Protein AF-A0A0S7EWR7-F1 (afdb_monomer)

Nearest PDB structures (foldseek):
  7kg4-assembly2_B  TM=7.783E-01  e=6.787E-10  Homo sapiens
  6v08-assembly1_A  TM=5.501E-01  e=9.630E-10  Homo sapiens
  6v06-assembly1_A  TM=5.377E-01  e=1.628E-09  Homo sapiens
  1c1z-assembly1_A  TM=5.403E-01  e=2.026E-09  Homo sapiens
  6v09-assembly1_A  TM=5.260E-01  e=1.491E-09  Homo sapiens

pLDDT: mean 85.03, std 13.63, range [25.83, 98.44]

Organism: NCBI:txid188132

Mean predicted aligned error: 16.91 Å

Foldseek 3Di:
DQWDWDDWDPDDAFIKIAIDGDQQWDFDWWDRIWTQHPVRDTDGPVIDTDIHGQFLDDDDQAVQKDWDWDGRTAQTKIAIDGHPQWDKDKDRMWGQHSVSHIDIGRIYTHGQFADDDDDAPQWDKDFDGRTAQGKIAIGGHPQWDKDDDRIWGQHSVNYTPDDDIYTDGDDDDDPDAPDVGDDPDDDPDDLDLVLADLCLVLDPPRPDPDDLPFDFQADDSVLLVVVSVVCVVDPVNDDDDDPSNNVLVVVVVCLVVPLLVLLVVLVVLVVLLVVLVVVLVVLVVCCVVPCPPPCNVVSVVVNVVSVVVSVVSVVVNVVSCVPNVPLVVLLVVLLSLLSLLQSLVCQQPVPPPPDDPPTDPDRRSSNRGHGLVSLVSSLSSLVSCLVRPLVSCVDPSLLSVLSSLLNCLLHVNSGPQLVSNLSSLVSLLSLDCVNRVSNVVSNVSNLPPPSNLAGVVLSLLQSLLVLVVNDDPVSVLVSLVSLLSSLSSVVVSVVDPSNVVVVVVCLVDNPSVVSSVVSLLVLLVVLVVLLVVLVVLLVVLVVCVVPVVNLVVDDPVVNVVSVVSNVVSVVSSVSSVSSSVSSVVVVVVCCVPRVVVCPDPVNCVVCVVVVVVPVVVVD

Solvent-accessible surface area (backbone atoms only — not comparable to full-atom values): 34733 Å² total; per-residue (Å²): 127,61,56,48,80,77,54,56,71,87,88,48,77,69,32,50,36,37,58,42,44,39,94,31,32,42,79,69,46,55,62,53,60,33,34,33,36,92,88,77,46,47,52,58,66,92,41,68,66,40,55,38,71,34,54,36,55,86,78,82,64,36,66,66,34,47,65,45,66,89,63,36,37,46,78,27,54,38,38,53,47,45,39,96,72,31,46,76,44,60,36,54,59,32,37,21,38,74,85,39,42,60,46,71,52,77,54,41,37,44,70,29,54,28,70,85,77,85,87,49,69,65,39,51,78,49,68,90,59,42,40,56,69,26,54,40,35,56,42,47,40,93,69,32,42,73,47,73,60,49,65,33,36,24,33,88,86,34,40,63,49,80,69,88,46,45,46,42,74,65,79,80,71,85,88,64,67,58,89,98,52,80,70,89,77,74,72,94,65,75,80,53,71,93,64,42,60,89,60,44,89,75,38,93,83,41,91,66,88,77,58,77,84,57,62,33,28,47,40,52,66,64,58,41,53,54,50,50,52,63,51,69,76,40,68,85,81,58,74,84,88,45,70,58,26,55,51,52,56,52,51,52,50,46,38,63,73,42,53,50,52,49,51,54,51,50,55,54,47,54,51,52,47,53,52,47,49,50,54,48,50,53,54,57,75,45,35,88,78,37,64,86,41,97,58,24,67,60,53,54,50,50,48,51,50,47,54,51,53,43,54,52,50,52,52,55,46,55,62,44,46,67,60,71,64,29,63,67,58,49,41,52,50,50,51,48,46,28,55,51,47,51,53,54,46,40,56,73,37,75,58,52,92,69,69,67,83,81,67,68,90,75,73,45,66,74,52,22,56,32,54,38,60,70,60,47,51,52,41,55,49,48,49,50,33,57,74,77,45,38,76,56,62,73,46,82,56,47,57,52,51,41,52,49,51,47,51,50,57,50,41,48,87,64,40,65,55,65,66,60,51,48,46,50,47,44,45,56,29,58,32,29,44,95,73,27,63,82,28,37,73,52,37,52,53,41,60,68,30,76,67,30,37,71,37,40,65,66,28,52,46,46,48,61,54,57,50,78,72,73,81,55,83,80,49,62,63,51,43,54,52,48,42,38,34,52,46,58,46,49,53,55,47,67,73,36,72,76,29,48,61,47,51,51,52,37,59,76,69,32,73,58,43,56,51,34,50,54,50,51,53,52,48,42,51,51,29,50,54,52,25,52,53,29,49,49,55,39,50,53,54,51,55,47,61,67,41,52,76,66,43,73,70,48,56,69,68,56,52,52,50,52,53,52,48,41,57,48,34,55,53,50,28,54,54,32,46,55,38,33,51,51,49,51,52,49,48,53,55,44,57,75,76,50,52,71,63,58,70,36,69,77,43,34,56,62,41,54,74,50,38,74,74,44,62,77,73,79,106

InterPro domains:
  IPR000436 Sushi/SCR/CCP domain [PF00084] (13-46)
  IPR000436 Sushi/SCR/CCP domain [PF00084] (56-109)
  IPR000436 Sushi/SCR/CCP domain [PF00084] (114-167)
  IPR000436 Sushi/SCR/CCP domain [PS50923] (1-53)
  IPR000436 Sushi/SCR/CCP domain [PS50923] (54-111)
  IPR000436 Sushi/SCR/CCP domain [PS50923] (112-169)
  IPR000436 Sushi/SCR/CCP domain [SM00032] (56-109)
  IPR000436 Sushi/SCR/CCP domain [SM00032] (114-167)
  IPR000436 Sushi/SCR/CCP domain [cd00033] (12-52)
  IPR000436 Sushi/SCR/CCP domain [cd00033] (56-109)
  IPR000436 Sushi/SCR/CCP domain [cd00033] (114-168)
  IPR019474 Ubiquitin conjugation factor E4, core [PF10408] (190-604)
  IPR035976 Sushi/SCR/CCP superfamily [SSF57535] (11-61)
  IPR035976 Sushi/SCR/CCP superfamily [SSF57535] (53-117)
  IPR035976 Sushi/SCR/CCP superfamily [SSF57535] (113-181)
  IPR045132 Ubiquitin conjugation factor E4 [PTHR13931] (186-604)

Secondary structure (DSSP, 8-state):
--EEEEE--TT-TT-EEEEEEPTTEEEEES-SEEEE-TTSSEETTTS--EEEEPB--PPPPPTTEEEE----BTT-EEEEEEPTTEEEES-SEEEB-TTS-B-SPPPEEEE-BPPPPPP-TTEEEE----BTT-EEEEEEPTTEEEES-SEEEB-TTSSBSSPPPEEEEPPPPP--PPTT----PPPSSPPPGGGS-TTGGGSTT-S----TTS-BSS--HHHHHHHHHHHHT-GGG-----HHHHHHHHHHHHIIIIIHHHHHHHHHHHHHHHHHHHHHHHHHHTHHHHTTSTTHHHHHHHHHHHHHHHHHHHHHHHHHHHHHT-HHHHHHHHHHHHHHHHHHHHHH-TTTTS--SSPPSS--HHHHTSBTHHHHHHHHHHHHHHHH-GGGGGSTTHHHHHHHHHHHHHTGGG-S-HHHHHHHHHHHHHHSTTT-GGGHHHHHHHHTSHHHHHHHHHHHHHHHHHGGGS--STHHHHHHHHHHHHHHHHHHHHHSGGGHHHHHHHHHH-HHHHHHHHHHHHHHHHHHHHHHHHHHHHHHHHHHHH-HHHHHHS-HHHHHHHHHHHHHHHHHHHHHHHHHHHHHHHHHHHHHH--GGGGSHHHHHHHHHHHHHHTTT--

Sequence (619 aa):
MTYRLLIGRLGEFGSTVMLECSTGFYLGVGHRTLRCLANGTWEGSDDPALCKIISCGELPTPPFGTKLGTLTTFGATAIFMCNHGYTLVGSHVRECGADGLWSGAETKCLAGHCDSPDPIVNGHISGDGSSYRDTVVYQCMLGYRLIGTSVRICQQDHRWSGTTPVCVPITCGHPGNPANGRTNGQLSMKIKLDTVDPYYIFHPRCRLGVSLEETRLKATMEELKSWMAELHEDPSKFSEPKFPTECFFLTLHTHHLSILPCCRRYIRRLRAIRELNRTVEELKNSESQWKDSPLASRHREMLKRCKTQLKKLVRAKACADVGLLDENLLRRSLQFYSTVIQLILRMVDPAYPNITLPLNPEIPKSFAALPEFYVEDVAEFLLFVVQYSPQVLYEPCVQDVVTFLVVFICSQHYIRNPYLIAKLVEVLFVTNPAVQPRTQRFSEMMENHPLSIKHLVPALMKFYTDVEHTGATSEFYDKFTIRYHISTIFKSLWQNIAHHGTFMEEFNSGKQFVRYINMLINDTTFLLDESLESLKRIHEVQEEMKNKEQWDQLPREQQQSRQSQLTQDERVSRSYLALATETVEMFHILTKQVQKPFLRPVSVAASSARSTRFIPCIK

Structure (mmCIF, N/CA/C/O backbone):
data_AF-A0A0S7EWR7-F1
#
_entry.id   AF-A0A0S7EWR7-F1
#
loop_
_atom_site.group_PDB
_atom_site.id
_atom_site.type_symbol
_atom_site.label_atom_id
_atom_site.label_alt_id
_atom_site.label_comp_id
_atom_site.label_asym_id
_atom_site.label_entity_id
_atom_site.label_seq_id
_atom_site.pdbx_PDB_ins_code
_atom_site.Cartn_x
_atom_site.Cartn_y
_atom_site.Cartn_z
_atom_site.occupancy
_atom_site.B_iso_or_equiv
_atom_site.auth_seq_id
_atom_site.auth_comp_id
_atom_site.auth_asym_id
_atom_site.auth_atom_id
_atom_site.pdbx_PDB_model_num
ATOM 1 N N . MET A 1 1 ? 24.035 3.038 -107.156 1.00 47.34 1 MET A N 1
ATOM 2 C CA . MET A 1 1 ? 25.397 2.698 -107.624 1.00 47.34 1 MET A CA 1
ATOM 3 C C . MET A 1 1 ? 26.123 2.053 -106.454 1.00 47.34 1 MET A C 1
ATOM 5 O O . MET A 1 1 ? 26.195 2.684 -105.411 1.00 47.34 1 MET A O 1
ATOM 9 N N . THR A 1 2 ? 26.531 0.789 -106.571 1.00 58.25 2 THR A N 1
ATOM 10 C CA . THR A 1 2 ? 27.070 -0.037 -105.466 1.00 58.25 2 THR A CA 1
ATOM 11 C C . THR A 1 2 ? 28.580 0.113 -105.251 1.00 58.25 2 THR A C 1
ATOM 13 O O . THR A 1 2 ? 29.102 -0.364 -104.246 1.00 58.25 2 THR A O 1
ATOM 16 N N . TYR A 1 3 ? 29.267 0.842 -106.130 1.00 59.97 3 TYR A N 1
ATOM 17 C CA . TYR A 1 3 ? 30.670 1.234 -106.002 1.00 59.97 3 TYR A CA 1
ATOM 18 C C . TYR A 1 3 ? 30.850 2.721 -106.332 1.00 59.97 3 TYR A C 1
ATOM 20 O O . TYR A 1 3 ? 30.001 3.331 -106.992 1.00 59.97 3 TYR A O 1
ATOM 28 N N . ARG A 1 4 ? 31.955 3.306 -105.866 1.00 65.00 4 ARG A N 1
ATOM 29 C CA . ARG A 1 4 ? 32.416 4.653 -106.217 1.00 65.00 4 ARG A CA 1
ATOM 30 C C . ARG A 1 4 ? 33.882 4.601 -106.649 1.00 65.00 4 ARG A C 1
ATOM 32 O O . ARG A 1 4 ? 34.649 3.749 -106.206 1.00 65.00 4 ARG A O 1
ATOM 39 N N . LEU A 1 5 ? 34.243 5.507 -107.551 1.00 62.62 5 LEU A N 1
ATOM 40 C CA . LEU A 1 5 ? 35.592 5.661 -108.090 1.00 62.62 5 LEU A CA 1
ATOM 41 C C . LEU A 1 5 ? 36.340 6.646 -107.191 1.00 62.62 5 LEU A C 1
ATOM 43 O O . LEU A 1 5 ? 35.875 7.773 -107.028 1.00 62.62 5 LEU A O 1
ATOM 47 N N . LEU A 1 6 ? 37.442 6.226 -106.570 1.00 60.72 6 LEU A N 1
ATOM 48 C CA . LEU A 1 6 ? 38.107 7.067 -105.568 1.00 60.72 6 LEU A CA 1
ATOM 49 C C . LEU A 1 6 ? 39.296 7.841 -106.117 1.00 60.72 6 LEU A C 1
ATOM 51 O O . LEU A 1 6 ? 39.449 9.007 -105.768 1.00 60.72 6 LEU A O 1
ATOM 55 N N . ILE A 1 7 ? 40.144 7.233 -106.954 1.00 59.88 7 ILE A N 1
ATOM 56 C CA . ILE A 1 7 ? 41.396 7.863 -107.405 1.00 59.88 7 ILE A CA 1
ATOM 57 C C . ILE A 1 7 ? 41.798 7.321 -108.787 1.00 59.88 7 ILE A C 1
ATOM 59 O O . ILE A 1 7 ? 41.897 6.107 -108.957 1.00 59.88 7 ILE A O 1
ATOM 63 N N . GLY A 1 8 ? 42.045 8.228 -109.744 1.00 56.69 8 GLY A N 1
ATOM 64 C CA . GLY A 1 8 ? 42.691 7.969 -111.041 1.00 56.69 8 GLY A CA 1
ATOM 65 C C . GLY A 1 8 ? 42.373 9.046 -112.095 1.00 56.69 8 GLY A C 1
ATOM 66 O O . GLY A 1 8 ? 41.234 9.505 -112.182 1.00 56.69 8 GLY A O 1
ATOM 67 N N . ARG A 1 9 ? 43.368 9.482 -112.888 1.00 57.34 9 ARG A N 1
ATOM 68 C CA . ARG A 1 9 ? 43.140 10.372 -114.047 1.00 57.34 9 ARG A CA 1
ATOM 69 C C . ARG A 1 9 ? 42.369 9.591 -115.113 1.00 57.34 9 ARG A C 1
ATOM 71 O O . ARG A 1 9 ? 42.818 8.539 -115.560 1.00 57.34 9 ARG A O 1
ATOM 78 N N . LEU A 1 10 ? 41.191 10.080 -115.489 1.00 60.91 10 LEU A N 1
ATOM 79 C CA . LEU A 1 10 ? 40.352 9.428 -116.491 1.00 60.91 10 LEU A CA 1
ATOM 80 C C . LEU A 1 10 ? 40.985 9.581 -117.880 1.00 60.91 10 LEU A C 1
ATOM 82 O O . LEU A 1 10 ? 41.144 10.697 -118.363 1.00 60.91 10 LEU A O 1
ATOM 86 N N . GLY A 1 11 ? 41.290 8.455 -118.528 1.00 62.50 11 GLY A N 1
ATOM 87 C CA . GLY A 1 11 ? 41.445 8.394 -119.986 1.00 62.50 11 GLY A CA 1
ATOM 88 C C . GLY A 1 11 ? 42.866 8.409 -120.557 1.00 62.50 11 GLY A C 1
ATOM 89 O O . GLY A 1 11 ? 42.992 8.384 -121.776 1.00 62.50 11 GLY A O 1
ATOM 90 N N . GLU A 1 12 ? 43.928 8.399 -119.742 1.00 68.56 12 GLU A N 1
ATOM 91 C CA . GLU A 1 12 ? 45.313 8.303 -120.246 1.00 68.56 12 GLU A CA 1
ATOM 92 C C . GLU A 1 12 ? 45.852 6.863 -120.173 1.00 68.56 12 GLU A C 1
ATOM 94 O O . GLU A 1 12 ? 45.653 6.162 -119.173 1.00 68.56 12 GLU A O 1
ATOM 99 N N . PHE A 1 13 ? 46.555 6.427 -121.225 1.00 71.88 13 PHE A N 1
ATOM 100 C CA . PHE A 1 13 ? 47.203 5.113 -121.300 1.00 71.88 13 PHE A CA 1
ATOM 101 C C . PHE A 1 13 ? 48.108 4.875 -120.081 1.00 71.88 13 PHE A C 1
ATOM 103 O O . PHE A 1 13 ? 48.961 5.696 -119.753 1.00 71.88 13 PHE A O 1
ATOM 110 N N . GLY A 1 14 ? 47.912 3.742 -119.400 1.00 73.00 14 GLY A N 1
ATOM 111 C CA . GLY A 1 14 ? 48.659 3.362 -118.201 1.00 73.00 14 GLY A CA 1
ATOM 112 C C . GLY A 1 14 ? 48.056 3.821 -116.869 1.00 73.00 14 GLY A C 1
ATOM 113 O O . GLY A 1 14 ? 48.532 3.350 -115.834 1.00 73.00 14 GLY A O 1
ATOM 114 N N . SER A 1 15 ? 47.013 4.660 -116.875 1.00 77.25 15 SER A N 1
ATOM 115 C CA . SER A 1 15 ? 46.323 5.111 -115.657 1.00 77.25 15 SER A CA 1
ATOM 116 C C . SER A 1 15 ? 45.676 3.949 -114.909 1.00 77.25 15 SER A C 1
ATOM 118 O O . SER A 1 15 ? 45.126 3.042 -115.533 1.00 77.25 15 SER A O 1
ATOM 120 N N . THR A 1 16 ? 45.696 3.999 -113.577 1.00 75.44 16 THR A N 1
ATOM 121 C CA . THR A 1 16 ? 45.001 3.046 -112.707 1.00 75.44 16 THR A CA 1
ATOM 122 C C . THR A 1 16 ? 43.847 3.720 -111.976 1.00 75.44 16 THR A C 1
ATOM 124 O O . THR A 1 16 ? 43.981 4.839 -111.479 1.00 75.44 16 THR A O 1
ATOM 127 N N . VAL A 1 17 ? 42.706 3.036 -111.914 1.00 75.88 17 VAL A N 1
ATOM 128 C CA . VAL A 1 17 ? 41.539 3.453 -111.131 1.00 75.88 17 VAL A CA 1
ATOM 129 C C . VAL A 1 17 ? 41.208 2.389 -110.103 1.00 75.88 17 VAL A C 1
ATOM 131 O O . VAL A 1 17 ? 41.192 1.200 -110.420 1.00 75.88 17 VAL A O 1
ATOM 134 N N . MET A 1 18 ? 40.947 2.813 -108.867 1.00 76.25 18 MET A N 1
ATOM 135 C CA . MET A 1 18 ? 40.521 1.912 -107.799 1.00 76.25 18 MET A CA 1
ATOM 136 C C . MET A 1 18 ? 39.016 2.029 -107.559 1.00 76.25 18 MET A C 1
ATOM 138 O O . MET A 1 18 ? 38.487 3.125 -107.348 1.00 76.25 18 MET A O 1
ATOM 142 N N . LEU A 1 19 ? 38.346 0.880 -107.582 1.00 75.44 19 LEU A N 1
ATOM 143 C CA . LEU A 1 19 ? 36.939 0.725 -107.252 1.00 75.44 19 LEU A CA 1
ATOM 144 C C . LEU A 1 19 ? 36.806 0.395 -105.763 1.00 75.44 19 LEU A C 1
ATOM 146 O O . LEU A 1 19 ? 37.451 -0.529 -105.260 1.00 75.44 19 LEU A O 1
ATOM 150 N N . GLU A 1 20 ? 35.949 1.129 -105.057 1.00 78.69 20 GLU A N 1
ATOM 151 C CA . GLU A 1 20 ? 35.544 0.791 -103.691 1.00 78.69 20 GLU A CA 1
ATOM 152 C C . GLU A 1 20 ? 34.030 0.635 -103.616 1.00 78.69 20 GLU A C 1
ATOM 154 O O . GLU A 1 20 ? 33.266 1.431 -104.172 1.00 78.69 20 GLU A O 1
ATOM 159 N N . CYS A 1 21 ? 33.595 -0.422 -102.939 1.00 82.56 21 CYS A N 1
ATOM 160 C CA . CYS A 1 21 ? 32.187 -0.677 -102.699 1.00 82.56 21 CYS A CA 1
ATOM 161 C C . CYS A 1 21 ? 31.626 0.317 -101.672 1.00 82.56 21 CYS A C 1
ATOM 163 O O . CYS A 1 21 ? 32.329 0.777 -100.777 1.00 82.56 21 CYS A O 1
ATOM 165 N N . SER A 1 22 ? 30.345 0.663 -101.805 1.00 82.81 22 SER A N 1
ATOM 166 C CA . SER A 1 22 ? 29.672 1.540 -100.834 1.00 82.81 22 SER A CA 1
ATOM 167 C C . SER A 1 22 ? 29.632 0.897 -99.441 1.00 82.81 22 SER A C 1
ATOM 169 O O . SER A 1 22 ? 29.642 -0.329 -99.334 1.00 82.81 22 SER A O 1
ATOM 171 N N . THR A 1 23 ? 29.548 1.706 -98.378 1.00 80.44 23 THR A N 1
ATOM 172 C CA . THR A 1 23 ? 29.431 1.223 -96.990 1.00 80.44 23 THR A CA 1
ATOM 173 C C . THR A 1 23 ? 28.370 0.127 -96.879 1.00 80.44 23 THR A C 1
ATOM 175 O O . THR A 1 23 ? 27.244 0.310 -97.344 1.00 80.44 23 THR A O 1
ATOM 178 N N . GLY A 1 24 ? 28.742 -1.016 -96.295 1.00 80.44 24 GLY A N 1
ATOM 179 C CA . GLY A 1 24 ? 27.873 -2.192 -96.211 1.00 80.44 24 GLY A CA 1
ATOM 180 C C . GLY A 1 24 ? 28.003 -3.194 -97.358 1.00 80.44 24 GLY A C 1
ATOM 181 O O . GLY A 1 24 ? 27.283 -4.188 -97.365 1.00 80.44 24 GLY A O 1
ATOM 182 N N . PHE A 1 25 ? 28.908 -2.971 -98.314 1.00 85.31 25 PHE A N 1
ATOM 183 C CA . PHE A 1 25 ? 29.189 -3.881 -99.426 1.00 85.31 25 PHE A CA 1
ATOM 184 C C . PHE A 1 25 ? 30.696 -4.168 -99.530 1.00 85.31 25 PHE A C 1
ATOM 186 O O . PHE A 1 25 ? 31.518 -3.295 -99.265 1.00 85.31 25 PHE A O 1
ATOM 193 N N . TYR A 1 26 ? 31.066 -5.376 -99.959 1.00 83.75 26 TYR A N 1
ATOM 194 C CA . TYR A 1 26 ? 32.447 -5.796 -100.216 1.00 83.75 26 TYR A CA 1
ATOM 195 C C . TYR A 1 26 ? 32.615 -6.286 -101.661 1.00 83.75 26 TYR A C 1
ATOM 197 O O . TYR A 1 26 ? 31.651 -6.710 -102.303 1.00 83.75 26 TYR A O 1
ATOM 205 N N . LEU A 1 27 ? 33.838 -6.223 -102.194 1.00 81.38 27 LEU A N 1
ATOM 206 C CA . LEU A 1 27 ? 34.128 -6.673 -103.557 1.00 81.38 27 LEU A CA 1
ATOM 207 C C . LEU A 1 27 ? 34.082 -8.205 -103.610 1.00 81.38 27 LEU A C 1
ATOM 209 O O . LEU A 1 27 ? 34.923 -8.867 -103.007 1.00 81.38 27 LEU A O 1
ATOM 213 N N . GLY A 1 28 ? 33.082 -8.764 -104.293 1.00 76.06 28 GLY A N 1
ATOM 214 C CA . GLY A 1 28 ? 32.883 -10.210 -104.360 1.00 76.06 28 GLY A CA 1
ATOM 215 C C . GLY A 1 28 ? 33.658 -10.884 -105.493 1.00 76.06 28 GLY A C 1
ATOM 216 O O . GLY A 1 28 ? 34.252 -11.934 -105.273 1.00 76.06 28 GLY A O 1
ATOM 217 N N . VAL A 1 29 ? 33.604 -10.311 -106.698 1.00 74.38 29 VAL A N 1
ATOM 218 C CA . VAL A 1 29 ? 34.255 -10.803 -107.931 1.00 74.38 29 VAL A CA 1
ATOM 219 C C . VAL A 1 29 ? 34.712 -9.590 -108.751 1.00 74.38 29 VAL A C 1
ATOM 221 O O . VAL A 1 29 ? 34.133 -8.509 -108.597 1.00 74.38 29 VAL A O 1
ATOM 224 N N . GLY A 1 30 ? 35.733 -9.760 -109.591 1.00 73.56 30 GLY A N 1
ATOM 225 C CA . GLY A 1 30 ? 36.323 -8.712 -110.422 1.00 73.56 30 GLY A CA 1
ATOM 226 C C . GLY A 1 30 ? 37.505 -7.992 -109.768 1.00 73.56 30 GLY A C 1
ATOM 227 O O . GLY A 1 30 ? 37.840 -8.187 -108.596 1.00 73.56 30 GLY A O 1
ATOM 228 N N . HIS A 1 31 ? 38.171 -7.145 -110.550 1.00 71.62 31 HIS A N 1
ATOM 229 C CA . HIS A 1 31 ? 39.400 -6.474 -110.133 1.00 71.62 31 HIS A CA 1
ATOM 230 C C . HIS A 1 31 ? 39.118 -5.172 -109.368 1.00 71.62 31 HIS A C 1
ATOM 232 O O . HIS A 1 31 ? 38.381 -4.301 -109.828 1.00 71.62 31 HIS A O 1
ATOM 238 N N . ARG A 1 32 ? 39.759 -5.009 -108.198 1.00 73.44 32 ARG A N 1
ATOM 239 C CA . ARG A 1 32 ? 39.676 -3.777 -107.385 1.00 73.44 32 ARG A CA 1
ATOM 240 C C . ARG A 1 32 ? 40.354 -2.585 -108.062 1.00 73.44 32 ARG A C 1
ATOM 242 O O . ARG A 1 32 ? 39.939 -1.447 -107.865 1.00 73.44 32 ARG A O 1
ATOM 249 N N . THR A 1 33 ? 41.398 -2.854 -108.837 1.00 78.19 33 THR A N 1
ATOM 250 C CA . THR A 1 33 ? 42.180 -1.846 -109.548 1.00 78.19 33 THR A CA 1
ATOM 251 C C . THR A 1 33 ? 42.148 -2.181 -111.027 1.00 78.19 33 THR A C 1
ATOM 253 O O . THR A 1 33 ? 42.569 -3.270 -111.407 1.00 78.19 33 THR A O 1
ATOM 256 N N . LEU A 1 34 ? 41.665 -1.254 -111.846 1.00 78.12 34 LEU A N 1
ATOM 257 C CA . LEU A 1 34 ? 41.649 -1.389 -113.300 1.00 78.12 34 LEU A CA 1
ATOM 258 C C . LEU A 1 34 ? 42.747 -0.513 -113.895 1.00 78.12 34 LEU A C 1
ATOM 260 O O . LEU A 1 34 ? 42.977 0.597 -113.406 1.00 78.12 34 LEU A O 1
ATOM 264 N N . ARG A 1 35 ? 43.409 -0.986 -114.956 1.00 79.94 35 ARG A N 1
ATOM 265 C CA . ARG A 1 35 ? 44.461 -0.238 -115.661 1.00 79.94 35 ARG A CA 1
ATOM 266 C C . ARG A 1 35 ? 44.085 0.023 -117.116 1.00 79.94 35 ARG A C 1
ATOM 268 O O . ARG A 1 35 ? 43.615 -0.875 -117.795 1.00 79.94 35 ARG A O 1
ATOM 275 N N . CYS A 1 36 ? 44.296 1.237 -117.614 1.00 79.81 36 CYS A N 1
ATOM 276 C CA . CYS A 1 36 ? 43.992 1.584 -119.003 1.00 79.81 36 CYS A CA 1
ATOM 277 C C . CYS A 1 36 ? 45.049 0.995 -119.960 1.00 79.81 36 CYS A C 1
ATOM 279 O O . CYS A 1 36 ? 46.234 1.335 -119.854 1.00 79.81 36 CYS A O 1
ATOM 281 N N . LEU A 1 37 ? 44.632 0.118 -120.881 1.00 78.88 37 LEU A N 1
ATOM 282 C CA . LEU A 1 37 ? 45.484 -0.547 -121.875 1.00 78.88 37 LEU A CA 1
ATOM 283 C C . LEU A 1 37 ? 45.631 0.291 -123.159 1.00 78.88 37 LEU A C 1
ATOM 285 O O . LEU A 1 37 ? 44.816 1.160 -123.459 1.00 78.88 37 LEU A O 1
ATOM 289 N N . ALA A 1 38 ? 46.666 0.006 -123.960 1.00 77.69 38 ALA A N 1
ATOM 290 C CA . ALA A 1 38 ? 46.970 0.752 -125.194 1.00 77.69 38 ALA A CA 1
ATOM 291 C C . ALA A 1 38 ? 45.871 0.624 -126.263 1.00 77.69 38 ALA A C 1
ATOM 293 O O . ALA A 1 38 ? 45.756 1.474 -127.140 1.00 77.69 38 ALA A O 1
ATOM 294 N N . ASN A 1 39 ? 45.056 -0.430 -126.178 1.00 78.88 39 ASN A N 1
ATOM 295 C CA . ASN A 1 39 ? 43.908 -0.667 -127.052 1.00 78.88 39 ASN A CA 1
ATOM 296 C C . ASN A 1 39 ? 42.660 0.154 -126.654 1.00 78.88 39 ASN A C 1
ATOM 298 O O . ASN A 1 39 ? 41.610 -0.019 -127.266 1.00 78.88 39 ASN A O 1
ATOM 302 N N . GLY A 1 40 ? 42.751 1.007 -125.626 1.00 73.06 40 GLY A N 1
ATOM 303 C CA . GLY A 1 40 ? 41.643 1.832 -125.138 1.00 73.06 40 GLY A CA 1
ATOM 304 C C . GLY A 1 40 ? 40.640 1.104 -124.234 1.00 73.06 40 GLY A C 1
ATOM 305 O O . GLY A 1 40 ? 39.630 1.698 -123.865 1.00 73.06 40 GLY A O 1
ATOM 306 N N . THR A 1 41 ? 40.898 -0.153 -123.858 1.00 79.12 41 THR A N 1
ATOM 307 C CA . THR A 1 41 ? 40.075 -0.913 -122.896 1.00 79.12 41 THR A CA 1
ATOM 308 C C . THR A 1 41 ? 40.709 -0.915 -121.504 1.00 79.12 41 THR A C 1
ATOM 310 O O . THR A 1 41 ? 41.915 -0.710 -121.353 1.00 79.12 41 THR A O 1
ATOM 313 N N . TRP A 1 42 ? 39.902 -1.124 -120.464 1.00 78.44 42 TRP A N 1
ATOM 314 C CA . TRP A 1 42 ? 40.419 -1.313 -119.110 1.00 78.44 42 TRP A CA 1
ATOM 315 C C . TRP A 1 42 ? 40.803 -2.779 -118.913 1.00 78.44 42 TRP A C 1
ATOM 317 O O . TRP A 1 42 ? 40.007 -3.672 -119.179 1.00 78.44 42 TRP A O 1
ATOM 327 N N . GLU A 1 43 ? 42.016 -3.030 -118.434 1.00 76.31 43 GLU A N 1
ATOM 328 C CA . GLU A 1 43 ? 42.496 -4.355 -118.050 1.00 76.31 43 GLU A CA 1
ATOM 329 C C . GLU A 1 43 ? 41.548 -4.949 -117.000 1.00 76.31 43 GLU A C 1
ATOM 331 O O . GLU A 1 43 ? 41.375 -4.374 -115.923 1.00 76.31 43 GLU A O 1
ATOM 336 N N . GLY A 1 44 ? 40.897 -6.064 -117.346 1.00 69.00 44 GLY A N 1
ATOM 337 C CA . GLY A 1 44 ? 39.851 -6.688 -116.531 1.00 69.00 44 GLY A CA 1
ATOM 338 C C . GLY A 1 44 ? 38.420 -6.219 -116.827 1.00 69.00 44 GLY A C 1
ATOM 339 O O . GLY A 1 44 ? 37.520 -6.592 -116.083 1.00 69.00 44 GLY A O 1
ATOM 340 N N . SER A 1 45 ? 38.168 -5.444 -117.896 1.00 68.19 45 SER A N 1
ATOM 341 C CA . SER A 1 45 ? 36.807 -5.019 -118.288 1.00 68.19 45 SER A CA 1
ATOM 342 C C . SER A 1 45 ? 35.859 -6.174 -118.608 1.00 68.19 45 SER A C 1
ATOM 344 O O . SER A 1 45 ? 34.645 -5.996 -118.535 1.00 68.19 45 SER A O 1
ATOM 346 N N . ASP A 1 46 ? 36.413 -7.336 -118.951 1.00 68.94 46 ASP A N 1
ATOM 347 C CA . ASP A 1 46 ? 35.657 -8.553 -119.251 1.00 68.94 46 ASP A CA 1
ATOM 348 C C . ASP A 1 46 ? 35.080 -9.219 -117.983 1.00 68.94 46 ASP A C 1
ATOM 350 O O . ASP A 1 46 ? 34.170 -10.038 -118.097 1.00 68.94 46 ASP A O 1
ATOM 354 N N . ASP A 1 47 ? 35.551 -8.845 -116.780 1.00 72.94 47 ASP A N 1
ATOM 355 C CA . ASP A 1 47 ? 35.027 -9.322 -115.490 1.00 72.94 47 ASP A CA 1
ATOM 356 C C . ASP A 1 47 ? 34.551 -8.139 -114.614 1.00 72.94 47 ASP A C 1
ATOM 358 O O . ASP A 1 47 ? 35.336 -7.542 -113.862 1.00 72.94 47 ASP A O 1
ATOM 362 N N . PRO A 1 48 ? 33.271 -7.727 -114.726 1.00 70.62 48 PRO A N 1
ATOM 363 C CA . PRO A 1 48 ? 32.766 -6.544 -114.042 1.00 70.62 48 PRO A CA 1
ATOM 364 C C . PRO A 1 48 ? 32.787 -6.713 -112.517 1.00 70.62 48 PRO A C 1
ATOM 366 O O . PRO A 1 48 ? 32.207 -7.647 -111.962 1.00 70.62 48 PRO A O 1
ATOM 369 N N . ALA A 1 49 ? 33.396 -5.743 -111.828 1.00 72.94 49 ALA A N 1
ATOM 370 C CA . ALA A 1 49 ? 33.464 -5.702 -110.370 1.00 72.94 49 ALA A CA 1
ATOM 371 C C . ALA A 1 49 ? 32.061 -5.711 -109.736 1.00 72.94 49 ALA A C 1
ATOM 373 O O . ALA A 1 49 ? 31.299 -4.747 -109.855 1.00 72.94 49 ALA A O 1
ATOM 374 N N . LEU A 1 50 ? 31.730 -6.793 -109.024 1.00 79.50 50 LEU A N 1
ATOM 375 C CA . LEU A 1 50 ? 30.422 -6.979 -108.399 1.00 79.50 50 LEU A CA 1
ATOM 376 C C . LEU A 1 50 ? 30.528 -6.869 -106.875 1.00 79.50 50 LEU A C 1
ATOM 378 O O . LEU A 1 50 ? 31.047 -7.756 -106.190 1.00 79.50 50 LEU A O 1
ATOM 382 N N . CYS A 1 51 ? 30.010 -5.764 -106.340 1.00 83.19 51 CYS A N 1
ATOM 383 C CA . CYS A 1 51 ? 29.921 -5.529 -104.903 1.00 83.19 51 CYS A CA 1
ATOM 384 C C . CYS A 1 51 ? 28.764 -6.333 -104.297 1.00 83.19 51 CYS A C 1
ATOM 386 O O . CYS A 1 51 ? 27.602 -6.131 -104.657 1.00 83.19 51 CYS A O 1
ATOM 388 N N . LYS A 1 52 ? 29.080 -7.227 -103.358 1.00 83.62 52 LYS A N 1
ATOM 389 C CA . LYS A 1 52 ? 28.109 -8.023 -102.599 1.00 83.62 52 LYS A CA 1
ATOM 390 C C . LYS A 1 52 ? 27.846 -7.363 -101.252 1.00 83.62 52 LYS A C 1
ATOM 392 O O . LYS A 1 52 ? 28.754 -6.804 -100.647 1.00 83.62 52 LYS A O 1
ATOM 397 N N . ILE A 1 53 ? 26.602 -7.409 -100.788 1.00 87.12 53 ILE A N 1
ATOM 398 C CA . ILE A 1 53 ? 26.228 -6.858 -99.481 1.00 87.12 53 ILE A CA 1
ATOM 399 C C . ILE A 1 53 ? 26.879 -7.671 -98.351 1.00 87.12 53 ILE A C 1
ATOM 401 O O . ILE A 1 53 ? 26.979 -8.897 -98.439 1.00 87.12 53 ILE A O 1
ATOM 405 N N . ILE A 1 54 ? 27.338 -6.991 -97.302 1.00 87.62 54 ILE A N 1
ATOM 406 C CA . ILE A 1 54 ? 27.874 -7.616 -96.089 1.00 87.62 54 ILE A CA 1
ATOM 407 C C . ILE A 1 54 ? 26.726 -8.317 -95.360 1.00 87.62 54 ILE A C 1
ATOM 409 O O . ILE A 1 54 ? 25.637 -7.759 -95.221 1.00 87.62 54 ILE A O 1
ATOM 413 N N . SER A 1 55 ? 26.973 -9.546 -94.908 1.00 88.56 55 SER A N 1
ATOM 414 C CA . SER A 1 55 ? 26.037 -10.336 -94.109 1.00 88.56 55 SER A CA 1
ATOM 415 C C . SER A 1 55 ? 26.667 -10.633 -92.753 1.00 88.56 55 SER A C 1
ATOM 417 O O . SER A 1 55 ? 27.769 -11.173 -92.707 1.00 88.56 55 SER A O 1
ATOM 419 N N . CYS A 1 56 ? 25.965 -10.306 -91.667 1.00 89.25 56 CYS A N 1
ATOM 420 C CA . CYS A 1 56 ? 26.405 -10.544 -90.289 1.00 89.25 56 CYS A CA 1
ATOM 421 C C . CYS A 1 56 ? 26.091 -11.965 -89.783 1.00 89.25 56 CYS A C 1
ATOM 423 O O . CYS A 1 56 ? 26.312 -12.278 -88.614 1.00 89.25 56 CYS A O 1
ATOM 425 N N . GLY A 1 57 ? 25.548 -12.828 -90.650 1.00 86.94 57 GLY A N 1
ATOM 426 C CA . GLY A 1 57 ? 25.115 -14.180 -90.298 1.00 86.94 57 GLY A CA 1
ATOM 427 C C . GLY A 1 57 ? 23.796 -14.221 -89.517 1.00 86.94 57 GLY A C 1
ATOM 428 O O . GLY A 1 57 ? 23.267 -13.199 -89.079 1.00 86.94 57 GLY A O 1
ATOM 429 N N . GLU A 1 58 ? 23.238 -15.420 -89.366 1.00 87.56 58 GLU A N 1
ATOM 430 C CA . GLU A 1 58 ? 21.995 -15.643 -88.620 1.00 87.56 58 GLU A CA 1
ATOM 431 C C . GLU A 1 58 ? 22.230 -15.577 -87.106 1.00 87.56 58 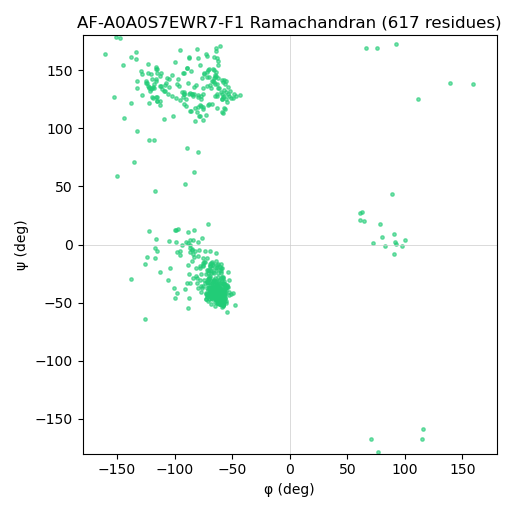GLU A C 1
ATOM 433 O O . GLU A 1 58 ? 23.093 -16.271 -86.569 1.00 87.56 58 GLU A O 1
ATOM 438 N N . LEU A 1 59 ? 21.419 -14.784 -86.398 1.00 88.88 59 LEU A N 1
ATOM 439 C CA . LEU A 1 59 ? 21.364 -14.824 -84.934 1.00 88.88 59 LEU A CA 1
ATOM 440 C C . LEU A 1 59 ? 20.478 -15.985 -84.455 1.00 88.88 59 LEU A C 1
ATOM 442 O O . LEU A 1 59 ? 19.377 -16.161 -84.995 1.00 88.88 59 LEU A O 1
ATOM 446 N N . PRO A 1 60 ? 20.891 -16.739 -83.419 1.00 87.44 60 PRO A N 1
ATOM 447 C CA . PRO A 1 60 ? 20.057 -17.779 -82.833 1.00 87.44 60 PRO A CA 1
ATOM 448 C C . PRO A 1 60 ? 18.817 -17.176 -82.162 1.00 87.44 60 PRO A C 1
ATOM 450 O O . PRO A 1 60 ? 18.835 -16.050 -81.662 1.00 87.44 60 PRO A O 1
ATOM 453 N N . THR A 1 61 ? 17.727 -17.944 -82.135 1.00 86.88 61 THR A N 1
ATOM 454 C CA . THR A 1 61 ? 16.548 -17.585 -81.336 1.00 86.88 61 THR A CA 1
ATOM 455 C C . THR A 1 61 ? 16.819 -17.967 -79.878 1.00 86.88 61 THR A C 1
ATOM 457 O O . THR A 1 61 ? 17.198 -19.117 -79.639 1.00 86.88 61 THR A O 1
ATOM 460 N N . PRO A 1 62 ? 16.661 -17.051 -78.903 1.00 86.50 62 PRO A N 1
ATOM 461 C CA . PRO A 1 62 ? 16.904 -17.375 -77.504 1.00 86.50 62 PRO A CA 1
ATOM 462 C C . PRO A 1 62 ? 15.917 -18.453 -77.025 1.00 86.50 62 PRO A C 1
ATOM 464 O O . PRO A 1 62 ? 14.726 -18.370 -77.339 1.00 86.50 62 PRO A O 1
ATOM 467 N N . PRO A 1 63 ? 16.369 -19.449 -76.240 1.00 82.12 63 PRO A N 1
ATOM 468 C CA . PRO A 1 63 ? 15.466 -20.374 -75.565 1.00 82.12 63 PRO A CA 1
ATOM 469 C C . PRO A 1 63 ? 14.439 -19.589 -74.747 1.00 82.12 63 PRO A C 1
ATOM 471 O O . PRO A 1 63 ? 14.805 -18.642 -74.056 1.00 82.12 63 PRO A O 1
ATOM 474 N N . PHE A 1 64 ? 13.165 -19.973 -74.824 1.00 83.12 64 PHE A N 1
ATOM 475 C CA . PHE A 1 64 ? 12.065 -19.282 -74.136 1.00 83.12 64 PHE A CA 1
ATOM 476 C C . PHE A 1 64 ? 11.865 -17.811 -74.553 1.00 83.12 64 PHE A C 1
ATOM 478 O O . PHE A 1 64 ? 11.327 -17.010 -73.787 1.00 83.12 64 PHE A O 1
ATOM 485 N N . GLY A 1 65 ? 12.249 -17.458 -75.783 1.00 85.94 65 GLY A N 1
ATOM 486 C CA . GLY A 1 65 ? 11.933 -16.180 -76.414 1.00 85.94 65 GLY A CA 1
ATOM 487 C C . GLY A 1 65 ? 11.754 -16.297 -77.928 1.00 85.94 65 GLY A C 1
ATOM 488 O O . GLY A 1 65 ? 11.910 -17.363 -78.520 1.00 85.94 65 GLY A O 1
ATOM 489 N N . THR A 1 66 ? 11.410 -15.183 -78.562 1.00 87.88 66 THR A N 1
ATOM 490 C CA . THR A 1 66 ? 11.161 -15.059 -80.000 1.00 87.88 66 THR A CA 1
ATOM 491 C C . THR A 1 66 ? 12.072 -13.998 -80.611 1.00 87.88 66 THR A C 1
ATOM 493 O O . THR A 1 66 ? 12.216 -12.907 -80.054 1.00 87.88 66 THR A O 1
ATOM 496 N N . LYS A 1 67 ? 12.654 -14.306 -81.777 1.00 90.50 67 LYS A N 1
ATOM 497 C CA . LYS A 1 67 ? 13.395 -13.367 -82.631 1.00 90.50 67 LYS A CA 1
ATOM 498 C C . LYS A 1 67 ? 12.477 -12.883 -83.757 1.00 90.50 67 LYS A C 1
ATOM 500 O O . LYS A 1 67 ? 11.934 -13.700 -84.496 1.00 90.50 67 LYS A O 1
ATOM 505 N N . LEU A 1 68 ? 12.335 -11.571 -83.906 1.00 86.19 68 LEU A N 1
ATOM 506 C CA . LEU A 1 68 ? 11.648 -10.908 -85.014 1.00 86.19 68 LEU A CA 1
ATOM 507 C C . LEU A 1 68 ? 12.691 -10.276 -85.944 1.00 86.19 68 LEU A C 1
ATOM 509 O O . LEU A 1 68 ? 13.565 -9.548 -85.480 1.00 86.19 68 LEU A O 1
ATOM 513 N N . GLY A 1 69 ? 12.588 -10.553 -87.246 1.00 79.31 69 GLY A N 1
ATOM 514 C CA . GLY A 1 69 ? 13.559 -10.141 -88.267 1.00 79.31 69 GLY A CA 1
ATOM 515 C C . GLY A 1 69 ? 14.328 -11.336 -88.846 1.00 79.31 69 GLY A C 1
ATOM 516 O O . GLY A 1 69 ? 14.915 -12.128 -88.109 1.00 79.31 69 GLY A O 1
ATOM 517 N N . THR A 1 70 ? 14.290 -11.482 -90.173 1.00 79.44 70 THR A N 1
ATOM 518 C CA . THR A 1 70 ? 14.881 -12.613 -90.923 1.00 79.44 70 THR A CA 1
ATOM 519 C C . THR A 1 70 ? 16.000 -12.191 -91.873 1.00 79.44 70 THR A C 1
ATOM 521 O O . THR A 1 70 ? 16.572 -13.026 -92.562 1.00 79.44 70 THR A O 1
ATOM 524 N N . LEU A 1 71 ? 16.284 -10.892 -91.972 1.00 85.88 71 LEU A N 1
ATOM 525 C CA . LEU A 1 71 ? 17.360 -10.377 -92.813 1.00 85.88 71 LEU A CA 1
ATOM 526 C C . LEU A 1 71 ? 18.663 -10.358 -92.012 1.00 85.88 71 LEU A C 1
ATOM 528 O O . LEU A 1 71 ? 18.670 -9.972 -90.845 1.00 85.88 71 LEU A O 1
ATOM 532 N N . THR A 1 72 ? 19.768 -10.737 -92.652 1.00 89.06 72 THR A N 1
ATOM 533 C CA . THR A 1 72 ? 21.104 -10.775 -92.030 1.00 89.06 72 THR A CA 1
ATOM 534 C C . THR A 1 72 ? 22.092 -9.808 -92.672 1.00 89.06 72 THR A C 1
ATOM 536 O O . THR A 1 72 ? 23.275 -9.829 -92.345 1.00 89.06 72 THR A O 1
ATOM 539 N N . THR A 1 73 ? 21.639 -8.999 -93.626 1.00 90.06 73 THR A N 1
ATOM 540 C CA . THR A 1 73 ? 22.487 -8.089 -94.398 1.00 90.06 73 THR A CA 1
ATOM 541 C C . THR A 1 73 ? 22.647 -6.736 -93.715 1.00 90.06 73 THR A C 1
ATOM 543 O O . THR A 1 73 ? 21.827 -6.368 -92.879 1.00 90.06 73 THR A O 1
ATOM 546 N N . PHE A 1 74 ? 23.676 -5.979 -94.097 1.00 89.56 74 PHE A N 1
ATOM 547 C CA . PHE A 1 74 ? 23.947 -4.634 -93.583 1.00 89.56 74 PHE A CA 1
ATOM 548 C C . PHE A 1 74 ? 22.679 -3.763 -93.473 1.00 89.56 74 PHE A C 1
ATOM 550 O O . PHE A 1 74 ? 21.917 -3.650 -94.436 1.00 89.56 74 PHE A O 1
ATOM 557 N N . GLY A 1 75 ? 22.460 -3.172 -92.293 1.00 85.38 75 GLY A N 1
ATOM 558 C CA . GLY A 1 75 ? 21.275 -2.368 -91.960 1.00 85.38 75 GLY A CA 1
ATOM 559 C C . GLY A 1 75 ? 20.036 -3.164 -91.519 1.00 85.38 75 GLY A C 1
ATOM 560 O O . GLY A 1 75 ? 19.009 -2.569 -91.200 1.00 85.38 75 GLY A O 1
ATOM 561 N N . ALA A 1 76 ? 20.093 -4.501 -91.489 1.00 90.69 76 ALA A N 1
ATOM 562 C CA . ALA A 1 76 ? 19.020 -5.320 -90.929 1.00 90.69 76 ALA A CA 1
ATOM 563 C C . ALA A 1 76 ? 18.965 -5.210 -89.398 1.00 90.69 76 ALA A C 1
ATOM 565 O O . ALA A 1 76 ? 20.003 -5.162 -88.736 1.00 90.69 76 ALA A O 1
ATOM 566 N N . THR A 1 77 ? 17.752 -5.241 -88.836 1.00 90.00 77 THR A N 1
ATOM 567 C CA . THR A 1 77 ? 17.503 -5.229 -87.389 1.00 90.00 77 THR A CA 1
ATOM 568 C C . THR A 1 77 ? 16.798 -6.505 -86.935 1.00 90.00 77 THR A C 1
ATOM 570 O O . THR A 1 77 ? 15.873 -6.998 -87.584 1.00 90.00 77 THR A O 1
ATOM 573 N N . ALA A 1 78 ? 17.243 -7.042 -85.801 1.00 90.31 78 ALA A N 1
ATOM 574 C CA . ALA A 1 78 ? 16.631 -8.169 -85.113 1.00 90.31 78 ALA A CA 1
ATOM 575 C C . ALA A 1 78 ? 16.120 -7.711 -83.742 1.00 90.31 78 ALA A C 1
ATOM 577 O O . ALA A 1 78 ? 16.877 -7.137 -82.956 1.00 90.31 78 ALA A O 1
ATOM 578 N N . ILE A 1 79 ? 14.842 -7.965 -83.459 1.00 90.25 79 ILE A N 1
ATOM 579 C CA . ILE A 1 79 ? 14.180 -7.621 -82.195 1.00 90.25 79 ILE A CA 1
ATOM 580 C C . ILE A 1 79 ? 13.921 -8.905 -81.415 1.00 90.25 79 ILE A C 1
ATOM 582 O O . ILE A 1 79 ? 13.394 -9.875 -81.958 1.00 90.25 79 ILE A O 1
ATOM 586 N N . PHE A 1 80 ? 14.267 -8.905 -80.135 1.00 91.62 80 PHE A N 1
ATOM 587 C CA . PHE A 1 80 ? 14.109 -10.061 -79.264 1.00 91.62 80 PHE A CA 1
ATOM 588 C C . PHE A 1 80 ? 13.054 -9.795 -78.198 1.00 91.62 80 PHE A C 1
ATOM 590 O O . PHE A 1 80 ? 13.038 -8.736 -77.579 1.00 91.62 80 PHE A O 1
ATOM 597 N N . MET A 1 81 ? 12.193 -10.783 -77.963 1.00 86.06 81 MET A N 1
ATOM 598 C CA . MET A 1 81 ? 11.176 -10.753 -76.911 1.00 86.06 81 MET A CA 1
ATOM 599 C C . MET A 1 81 ? 11.206 -12.070 -76.140 1.00 86.06 81 MET A C 1
ATOM 601 O O . MET A 1 81 ? 11.372 -13.124 -76.744 1.00 86.06 81 MET A O 1
ATOM 605 N N . CYS A 1 82 ? 11.040 -12.033 -74.820 1.00 86.44 82 CYS A N 1
ATOM 606 C CA . CYS A 1 82 ? 10.955 -13.250 -74.013 1.00 86.44 82 CYS A CA 1
ATOM 607 C C . CYS A 1 82 ? 9.501 -13.697 -73.833 1.00 86.44 82 CYS A C 1
ATOM 609 O O . CYS A 1 82 ? 8.587 -12.872 -73.773 1.00 86.44 82 CYS A O 1
ATOM 611 N N . ASN A 1 83 ? 9.292 -15.012 -73.744 1.00 83.25 83 ASN A N 1
ATOM 612 C CA . ASN A 1 83 ? 7.992 -15.595 -73.436 1.00 83.25 83 ASN A CA 1
ATOM 613 C C . ASN A 1 83 ? 7.540 -15.177 -72.028 1.00 83.25 83 ASN A C 1
ATOM 615 O O . ASN A 1 83 ? 8.343 -14.790 -71.176 1.00 83.25 83 ASN A O 1
ATOM 619 N N . HIS A 1 84 ? 6.240 -15.293 -71.759 1.00 72.88 84 HIS A N 1
ATOM 620 C CA . HIS A 1 84 ? 5.675 -14.958 -70.453 1.00 72.88 84 HIS A CA 1
ATOM 621 C C . HIS A 1 84 ? 6.371 -15.745 -69.321 1.00 72.88 84 HIS A C 1
ATOM 623 O O . HIS A 1 84 ? 6.426 -16.972 -69.371 1.00 72.88 84 HIS A O 1
ATOM 629 N N . GLY A 1 85 ? 6.897 -15.041 -68.310 1.00 64.06 85 GLY A N 1
ATOM 630 C CA . GLY A 1 85 ? 7.644 -15.629 -67.184 1.00 64.06 85 GLY A CA 1
ATOM 631 C C . GLY A 1 85 ? 9.175 -15.587 -67.302 1.00 64.06 85 GLY A C 1
ATOM 632 O O . GLY A 1 85 ? 9.857 -16.007 -66.368 1.00 64.06 85 GLY A O 1
ATOM 633 N N . TYR A 1 86 ? 9.718 -15.054 -68.402 1.00 75.62 86 TYR A N 1
ATOM 634 C CA . TYR A 1 86 ? 11.159 -14.889 -68.616 1.00 75.62 86 TYR A CA 1
ATOM 635 C C . TYR A 1 86 ? 11.524 -13.413 -68.807 1.00 75.62 86 TYR A C 1
ATOM 637 O O . TYR A 1 86 ? 10.801 -12.660 -69.461 1.00 75.62 86 TYR A O 1
ATOM 645 N N . THR A 1 87 ? 12.672 -13.009 -68.270 1.00 76.94 87 THR A N 1
ATOM 646 C CA . THR A 1 87 ? 13.196 -11.641 -68.359 1.00 76.94 87 THR A CA 1
ATOM 647 C C . THR A 1 87 ? 14.337 -11.582 -69.373 1.00 76.94 87 THR A C 1
ATOM 649 O O . THR A 1 87 ? 15.205 -12.458 -69.396 1.00 76.94 87 THR A O 1
ATOM 652 N N . LEU A 1 88 ? 14.331 -10.549 -70.221 1.00 84.75 88 LEU A N 1
ATOM 653 C CA . LEU A 1 88 ? 15.349 -10.331 -71.248 1.00 84.75 88 LEU A CA 1
ATOM 654 C C . LEU A 1 88 ? 16.617 -9.741 -70.626 1.00 84.75 88 LEU A C 1
ATOM 656 O O . LEU A 1 88 ? 16.590 -8.645 -70.070 1.00 84.75 88 LEU A O 1
ATOM 660 N N . VAL A 1 89 ? 17.733 -10.451 -70.767 1.00 83.81 89 VAL A N 1
ATOM 661 C CA . VAL A 1 89 ? 19.076 -9.998 -70.391 1.00 83.81 89 VAL A CA 1
ATOM 662 C C . VAL A 1 89 ? 19.920 -9.895 -71.658 1.00 83.81 89 VAL A C 1
ATOM 664 O O . VAL A 1 89 ? 20.046 -10.868 -72.395 1.00 83.81 89 VAL A O 1
ATOM 667 N N . GLY A 1 90 ? 20.485 -8.718 -71.930 1.00 86.19 90 GLY A N 1
ATOM 668 C CA . GLY A 1 90 ? 21.209 -8.416 -73.171 1.00 86.19 90 GLY A CA 1
ATOM 669 C C . GLY A 1 90 ? 20.511 -7.331 -73.991 1.00 86.19 90 GLY A C 1
ATOM 670 O O . GLY A 1 90 ? 19.731 -6.543 -73.458 1.00 86.19 90 GLY A O 1
ATOM 671 N N . SER A 1 91 ? 20.796 -7.259 -75.290 1.00 88.75 91 SER A N 1
ATOM 672 C CA . SER A 1 91 ? 20.224 -6.220 -76.151 1.00 88.75 91 SER A CA 1
ATOM 673 C C . SER A 1 91 ? 18.836 -6.610 -76.669 1.00 88.75 91 SER A C 1
ATOM 675 O O . SER A 1 91 ? 18.646 -7.690 -77.223 1.00 88.75 91 SER A O 1
ATOM 677 N N . HIS A 1 92 ? 17.858 -5.714 -76.519 1.00 88.44 92 HIS A N 1
ATOM 678 C CA . HIS A 1 92 ? 16.497 -5.912 -77.039 1.00 88.44 92 HIS A CA 1
ATOM 679 C C . HIS A 1 92 ? 16.438 -5.816 -78.574 1.00 88.44 92 HIS A C 1
ATOM 681 O O . HIS A 1 92 ? 15.605 -6.453 -79.217 1.00 88.44 92 HIS A O 1
ATOM 687 N N . VAL A 1 93 ? 17.332 -5.019 -79.166 1.00 90.75 93 VAL A N 1
ATOM 688 C CA . VAL A 1 93 ? 17.465 -4.829 -80.613 1.00 90.75 93 VAL A CA 1
ATOM 689 C C . VAL A 1 93 ? 18.938 -4.956 -80.983 1.00 90.75 93 VAL A C 1
ATOM 691 O O . VAL A 1 93 ? 19.791 -4.388 -80.299 1.00 90.75 93 VAL A O 1
ATOM 694 N N . ARG A 1 94 ? 19.235 -5.703 -82.048 1.00 92.50 94 ARG A N 1
ATOM 695 C CA . ARG A 1 94 ? 20.578 -5.835 -82.629 1.00 92.50 94 ARG A CA 1
ATOM 696 C C . ARG A 1 94 ? 20.527 -5.460 -84.104 1.00 92.50 94 ARG A C 1
ATOM 698 O O . ARG A 1 94 ? 19.563 -5.799 -84.783 1.00 92.50 94 ARG A O 1
ATOM 705 N N . GLU A 1 95 ? 21.548 -4.769 -84.591 1.00 92.50 95 GLU A N 1
ATOM 706 C CA . GLU A 1 95 ? 21.637 -4.257 -85.964 1.00 92.50 95 GLU A CA 1
ATOM 707 C C . GLU A 1 95 ? 22.915 -4.757 -86.647 1.00 92.50 95 GLU A C 1
ATOM 709 O O . GLU A 1 95 ? 23.968 -4.817 -86.010 1.00 92.50 95 GLU A O 1
ATOM 714 N N . CYS A 1 96 ? 22.826 -5.139 -87.922 1.00 92.00 96 CYS A N 1
ATOM 715 C CA . CYS A 1 96 ? 23.973 -5.615 -88.695 1.00 92.00 96 CYS A CA 1
ATOM 716 C C . CYS A 1 96 ? 24.843 -4.443 -89.180 1.00 92.00 96 CYS A C 1
ATOM 718 O O . CYS A 1 96 ? 24.429 -3.667 -90.049 1.00 92.00 96 CYS A O 1
ATOM 720 N N . GLY A 1 97 ? 26.049 -4.334 -88.614 1.00 89.19 97 GLY A N 1
ATOM 721 C CA . GLY A 1 97 ? 27.019 -3.275 -88.881 1.00 89.19 97 GLY A CA 1
ATOM 722 C C . GLY A 1 97 ? 27.844 -3.472 -90.158 1.00 89.19 97 GLY A C 1
ATOM 723 O O . GLY A 1 97 ? 27.851 -4.532 -90.786 1.00 89.19 97 GLY A O 1
ATOM 724 N N . ALA A 1 98 ? 28.559 -2.415 -90.564 1.00 84.75 98 ALA A N 1
ATOM 725 C CA . ALA A 1 98 ? 29.426 -2.422 -91.752 1.00 84.75 98 ALA A CA 1
ATOM 726 C C . ALA A 1 98 ? 30.715 -3.245 -91.559 1.00 84.75 98 ALA A C 1
ATOM 728 O O . ALA A 1 98 ? 31.428 -3.504 -92.523 1.00 84.75 98 ALA A O 1
ATOM 729 N N . ASP A 1 99 ? 31.010 -3.642 -90.324 1.00 86.75 99 ASP A N 1
ATOM 730 C CA . ASP A 1 99 ? 32.088 -4.548 -89.922 1.00 86.75 99 ASP A CA 1
ATOM 731 C C . ASP A 1 99 ? 31.716 -6.032 -90.090 1.00 86.75 99 ASP A C 1
ATOM 733 O O . ASP A 1 99 ? 32.563 -6.906 -89.910 1.00 86.75 99 ASP A O 1
ATOM 737 N N . GLY A 1 100 ? 30.462 -6.327 -90.452 1.00 84.69 100 GLY A N 1
ATOM 738 C CA . GLY A 1 100 ? 29.956 -7.692 -90.564 1.00 84.69 100 GLY A CA 1
ATOM 739 C C . GLY A 1 100 ? 29.604 -8.329 -89.222 1.00 84.69 100 GLY A C 1
ATOM 740 O O . GLY A 1 100 ? 29.460 -9.549 -89.161 1.00 84.69 100 GLY A O 1
ATOM 741 N N . LEU A 1 101 ? 29.442 -7.535 -88.156 1.00 90.25 101 LEU A N 1
ATOM 742 C CA . LEU A 1 101 ? 29.022 -8.007 -86.838 1.00 90.25 101 LEU A CA 1
ATOM 743 C C . LEU A 1 101 ? 27.671 -7.407 -86.430 1.00 90.25 101 LEU A C 1
ATOM 745 O O . LEU A 1 101 ? 27.291 -6.301 -86.811 1.00 90.25 101 LEU A O 1
ATOM 749 N N . TRP A 1 102 ? 26.927 -8.159 -85.620 1.00 91.88 102 TRP A N 1
ATOM 750 C CA . TRP A 1 102 ? 25.698 -7.673 -84.997 1.00 91.88 102 TRP A CA 1
ATOM 751 C C . TRP A 1 102 ? 26.011 -6.817 -83.773 1.00 91.88 102 TRP A C 1
ATOM 753 O O . TRP A 1 102 ? 26.687 -7.280 -82.850 1.00 91.88 102 TRP A O 1
ATOM 763 N N . SER A 1 103 ? 25.433 -5.619 -83.713 1.00 91.44 103 SER A N 1
ATOM 764 C CA . SER A 1 103 ? 25.578 -4.702 -82.584 1.00 91.44 103 SER A CA 1
ATOM 765 C C . SER A 1 103 ? 25.013 -5.276 -81.276 1.00 91.44 103 SER A C 1
ATOM 767 O O . SER A 1 103 ? 24.169 -6.177 -81.274 1.00 91.44 103 SER A O 1
ATOM 769 N N . GLY A 1 104 ? 25.482 -4.748 -80.143 1.00 89.31 104 GLY A N 1
ATOM 770 C CA . GLY A 1 104 ? 24.961 -5.084 -78.816 1.00 89.31 104 GLY A CA 1
ATOM 771 C C . GLY A 1 104 ? 25.404 -6.440 -78.250 1.00 89.31 104 GLY A C 1
ATOM 772 O O . GLY A 1 104 ? 26.190 -7.175 -78.848 1.00 89.31 104 GLY A O 1
ATOM 773 N N . ALA A 1 105 ? 24.896 -6.753 -77.057 1.00 87.12 105 ALA A N 1
ATOM 774 C CA . ALA A 1 105 ? 25.192 -7.981 -76.322 1.00 87.12 105 ALA A CA 1
ATOM 775 C C . ALA A 1 105 ? 24.219 -9.113 -76.692 1.00 87.12 105 ALA A C 1
ATOM 777 O O . ALA A 1 105 ? 23.066 -8.866 -77.049 1.00 87.12 105 ALA A O 1
ATOM 778 N N . GLU A 1 106 ? 24.679 -10.362 -76.572 1.00 86.06 106 GLU A N 1
ATOM 779 C CA . GLU A 1 106 ? 23.854 -11.559 -76.773 1.00 86.06 106 GLU A CA 1
ATOM 780 C C . GLU A 1 106 ? 22.606 -11.540 -75.873 1.00 86.06 106 GLU A C 1
ATOM 782 O O . GLU A 1 106 ? 22.704 -11.304 -74.668 1.00 86.06 106 GLU A O 1
ATOM 787 N N . THR A 1 107 ? 21.437 -11.805 -76.462 1.00 86.75 107 THR A N 1
ATOM 788 C CA . THR A 1 107 ? 20.149 -11.784 -75.764 1.00 86.75 107 THR A CA 1
ATOM 789 C C . THR A 1 107 ? 19.814 -13.152 -75.178 1.00 86.75 107 THR A C 1
ATOM 791 O O . THR A 1 107 ? 19.751 -14.143 -75.902 1.00 86.75 107 THR A O 1
ATOM 794 N N . LYS A 1 108 ? 19.548 -13.206 -73.870 1.00 84.25 108 LYS A N 1
ATOM 795 C CA . LYS A 1 108 ? 19.146 -14.411 -73.132 1.00 84.25 108 LYS A CA 1
ATOM 796 C C . LYS A 1 108 ? 17.837 -14.156 -72.394 1.00 84.25 108 LYS A C 1
ATOM 798 O O . LYS A 1 108 ? 17.657 -13.096 -71.802 1.00 84.25 108 LYS A O 1
ATOM 803 N N . CYS A 1 109 ? 16.942 -15.138 -72.410 1.00 84.56 109 CYS A N 1
ATOM 804 C CA . CYS A 1 109 ? 15.708 -15.116 -71.631 1.00 84.56 109 CYS A CA 1
ATOM 805 C C . CYS A 1 109 ? 15.898 -15.990 -70.392 1.00 84.56 109 CYS A C 1
ATOM 807 O O . CYS A 1 109 ? 16.025 -17.208 -70.505 1.00 84.56 109 CYS A O 1
ATOM 809 N N . LEU A 1 110 ? 15.964 -15.367 -69.214 1.00 74.94 110 LEU A N 1
ATOM 810 C CA . LEU A 1 110 ? 16.192 -16.063 -67.946 1.00 74.94 110 LEU A CA 1
ATOM 811 C C . LEU A 1 110 ? 14.905 -16.096 -67.121 1.00 74.94 110 LEU A C 1
ATOM 813 O O . LEU A 1 110 ? 14.171 -15.110 -67.072 1.00 74.94 110 LEU A O 1
ATOM 817 N N . ALA A 1 111 ? 14.629 -17.235 -66.487 1.00 65.56 111 ALA A N 1
ATOM 818 C CA . ALA A 1 111 ? 13.504 -17.361 -65.568 1.00 65.56 111 ALA A CA 1
ATOM 819 C C . ALA A 1 111 ? 13.755 -16.505 -64.318 1.00 65.56 111 ALA A C 1
ATOM 821 O O . ALA A 1 111 ? 14.879 -16.444 -63.815 1.00 65.56 111 ALA A O 1
ATOM 822 N N . GLY A 1 112 ? 12.707 -15.854 -63.811 1.00 63.22 112 GLY A N 1
ATOM 823 C CA . GLY A 1 112 ? 12.791 -15.138 -62.543 1.00 63.22 112 GLY A CA 1
ATOM 824 C C . GLY A 1 112 ? 13.076 -16.102 -61.392 1.00 63.22 112 GLY A C 1
ATOM 825 O O . GLY A 1 112 ? 12.393 -17.116 -61.264 1.00 63.22 112 GLY A O 1
ATOM 826 N N . HIS A 1 113 ? 14.085 -15.796 -60.579 1.00 69.56 113 HIS A N 1
ATOM 827 C CA . HIS A 1 113 ? 14.352 -16.476 -59.313 1.00 69.56 113 HIS A CA 1
ATOM 828 C C . HIS A 1 113 ? 14.063 -15.507 -58.164 1.00 69.56 113 HIS A C 1
ATOM 830 O O . HIS A 1 113 ? 14.475 -14.348 -58.251 1.00 69.56 113 HIS A O 1
ATOM 836 N N . CYS A 1 114 ? 13.343 -15.955 -57.138 1.00 78.25 114 CYS A N 1
ATOM 837 C CA . CYS A 1 114 ? 13.165 -15.220 -55.889 1.00 78.25 114 CYS A CA 1
ATOM 838 C C . CYS A 1 114 ? 14.276 -15.584 -54.900 1.00 78.25 114 CYS A C 1
ATOM 840 O O . CYS A 1 114 ? 14.786 -16.706 -54.914 1.00 78.25 114 CYS A O 1
ATOM 842 N N . ASP A 1 115 ? 14.614 -14.652 -54.011 1.00 77.31 115 ASP A N 1
ATOM 843 C CA . ASP A 1 115 ? 15.506 -14.933 -52.883 1.00 77.31 115 ASP A CA 1
ATOM 844 C C . ASP A 1 115 ? 14.885 -15.957 -51.918 1.00 77.31 115 ASP A C 1
ATOM 846 O O . ASP A 1 115 ? 13.697 -16.281 -51.996 1.00 77.31 115 ASP A O 1
ATOM 850 N N . SER A 1 116 ? 15.675 -16.474 -50.975 1.00 81.06 116 SER A N 1
ATOM 851 C CA . SER A 1 116 ? 15.152 -17.390 -49.953 1.00 81.06 116 SER A CA 1
ATOM 852 C C . SER A 1 116 ? 14.007 -16.735 -49.157 1.00 81.06 116 SER A C 1
ATOM 854 O O . SER A 1 116 ? 14.143 -15.583 -48.743 1.00 81.06 116 SER A O 1
ATOM 856 N N . PRO A 1 117 ? 12.875 -17.432 -48.940 1.00 83.25 117 PRO A N 1
ATOM 857 C CA . PRO A 1 117 ? 11.734 -16.875 -48.219 1.00 83.25 117 PRO A CA 1
ATOM 858 C C . PRO A 1 117 ? 12.083 -16.561 -46.758 1.00 83.25 117 PRO A C 1
ATOM 860 O O . PRO A 1 117 ? 12.831 -17.298 -46.113 1.00 83.25 117 PRO A O 1
ATOM 863 N N . ASP A 1 118 ? 11.499 -15.486 -46.219 1.00 86.94 118 ASP A N 1
ATOM 864 C CA . ASP A 1 118 ? 11.775 -15.033 -44.851 1.00 86.94 118 ASP A CA 1
ATOM 865 C C . ASP A 1 118 ? 11.430 -16.119 -43.816 1.00 86.94 118 ASP A C 1
ATOM 867 O O . ASP A 1 118 ? 10.311 -16.650 -43.855 1.00 86.94 118 ASP A O 1
ATOM 871 N N . PRO A 1 119 ? 12.327 -16.431 -42.862 1.00 85.25 119 PRO A N 1
ATOM 872 C CA . PRO A 1 119 ? 12.044 -17.386 -41.799 1.00 85.25 119 PRO A CA 1
ATOM 873 C C . PRO A 1 119 ? 11.023 -16.827 -40.799 1.00 85.25 119 PRO A C 1
ATOM 875 O O . PRO A 1 119 ? 10.964 -15.625 -40.542 1.00 85.25 119 PRO A O 1
ATOM 878 N N . ILE A 1 120 ? 10.246 -17.720 -40.178 1.00 86.44 120 ILE A N 1
ATOM 879 C CA . ILE A 1 120 ? 9.279 -17.369 -39.129 1.00 86.44 120 ILE A CA 1
ATOM 880 C C . ILE A 1 120 ? 9.649 -18.016 -37.797 1.00 86.44 120 ILE A C 1
ATOM 882 O O . ILE A 1 120 ? 10.071 -19.169 -37.733 1.00 86.44 120 ILE A O 1
ATOM 886 N N . VAL A 1 121 ? 9.459 -17.274 -36.707 1.00 87.31 121 VAL A N 1
ATOM 887 C CA . VAL A 1 121 ? 9.663 -17.794 -35.351 1.00 87.31 121 VAL A CA 1
ATOM 888 C C . VAL A 1 121 ? 8.534 -18.770 -35.019 1.00 87.31 121 VAL A C 1
ATOM 890 O O . VAL A 1 121 ? 7.366 -18.491 -35.281 1.00 87.31 121 VAL A O 1
ATOM 893 N N . ASN A 1 122 ? 8.871 -19.905 -34.408 1.00 89.62 122 ASN A N 1
ATOM 894 C CA . ASN A 1 122 ? 7.919 -20.956 -34.038 1.00 89.62 122 ASN A CA 1
ATOM 895 C C . ASN A 1 122 ? 7.189 -21.628 -35.217 1.00 89.62 122 ASN A C 1
ATOM 897 O O . ASN A 1 122 ? 6.080 -22.142 -35.058 1.00 89.62 122 ASN A O 1
ATOM 901 N N . GLY A 1 123 ? 7.822 -21.664 -36.389 1.00 88.75 123 GLY A N 1
ATOM 902 C CA . GLY A 1 123 ? 7.335 -22.375 -37.566 1.00 88.75 123 GLY A CA 1
ATOM 903 C C . GLY A 1 123 ? 8.473 -22.849 -38.463 1.00 88.75 123 GLY A C 1
ATOM 904 O O . GLY A 1 123 ? 9.645 -22.626 -38.172 1.00 88.75 123 GLY A O 1
ATOM 905 N N . HIS A 1 124 ? 8.116 -23.526 -39.545 1.00 90.81 124 HIS A N 1
ATOM 906 C CA . HIS A 1 124 ? 9.029 -23.991 -40.579 1.00 90.81 124 HIS A CA 1
ATOM 907 C C . HIS A 1 124 ? 8.419 -23.757 -41.965 1.00 90.81 124 HIS A C 1
ATOM 909 O O . HIS A 1 124 ? 7.209 -23.549 -42.101 1.00 90.81 124 HIS A O 1
ATOM 915 N N . ILE A 1 125 ? 9.275 -23.765 -42.984 1.00 90.69 125 ILE A N 1
ATOM 916 C CA . ILE A 1 125 ? 8.902 -23.566 -44.385 1.00 90.69 125 ILE A CA 1
ATOM 917 C C . ILE A 1 125 ? 9.054 -24.907 -45.102 1.00 90.69 125 ILE A C 1
ATOM 919 O O . ILE A 1 125 ? 10.071 -25.578 -44.948 1.00 90.69 125 ILE A O 1
ATOM 923 N N . SER A 1 126 ? 8.036 -25.297 -45.863 1.00 86.50 126 SER A N 1
ATOM 924 C CA . SER A 1 126 ? 8.030 -26.481 -46.722 1.00 86.50 126 SER A CA 1
ATOM 925 C C . SER A 1 126 ? 7.987 -26.050 -48.192 1.00 86.50 126 SER A C 1
ATOM 927 O O . SER A 1 126 ? 7.070 -25.329 -48.586 1.00 86.50 126 SER A O 1
ATOM 929 N N . GLY A 1 127 ? 8.967 -26.488 -48.986 1.00 78.69 127 GLY A N 1
ATOM 930 C CA . GLY A 1 127 ? 9.122 -26.175 -50.416 1.00 78.69 127 GLY A CA 1
ATOM 931 C C . GLY A 1 127 ? 10.586 -25.902 -50.779 1.00 78.69 127 GLY A C 1
ATOM 932 O O . GLY A 1 127 ? 11.297 -25.273 -50.000 1.00 78.69 127 GLY A O 1
ATOM 933 N N . ASP A 1 128 ? 11.039 -26.401 -51.928 1.00 67.44 128 ASP A N 1
ATOM 934 C CA . ASP A 1 128 ? 12.438 -26.386 -52.392 1.00 67.44 128 ASP A CA 1
ATOM 935 C C . ASP A 1 128 ? 12.670 -25.547 -53.666 1.00 67.44 128 ASP A C 1
ATOM 937 O O . ASP A 1 128 ? 13.815 -25.349 -54.072 1.00 67.44 128 ASP A O 1
ATOM 941 N N . GLY A 1 129 ? 11.603 -25.022 -54.274 1.00 72.81 129 GLY A N 1
ATOM 942 C CA . GLY A 1 129 ? 11.660 -24.210 -55.490 1.00 72.81 129 GLY A CA 1
ATOM 943 C C . GLY A 1 129 ? 11.667 -22.698 -55.234 1.00 72.81 129 GLY A C 1
ATOM 944 O O . GLY A 1 129 ? 10.891 -22.184 -54.427 1.00 72.81 129 GLY A O 1
ATOM 945 N N . SER A 1 130 ? 12.522 -21.974 -55.955 1.00 75.12 130 SER A N 1
ATOM 946 C CA . SER A 1 130 ? 12.644 -20.503 -55.953 1.00 75.12 130 SER A CA 1
ATOM 947 C C . SER A 1 130 ? 12.441 -19.879 -57.342 1.00 75.12 130 SER A C 1
ATOM 949 O O . SER A 1 130 ? 12.715 -18.699 -57.546 1.00 75.12 130 SER A O 1
ATOM 951 N N . SER A 1 131 ? 11.950 -20.651 -58.309 1.00 78.50 131 SER A N 1
ATOM 952 C CA . SER A 1 131 ? 11.637 -20.205 -59.669 1.00 78.50 131 SER A CA 1
ATOM 953 C C . SER A 1 131 ? 10.290 -19.487 -59.737 1.00 78.50 131 SER A C 1
ATOM 955 O O . SER A 1 131 ? 9.424 -19.650 -58.881 1.00 78.50 131 SER A O 1
ATOM 957 N N . TYR A 1 132 ? 10.080 -18.698 -60.789 1.00 76.44 132 TYR A N 1
ATOM 958 C CA . TYR A 1 132 ? 8.800 -18.049 -61.070 1.00 76.44 132 TYR A CA 1
ATOM 959 C C . TYR A 1 132 ? 7.628 -19.047 -60.999 1.00 76.44 132 TYR A C 1
ATOM 961 O O . TYR A 1 132 ? 7.629 -20.060 -61.696 1.00 76.44 132 TYR A O 1
ATOM 969 N N . ARG A 1 133 ? 6.610 -18.713 -60.189 1.00 77.88 133 ARG A N 1
ATOM 970 C CA . ARG A 1 133 ? 5.451 -19.550 -59.806 1.00 77.88 133 ARG A CA 1
ATOM 971 C C . ARG A 1 133 ? 5.712 -20.714 -58.845 1.00 77.88 133 ARG A C 1
ATOM 973 O O . ARG A 1 133 ? 4.738 -21.376 -58.484 1.00 77.88 133 ARG A O 1
ATOM 980 N N . ASP A 1 134 ? 6.936 -20.921 -58.369 1.00 84.81 134 ASP A N 1
ATOM 981 C CA . ASP A 1 134 ? 7.169 -21.860 -57.271 1.00 84.81 134 ASP A CA 1
ATOM 982 C C . ASP A 1 134 ? 6.461 -21.379 -56.004 1.00 84.81 134 ASP A C 1
ATOM 984 O O . ASP A 1 134 ? 6.265 -20.175 -55.782 1.00 84.81 134 ASP A O 1
ATOM 988 N N . THR A 1 135 ? 6.037 -22.341 -55.186 1.00 87.38 135 THR A N 1
ATOM 989 C CA . THR A 1 135 ? 5.246 -22.091 -53.984 1.00 87.38 135 THR A CA 1
ATOM 990 C C . THR A 1 135 ? 5.928 -22.637 -52.748 1.00 87.38 135 THR A C 1
ATOM 992 O O . THR A 1 135 ? 6.326 -23.800 -52.726 1.00 87.38 135 THR A O 1
ATOM 995 N N . VAL A 1 136 ? 5.960 -21.832 -51.690 1.00 90.88 136 VAL A N 1
ATOM 996 C CA . VAL A 1 136 ? 6.426 -22.250 -50.364 1.00 90.88 136 VAL A CA 1
ATOM 997 C C . VAL A 1 136 ? 5.290 -22.171 -49.357 1.00 90.88 136 VAL A C 1
ATOM 999 O O . VAL A 1 136 ? 4.452 -21.264 -49.411 1.00 90.88 136 VAL A O 1
ATOM 1002 N N . VAL A 1 137 ? 5.257 -23.135 -48.438 1.00 92.12 137 VAL A N 1
ATOM 1003 C CA . VAL A 1 137 ? 4.207 -23.276 -47.429 1.00 92.12 137 VAL A CA 1
ATOM 1004 C C . VAL A 1 137 ? 4.786 -23.075 -46.036 1.00 92.12 137 VAL A C 1
ATOM 1006 O O . VAL A 1 137 ? 5.686 -23.794 -45.612 1.00 92.12 137 VAL A O 1
ATOM 1009 N N . TYR A 1 138 ? 4.229 -22.127 -45.297 1.00 92.06 138 TYR A N 1
ATOM 1010 C CA . TYR A 1 138 ? 4.550 -21.885 -43.899 1.00 92.06 138 TYR A CA 1
ATOM 1011 C C . TYR A 1 138 ? 3.685 -22.759 -42.992 1.00 92.06 138 TYR A C 1
ATOM 1013 O O . TYR A 1 138 ? 2.456 -22.765 -43.096 1.00 92.06 138 TYR A O 1
ATOM 1021 N N . GLN A 1 139 ? 4.326 -23.463 -42.061 1.00 92.38 139 GLN A N 1
ATOM 1022 C CA . GLN A 1 139 ? 3.663 -24.287 -41.057 1.00 92.38 139 GLN A CA 1
ATOM 1023 C C . GLN A 1 139 ? 4.169 -23.948 -39.658 1.00 92.38 139 GLN A C 1
ATOM 1025 O O . GLN A 1 139 ? 5.369 -23.953 -39.389 1.00 92.38 139 GLN A O 1
ATOM 1030 N N . CYS A 1 140 ? 3.246 -23.678 -38.738 1.00 92.19 140 CYS A N 1
ATOM 1031 C CA . CYS A 1 140 ? 3.598 -23.447 -37.343 1.00 92.19 140 CYS A CA 1
ATOM 1032 C C . CYS A 1 140 ? 3.957 -24.753 -36.631 1.00 92.19 140 CYS A C 1
ATOM 1034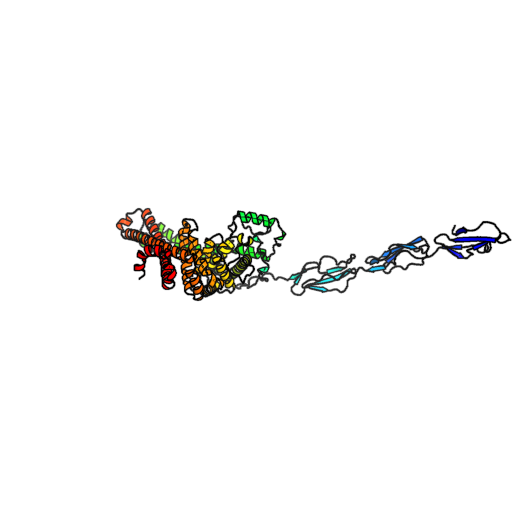 O O . CYS A 1 140 ? 3.394 -25.809 -36.918 1.00 92.19 140 CYS A O 1
ATOM 1036 N N . MET A 1 141 ? 4.882 -24.669 -35.676 1.00 89.75 141 MET A N 1
ATOM 1037 C CA . MET A 1 141 ? 5.174 -25.769 -34.761 1.00 89.75 141 MET A CA 1
ATOM 1038 C C . MET A 1 141 ? 3.970 -26.064 -33.854 1.00 89.75 141 MET A C 1
ATOM 1040 O O . MET A 1 141 ? 3.075 -25.232 -33.675 1.00 89.75 141 MET A O 1
ATOM 1044 N N . LEU A 1 142 ? 3.959 -27.257 -33.254 1.00 90.25 142 LEU A N 1
ATOM 1045 C CA . LEU A 1 142 ? 2.907 -27.685 -32.332 1.00 90.25 142 LEU A CA 1
ATOM 1046 C C . LEU A 1 142 ? 2.689 -26.638 -31.218 1.00 90.25 142 LEU A C 1
ATOM 1048 O O . LEU A 1 142 ? 3.644 -26.170 -30.602 1.00 90.25 142 LEU A O 1
ATOM 1052 N N . GLY A 1 143 ? 1.429 -26.278 -30.954 1.00 84.38 143 GLY A N 1
ATOM 1053 C CA . GLY A 1 143 ? 1.061 -25.274 -29.942 1.00 84.38 143 GLY A CA 1
ATOM 1054 C C . GLY A 1 143 ? 0.936 -23.836 -30.462 1.00 84.38 143 GLY A C 1
ATOM 1055 O O . GLY A 1 143 ? 0.586 -22.942 -29.692 1.00 84.38 143 GLY A O 1
ATOM 1056 N N . TYR A 1 144 ? 1.154 -23.607 -31.759 1.00 89.94 144 TYR A N 1
ATOM 1057 C CA . TYR A 1 144 ? 1.021 -22.302 -32.407 1.00 89.94 144 TYR A CA 1
ATOM 1058 C C . TYR A 1 144 ? 0.028 -22.368 -33.574 1.00 89.94 144 TYR A C 1
ATOM 1060 O O . TYR A 1 144 ? -0.094 -23.389 -34.247 1.00 89.94 144 TYR A O 1
ATOM 1068 N N . ARG A 1 145 ? -0.687 -21.267 -33.826 1.00 89.88 145 ARG A N 1
ATOM 1069 C CA . ARG A 1 145 ? -1.568 -21.091 -34.990 1.00 89.88 145 ARG A CA 1
ATOM 1070 C C . ARG A 1 145 ? -1.013 -20.020 -35.922 1.00 89.88 145 ARG A C 1
ATOM 1072 O O . ARG A 1 145 ? -0.456 -19.026 -35.458 1.00 89.88 145 ARG A O 1
ATOM 1079 N N . LEU A 1 146 ? -1.204 -20.212 -37.223 1.00 90.81 146 LEU A N 1
ATOM 1080 C CA . LEU A 1 146 ? -0.727 -19.298 -38.257 1.00 90.81 146 LEU A CA 1
ATOM 1081 C C . LEU A 1 146 ? -1.713 -18.138 -38.452 1.00 90.81 146 LEU A C 1
ATOM 1083 O O . LEU A 1 146 ? -2.910 -18.363 -38.618 1.00 90.81 146 LEU A O 1
ATOM 1087 N N . ILE A 1 147 ? -1.208 -16.905 -38.432 1.00 90.81 147 ILE A N 1
ATOM 1088 C CA . ILE A 1 147 ? -1.942 -15.680 -38.763 1.00 90.81 147 ILE A CA 1
ATOM 1089 C C . ILE A 1 147 ? -1.348 -15.105 -40.052 1.00 90.81 147 ILE A C 1
ATOM 1091 O O . ILE A 1 147 ? -0.160 -14.789 -40.099 1.00 90.81 147 ILE A O 1
ATOM 1095 N N . GLY A 1 148 ? -2.176 -14.972 -41.090 1.00 88.81 148 GLY A N 1
ATOM 1096 C CA . GLY A 1 148 ? -1.764 -14.569 -42.440 1.00 88.81 148 GLY A CA 1
ATOM 1097 C C . GLY A 1 148 ? -1.983 -15.682 -43.469 1.00 88.81 148 GLY A C 1
ATOM 1098 O O . GLY A 1 148 ? -2.670 -16.665 -43.193 1.00 88.81 148 GLY A O 1
ATOM 1099 N N . THR A 1 149 ? -1.417 -15.525 -44.666 1.00 89.62 149 THR A N 1
ATOM 1100 C CA . THR A 1 149 ? -1.490 -16.533 -45.736 1.00 89.62 149 THR A CA 1
ATOM 1101 C C . THR A 1 149 ? -0.410 -17.596 -45.552 1.00 89.62 149 THR A C 1
ATOM 1103 O O . THR A 1 149 ? 0.768 -17.270 -45.437 1.00 89.62 149 THR A O 1
ATOM 1106 N N . SER A 1 150 ? -0.793 -18.875 -45.548 1.00 89.06 150 SER A N 1
ATOM 1107 C CA . SER A 1 150 ? 0.150 -19.991 -45.377 1.00 89.06 150 SER A CA 1
ATOM 1108 C C . SER A 1 150 ? 0.989 -20.283 -46.621 1.00 89.06 150 SER A C 1
ATOM 1110 O O . SER A 1 150 ? 1.993 -20.973 -46.508 1.00 89.06 150 SER A O 1
ATOM 1112 N N . VAL A 1 151 ? 0.603 -19.773 -47.792 1.00 90.81 151 VAL A N 1
ATOM 1113 C CA . VAL A 1 151 ? 1.274 -20.034 -49.072 1.00 90.81 151 VAL A CA 1
ATOM 1114 C C . VAL A 1 151 ? 1.813 -18.727 -49.644 1.00 90.81 151 VAL A C 1
ATOM 1116 O O . VAL A 1 151 ? 1.092 -17.728 -49.676 1.00 90.81 151 VAL A O 1
ATOM 1119 N N . ARG A 1 152 ? 3.062 -18.741 -50.123 1.00 90.19 152 ARG A N 1
ATOM 1120 C CA . ARG A 1 152 ? 3.650 -17.658 -50.927 1.00 90.19 152 ARG A CA 1
ATOM 1121 C C . ARG A 1 152 ? 4.077 -18.193 -52.288 1.00 90.19 152 ARG A C 1
ATOM 1123 O O . ARG A 1 152 ? 4.493 -19.341 -52.392 1.00 90.19 152 ARG A O 1
ATOM 1130 N N . ILE A 1 153 ? 3.968 -17.347 -53.308 1.00 89.06 153 ILE A N 1
ATOM 1131 C CA . ILE A 1 153 ? 4.271 -17.655 -54.708 1.00 89.06 153 ILE A CA 1
ATOM 1132 C C . ILE A 1 153 ? 5.376 -16.708 -55.179 1.00 89.06 153 ILE A C 1
ATOM 1134 O O . ILE A 1 153 ? 5.278 -15.503 -54.931 1.00 89.06 153 ILE A O 1
ATOM 1138 N N . CYS A 1 154 ? 6.403 -17.222 -55.853 1.00 86.06 154 CYS A N 1
ATOM 1139 C CA . CYS A 1 154 ? 7.451 -16.383 -56.431 1.00 86.06 154 CYS A CA 1
ATOM 1140 C C . CYS A 1 154 ? 6.907 -15.574 -57.622 1.00 86.06 154 CYS A C 1
ATOM 1142 O O . CYS A 1 154 ? 6.390 -16.141 -58.595 1.00 86.06 154 CYS A O 1
ATOM 1144 N N . GLN A 1 155 ? 6.986 -14.244 -57.528 1.00 80.81 155 GLN A N 1
ATOM 1145 C CA . GLN A 1 155 ? 6.443 -13.301 -58.506 1.00 80.81 155 GLN A CA 1
ATOM 1146 C C . GLN A 1 155 ? 7.502 -12.846 -59.523 1.00 80.81 155 GLN A C 1
ATOM 1148 O O . GLN A 1 155 ? 8.697 -13.101 -59.394 1.00 80.81 155 GLN A O 1
ATOM 1153 N N . GLN A 1 156 ? 7.038 -12.194 -60.594 1.00 74.00 156 GLN A N 1
ATOM 1154 C CA . GLN A 1 156 ? 7.880 -11.766 -61.718 1.00 74.00 156 GLN A CA 1
ATOM 1155 C C . GLN A 1 156 ? 8.884 -10.662 -61.339 1.00 74.00 156 GLN A C 1
ATOM 1157 O O . GLN A 1 156 ? 9.887 -10.486 -62.021 1.00 74.00 156 GLN A O 1
ATOM 1162 N N . ASP A 1 157 ? 8.635 -9.935 -60.250 1.00 75.62 157 ASP A N 1
ATOM 1163 C CA . ASP A 1 157 ? 9.518 -8.909 -59.686 1.00 75.62 157 ASP A CA 1
ATOM 1164 C C . ASP A 1 157 ? 10.622 -9.489 -58.782 1.00 75.62 157 ASP A C 1
ATOM 1166 O O . ASP A 1 157 ? 11.281 -8.738 -58.064 1.00 75.62 157 ASP A O 1
ATOM 1170 N N . HIS A 1 158 ? 10.822 -10.813 -58.814 1.00 76.62 158 HIS A N 1
ATOM 1171 C CA . HIS A 1 158 ? 11.779 -11.544 -57.979 1.00 76.62 158 HIS A CA 1
ATOM 1172 C C . HIS A 1 158 ? 11.460 -11.503 -56.474 1.00 76.62 158 HIS A C 1
ATOM 1174 O O . HIS A 1 158 ? 12.334 -11.758 -55.646 1.00 76.62 158 HIS A O 1
ATOM 1180 N N . ARG A 1 159 ? 10.206 -11.210 -56.093 1.00 83.44 159 ARG A N 1
ATOM 1181 C CA . ARG A 1 159 ? 9.752 -11.209 -54.694 1.00 83.44 159 ARG A CA 1
ATOM 1182 C C . ARG A 1 159 ? 8.679 -12.261 -54.439 1.00 83.44 159 ARG A C 1
ATOM 1184 O O . ARG A 1 159 ? 7.905 -12.646 -55.312 1.00 83.44 159 ARG A O 1
ATOM 1191 N N . TRP A 1 160 ? 8.607 -12.724 -53.196 1.00 86.75 160 TRP A N 1
ATOM 1192 C CA . TRP A 1 160 ? 7.531 -13.601 -52.745 1.00 86.75 160 TRP A CA 1
ATOM 1193 C C . TRP A 1 160 ? 6.235 -12.816 -52.530 1.00 86.75 160 TRP A C 1
ATOM 1195 O O . TRP A 1 160 ? 6.225 -11.783 -51.858 1.00 86.75 160 TRP A O 1
ATOM 1205 N N . SER A 1 161 ? 5.116 -13.349 -53.019 1.00 88.19 161 SER A N 1
ATOM 1206 C CA . SER A 1 161 ? 3.797 -12.728 -52.877 1.00 88.19 161 SER A CA 1
ATOM 1207 C C . SER A 1 161 ? 3.408 -12.476 -51.412 1.00 88.19 161 SER A C 1
ATOM 1209 O O . SER A 1 161 ? 3.615 -13.346 -50.560 1.00 88.19 161 SER A O 1
ATOM 1211 N N . GLY A 1 162 ? 2.747 -11.349 -51.137 1.00 86.00 162 GLY A N 1
ATOM 1212 C CA . GLY A 1 162 ? 2.136 -11.052 -49.834 1.00 86.00 162 GLY A CA 1
ATOM 1213 C C . GLY A 1 162 ? 3.136 -10.773 -48.705 1.00 86.00 162 GLY A C 1
ATOM 1214 O O . GLY A 1 162 ? 4.322 -10.561 -48.943 1.00 86.00 162 GLY A O 1
ATOM 1215 N N . THR A 1 163 ? 2.641 -10.760 -47.465 1.00 86.31 163 THR A N 1
ATOM 1216 C CA . THR A 1 163 ? 3.442 -10.537 -46.248 1.00 86.31 163 THR A CA 1
ATOM 1217 C C . THR A 1 163 ? 3.725 -11.843 -45.517 1.00 86.31 163 THR A C 1
ATOM 1219 O O . THR A 1 163 ? 2.863 -12.721 -45.458 1.00 86.31 163 THR A O 1
ATOM 1222 N N . THR A 1 164 ? 4.899 -11.945 -44.900 1.00 86.44 164 THR A N 1
ATOM 1223 C CA . THR A 1 164 ? 5.316 -13.116 -44.118 1.00 86.44 164 THR A CA 1
ATOM 1224 C C . THR A 1 164 ? 4.339 -13.384 -42.958 1.00 86.44 164 THR A C 1
ATOM 1226 O O . THR A 1 164 ? 4.067 -12.466 -42.178 1.00 86.44 164 THR A O 1
ATOM 1229 N N . PRO A 1 165 ? 3.768 -14.602 -42.841 1.00 90.00 165 PRO A N 1
ATOM 1230 C CA . PRO A 1 165 ? 2.801 -14.929 -41.793 1.00 90.00 165 PRO A CA 1
ATOM 1231 C C . PRO A 1 165 ? 3.464 -15.048 -40.413 1.00 90.00 165 PRO A C 1
ATOM 1233 O O . PRO A 1 165 ? 4.672 -15.238 -40.300 1.00 90.00 165 PRO A O 1
ATOM 1236 N N . VAL A 1 166 ? 2.664 -14.981 -39.346 1.00 90.94 166 VAL A N 1
ATOM 1237 C CA . VAL A 1 166 ? 3.156 -15.055 -37.959 1.00 90.94 166 VAL A CA 1
ATOM 1238 C C . VAL A 1 166 ? 2.522 -16.229 -37.221 1.00 90.94 166 VAL A C 1
ATOM 1240 O O . VAL A 1 166 ? 1.302 -16.394 -37.223 1.00 90.94 166 VAL A O 1
ATOM 1243 N N . CYS A 1 167 ? 3.345 -17.026 -36.540 1.00 90.50 167 CYS A N 1
ATOM 1244 C CA . CYS A 1 167 ? 2.880 -18.070 -35.632 1.00 90.50 167 CYS A CA 1
ATOM 1245 C C . CYS A 1 167 ? 2.634 -17.493 -34.238 1.00 90.50 167 CYS A C 1
ATOM 1247 O O . CYS A 1 167 ? 3.566 -17.075 -33.552 1.00 90.50 167 CYS A O 1
ATOM 1249 N N . VAL A 1 168 ? 1.376 -17.497 -33.797 1.00 83.88 168 VAL A N 1
ATOM 1250 C CA . VAL A 1 168 ? 0.989 -17.039 -32.455 1.00 83.88 168 VAL A CA 1
ATOM 1251 C C . VAL A 1 168 ? 0.622 -18.232 -31.568 1.00 83.88 168 VAL A C 1
ATOM 1253 O O . VAL A 1 168 ? 0.020 -19.184 -32.072 1.00 83.88 168 VAL A O 1
ATOM 1256 N N . PRO A 1 169 ? 0.948 -18.216 -30.263 1.00 82.19 169 PRO A N 1
ATOM 1257 C CA . PRO A 1 169 ? 0.585 -19.304 -29.357 1.00 82.19 169 PRO A CA 1
ATOM 1258 C C . PRO A 1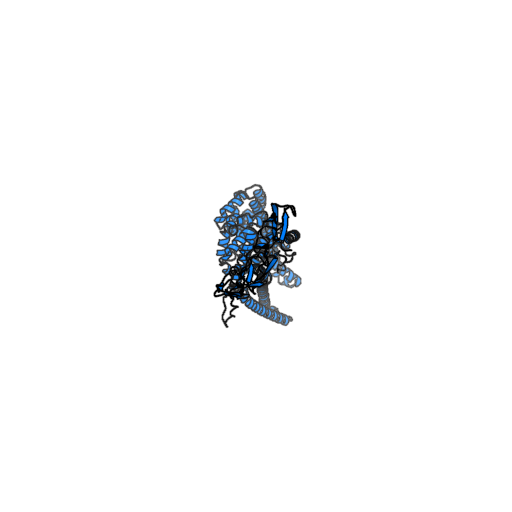 169 ? -0.927 -19.556 -29.350 1.00 82.19 169 PRO A C 1
ATOM 1260 O O . PRO A 1 169 ? -1.724 -18.613 -29.326 1.00 82.19 169 PRO A O 1
ATOM 1263 N N . ILE A 1 170 ? -1.334 -20.825 -29.344 1.00 82.69 170 ILE A N 1
ATOM 1264 C CA . ILE A 1 170 ? -2.738 -21.209 -29.168 1.00 82.69 170 ILE A CA 1
ATOM 1265 C C . ILE A 1 170 ? -3.096 -21.027 -27.693 1.00 82.69 170 ILE A C 1
ATOM 1267 O O . ILE A 1 170 ? -2.553 -21.701 -26.819 1.00 82.69 170 ILE A O 1
ATOM 1271 N N . THR A 1 171 ? -4.029 -20.124 -27.401 1.00 73.25 171 THR A N 1
ATOM 1272 C CA . THR A 1 171 ? -4.564 -19.936 -26.052 1.00 73.25 171 THR A CA 1
ATOM 1273 C C . THR A 1 171 ? -5.850 -20.736 -25.882 1.00 73.25 171 THR A C 1
ATOM 1275 O O . THR A 1 171 ? -6.811 -20.578 -26.634 1.00 73.25 171 THR A O 1
ATOM 1278 N N . CYS A 1 172 ? -5.885 -21.600 -24.868 1.00 60.78 172 CYS A N 1
ATOM 1279 C CA . CYS A 1 172 ? -7.137 -22.190 -24.408 1.00 60.78 172 CYS A CA 1
ATOM 1280 C C . CYS A 1 172 ? -7.874 -21.131 -23.575 1.00 60.78 172 CYS A C 1
ATOM 1282 O O . CYS A 1 172 ? -7.283 -20.540 -22.669 1.00 60.78 172 CYS A O 1
ATOM 1284 N N . GLY A 1 173 ? -9.142 -20.856 -23.891 1.00 56.78 173 GLY A N 1
ATOM 1285 C CA . GLY A 1 173 ? -9.994 -20.010 -23.049 1.00 56.78 173 GLY A CA 1
ATOM 1286 C C . GLY A 1 173 ? -10.169 -20.601 -21.644 1.00 56.78 173 GLY A C 1
ATOM 1287 O O . GLY A 1 173 ? -9.774 -21.738 -21.385 1.00 56.78 173 GLY A O 1
ATOM 1288 N N . HIS A 1 174 ? -10.772 -19.845 -20.719 1.00 54.84 174 HIS A N 1
ATOM 1289 C CA . HIS A 1 174 ? -11.043 -20.368 -19.377 1.00 54.84 174 HIS A CA 1
ATOM 1290 C C . HIS A 1 174 ? -11.928 -21.626 -19.489 1.00 54.84 174 HIS A C 1
ATOM 1292 O O . HIS A 1 174 ? -13.019 -21.527 -20.054 1.00 54.84 174 HIS A O 1
ATOM 1298 N N . PRO A 1 175 ? -11.531 -22.783 -18.926 1.00 57.94 175 PRO A N 1
ATOM 1299 C CA . PRO A 1 175 ? -12.244 -24.058 -19.093 1.00 57.94 175 PRO A CA 1
ATOM 1300 C C . PRO A 1 175 ? -13.603 -24.134 -18.359 1.00 57.94 175 PRO A C 1
ATOM 1302 O O . PRO A 1 175 ? -14.139 -25.216 -18.151 1.00 57.94 175 PRO A O 1
ATOM 1305 N N . GLY A 1 176 ? -14.174 -22.992 -17.956 1.00 57.69 176 GLY A N 1
ATOM 1306 C CA . GLY A 1 176 ? -15.293 -22.917 -17.014 1.00 57.69 176 GLY A CA 1
ATOM 1307 C C . GLY A 1 176 ? -14.927 -23.384 -15.599 1.00 57.69 176 GLY A C 1
ATOM 1308 O O . GLY A 1 176 ? -13.850 -23.927 -15.365 1.00 57.69 176 GLY A O 1
ATOM 1309 N N . ASN A 1 177 ? -15.818 -23.143 -14.637 1.00 56.12 177 ASN A N 1
ATOM 1310 C CA . ASN A 1 177 ? -15.727 -23.763 -13.315 1.00 56.12 177 ASN A CA 1
ATOM 1311 C C . ASN A 1 177 ? -16.579 -25.044 -13.321 1.00 56.12 177 ASN A C 1
ATOM 1313 O O . ASN A 1 177 ? -17.740 -24.970 -13.733 1.00 56.12 177 ASN A O 1
ATOM 1317 N N . PRO A 1 178 ? -16.069 -26.196 -12.854 1.00 61.47 178 PRO A N 1
ATOM 1318 C CA . PRO A 1 178 ? -16.908 -27.370 -12.638 1.00 61.47 178 PRO A CA 1
ATOM 1319 C C . PRO A 1 178 ? -17.907 -27.125 -11.495 1.00 61.47 178 PRO A C 1
ATOM 1321 O O . PRO A 1 178 ? -17.631 -26.369 -10.560 1.00 61.47 178 PRO A O 1
ATOM 1324 N N . ALA A 1 179 ? -19.067 -27.787 -11.543 1.00 52.62 179 ALA A N 1
ATOM 1325 C CA . ALA A 1 179 ? -20.035 -27.744 -10.448 1.00 52.62 179 ALA A CA 1
ATOM 1326 C C . ALA A 1 179 ? -19.380 -28.252 -9.148 1.00 52.62 179 ALA A C 1
ATOM 1328 O O . ALA A 1 179 ? -18.803 -29.337 -9.127 1.00 52.62 179 ALA A O 1
ATOM 1329 N N . ASN A 1 180 ? -19.462 -27.460 -8.074 1.00 67.50 180 ASN A N 1
ATOM 1330 C CA . ASN A 1 180 ? -18.827 -27.718 -6.773 1.00 67.50 180 ASN A CA 1
ATOM 1331 C C . ASN A 1 180 ? -17.282 -27.809 -6.784 1.00 67.50 180 ASN A C 1
ATOM 1333 O O . ASN A 1 180 ? -16.702 -28.359 -5.850 1.00 67.50 180 ASN A O 1
ATOM 1337 N N . GLY A 1 181 ? -16.599 -27.246 -7.790 1.00 54.34 181 GLY A N 1
ATOM 1338 C CA . GLY A 1 181 ? -15.133 -27.172 -7.831 1.00 54.34 181 GLY A CA 1
ATOM 1339 C C . GLY A 1 181 ? -14.600 -25.789 -8.222 1.00 54.34 181 GLY A C 1
ATOM 1340 O O . GLY A 1 181 ? -15.333 -24.933 -8.714 1.00 54.34 181 GLY A O 1
ATOM 1341 N N . ARG A 1 182 ? -13.299 -25.557 -7.999 1.00 55.03 182 ARG A N 1
ATOM 1342 C CA . ARG A 1 182 ? -12.588 -24.321 -8.376 1.00 55.03 182 ARG A CA 1
ATOM 1343 C C . ARG A 1 182 ? -11.459 -24.657 -9.342 1.00 55.03 182 ARG A C 1
ATOM 1345 O O . ARG A 1 182 ? -10.602 -25.476 -9.022 1.00 55.03 182 ARG A O 1
ATOM 1352 N N . THR A 1 183 ? -11.407 -23.991 -10.490 1.00 51.59 183 THR A N 1
ATOM 1353 C CA . THR A 1 183 ? -10.229 -24.035 -11.366 1.00 51.59 183 THR A CA 1
ATOM 1354 C C . THR A 1 183 ? -9.151 -23.095 -10.837 1.00 51.59 183 THR A C 1
ATOM 1356 O O . THR A 1 183 ? -9.346 -21.882 -10.763 1.00 51.59 183 THR A O 1
ATOM 1359 N N . ASN A 1 184 ? -7.992 -23.647 -10.476 1.00 50.50 184 ASN A N 1
ATOM 1360 C CA . ASN A 1 184 ? -6.793 -22.871 -10.164 1.00 50.50 184 ASN A CA 1
ATOM 1361 C C . ASN A 1 184 ? -5.995 -22.645 -11.458 1.00 50.50 184 ASN A C 1
ATOM 1363 O O . ASN A 1 184 ? -5.080 -23.395 -11.782 1.00 50.50 184 ASN A O 1
ATOM 1367 N N . GLY A 1 185 ? -6.383 -21.625 -12.224 1.00 48.12 185 GLY A N 1
ATOM 1368 C CA . GLY A 1 185 ? -5.623 -21.151 -13.381 1.00 48.12 185 GLY A CA 1
ATOM 1369 C C . GLY A 1 185 ? -4.658 -20.033 -12.986 1.00 48.12 185 GLY A C 1
ATOM 1370 O O . GLY A 1 185 ? -5.051 -19.071 -12.323 1.00 48.12 185 GLY A O 1
ATOM 1371 N N . GLN A 1 186 ? -3.397 -20.146 -13.396 1.00 49.59 186 GLN A N 1
ATOM 1372 C CA . GLN A 1 186 ? -2.414 -19.065 -13.348 1.00 49.59 186 GLN A CA 1
ATOM 1373 C C . GLN A 1 186 ? -2.477 -18.332 -14.698 1.00 49.59 186 GLN A C 1
ATOM 1375 O O . GLN A 1 186 ? -2.438 -18.988 -15.737 1.00 49.59 186 GLN A O 1
ATOM 1380 N N . LEU A 1 187 ? -2.606 -16.996 -14.705 1.00 43.84 187 LEU A N 1
ATOM 1381 C CA . LEU A 1 187 ? -2.420 -16.199 -15.928 1.00 43.84 187 LEU A CA 1
ATOM 1382 C C . LEU A 1 187 ? -1.082 -16.610 -16.559 1.00 43.84 187 LEU A C 1
ATOM 1384 O O . LEU A 1 187 ? -0.055 -16.613 -15.879 1.00 43.84 187 LEU A O 1
ATOM 1388 N N . SER A 1 188 ? -1.111 -16.990 -17.837 1.00 42.94 188 SER A N 1
ATOM 1389 C CA . SER A 1 188 ? -0.009 -17.652 -18.550 1.00 42.94 188 SER A CA 1
ATOM 1390 C C . SER A 1 188 ? 1.257 -16.798 -18.697 1.00 42.94 188 SER A C 1
ATOM 1392 O O . SER A 1 188 ? 2.302 -17.328 -19.057 1.00 42.94 188 SER A O 1
ATOM 1394 N N . MET A 1 189 ? 1.216 -15.514 -18.325 1.00 48.69 189 MET A N 1
ATOM 1395 C CA . MET A 1 189 ? 2.409 -14.740 -17.985 1.00 48.69 189 MET A CA 1
ATOM 1396 C C . MET A 1 189 ? 2.139 -13.886 -16.744 1.00 48.69 189 MET A C 1
ATOM 1398 O O . MET A 1 189 ? 1.246 -13.039 -16.746 1.00 48.69 189 MET A O 1
ATOM 1402 N N . LYS A 1 190 ? 2.934 -14.070 -15.683 1.00 65.81 190 LYS A N 1
ATOM 1403 C CA . LYS A 1 190 ? 3.037 -13.066 -14.616 1.00 65.81 190 LYS A CA 1
ATOM 1404 C C . LYS A 1 190 ? 3.615 -11.792 -15.240 1.00 65.81 190 LYS A C 1
ATOM 1406 O O . LYS A 1 190 ? 4.650 -11.873 -15.902 1.00 65.81 190 LYS A O 1
ATOM 1411 N N . ILE A 1 191 ? 2.961 -10.643 -15.047 1.00 77.44 191 ILE A N 1
ATOM 1412 C CA . ILE A 1 191 ? 3.531 -9.343 -15.432 1.00 77.44 191 ILE A CA 1
ATOM 1413 C C . ILE A 1 191 ? 4.871 -9.215 -14.706 1.00 77.44 191 ILE A C 1
ATOM 1415 O O . ILE A 1 191 ? 4.918 -9.247 -13.477 1.00 77.44 191 ILE A O 1
ATOM 1419 N N . LYS A 1 192 ? 5.964 -9.136 -15.468 1.00 84.31 192 LYS A N 1
ATOM 1420 C CA . LYS A 1 192 ? 7.292 -8.866 -14.916 1.00 84.31 192 LYS A CA 1
ATOM 1421 C C . LYS A 1 192 ? 7.432 -7.362 -14.750 1.00 84.31 192 LYS A C 1
ATOM 1423 O O . LYS A 1 192 ? 7.097 -6.623 -15.676 1.00 84.31 192 LYS A O 1
ATOM 1428 N N . LEU A 1 193 ? 7.957 -6.922 -13.613 1.00 88.50 193 LEU A N 1
ATOM 1429 C CA . LEU A 1 193 ? 8.115 -5.499 -13.324 1.00 88.50 193 LEU A CA 1
ATOM 1430 C C . LEU A 1 193 ? 8.946 -4.771 -14.394 1.00 88.50 193 LEU A C 1
ATOM 1432 O O . LEU A 1 193 ? 8.614 -3.653 -14.755 1.00 88.50 193 LEU A O 1
ATOM 1436 N N . ASP A 1 194 ? 9.937 -5.438 -14.991 1.00 87.50 194 ASP A N 1
ATOM 1437 C CA . ASP A 1 194 ? 10.785 -4.871 -16.056 1.00 87.50 194 ASP A CA 1
ATOM 1438 C C . ASP A 1 194 ? 10.014 -4.533 -17.347 1.00 87.50 194 ASP A C 1
ATOM 1440 O O . ASP A 1 194 ? 10.525 -3.850 -18.229 1.00 87.50 194 ASP A O 1
ATOM 1444 N N . THR A 1 195 ? 8.782 -5.034 -17.485 1.00 89.31 195 THR A N 1
ATOM 1445 C CA . THR A 1 195 ? 7.894 -4.723 -18.616 1.00 89.31 195 THR A CA 1
ATOM 1446 C C . THR A 1 195 ? 6.924 -3.581 -18.326 1.00 89.31 195 THR A C 1
ATOM 1448 O O . THR A 1 195 ? 6.188 -3.190 -19.231 1.00 89.31 195 THR A O 1
ATOM 1451 N N . VAL A 1 196 ? 6.903 -3.073 -17.090 1.00 92.12 196 VAL A N 1
ATOM 1452 C CA . VAL A 1 196 ? 6.037 -1.977 -16.646 1.00 92.12 196 VAL A CA 1
ATOM 1453 C C . VAL A 1 196 ? 6.781 -0.658 -16.824 1.00 92.12 196 VAL A C 1
ATOM 1455 O O . VAL A 1 196 ? 7.842 -0.455 -16.241 1.00 92.12 196 VAL A O 1
ATOM 1458 N N . ASP A 1 197 ? 6.208 0.246 -17.615 1.00 92.06 197 ASP A N 1
ATOM 1459 C CA . ASP A 1 197 ? 6.746 1.596 -17.805 1.00 92.06 197 ASP A CA 1
ATOM 1460 C C . ASP A 1 197 ? 6.337 2.509 -16.628 1.00 92.06 197 ASP A C 1
ATOM 1462 O O . ASP A 1 197 ? 5.144 2.801 -16.487 1.00 92.06 197 ASP A O 1
ATOM 1466 N N . PRO A 1 198 ? 7.279 2.985 -15.784 1.00 91.88 198 PRO A N 1
ATOM 1467 C CA . PRO A 1 198 ? 6.966 3.861 -14.653 1.00 91.88 198 PRO A CA 1
ATOM 1468 C C . PRO A 1 198 ? 6.390 5.222 -15.073 1.00 91.88 198 PRO A C 1
ATOM 1470 O O . PRO A 1 198 ? 5.735 5.873 -14.261 1.00 91.88 198 PRO A O 1
ATOM 1473 N N . TYR A 1 199 ? 6.592 5.655 -16.323 1.00 91.88 199 TYR A N 1
ATOM 1474 C CA . TYR A 1 199 ? 6.090 6.934 -16.832 1.00 91.88 199 TYR A CA 1
ATOM 1475 C C . TYR A 1 199 ? 4.663 6.855 -17.385 1.00 91.88 199 TYR A C 1
ATOM 1477 O O . TYR A 1 199 ? 4.088 7.880 -17.752 1.00 91.88 199 TYR A O 1
ATOM 1485 N N . TYR A 1 200 ? 4.053 5.666 -17.416 1.00 93.38 200 TYR A N 1
ATOM 1486 C CA . TYR A 1 200 ? 2.752 5.458 -18.053 1.00 93.38 200 TYR A CA 1
ATOM 1487 C C . TYR A 1 200 ? 1.638 6.354 -17.511 1.00 93.38 200 TYR A C 1
ATOM 1489 O O . TYR A 1 200 ? 0.814 6.825 -18.287 1.00 93.38 200 TYR A O 1
ATOM 1497 N N . ILE A 1 201 ? 1.617 6.649 -16.209 1.00 93.62 201 ILE A N 1
ATOM 1498 C CA . ILE A 1 201 ? 0.566 7.504 -15.634 1.00 93.62 201 ILE A CA 1
ATOM 1499 C C . ILE A 1 201 ? 0.633 8.956 -16.121 1.00 93.62 201 ILE A C 1
ATOM 1501 O O . ILE A 1 201 ? -0.352 9.679 -16.011 1.00 93.62 201 ILE A O 1
ATOM 1505 N N . PHE A 1 202 ? 1.775 9.363 -16.676 1.00 92.69 202 PHE A N 1
ATOM 1506 C CA . PHE A 1 202 ? 2.007 10.678 -17.265 1.00 92.69 202 PHE A CA 1
ATOM 1507 C C . PHE A 1 202 ? 1.856 10.662 -18.796 1.00 92.69 202 PHE A C 1
ATOM 1509 O O . PHE A 1 202 ? 1.901 11.710 -19.439 1.00 92.69 202 PHE A O 1
ATOM 1516 N N . HIS A 1 203 ? 1.675 9.481 -19.393 1.00 92.31 203 HIS A N 1
ATOM 1517 C CA . HIS A 1 203 ? 1.589 9.293 -20.835 1.00 92.31 203 HIS A CA 1
ATOM 1518 C C . HIS A 1 203 ? 0.290 9.905 -21.407 1.00 92.31 203 HIS A C 1
ATOM 1520 O O . HIS A 1 203 ? -0.783 9.657 -20.854 1.00 92.31 203 HIS A O 1
ATOM 1526 N N . PRO A 1 204 ? 0.313 10.607 -22.561 1.00 89.12 204 PRO A N 1
ATOM 1527 C CA . PRO A 1 204 ? -0.891 11.212 -23.157 1.00 89.12 204 PRO A CA 1
ATOM 1528 C C . PRO A 1 204 ? -2.019 10.215 -23.475 1.00 89.12 204 PRO A C 1
ATOM 1530 O O . PRO A 1 204 ? -3.199 10.530 -23.384 1.00 89.12 204 PRO A O 1
ATOM 1533 N N . ARG A 1 205 ? -1.649 8.982 -23.845 1.00 90.06 205 ARG A N 1
ATOM 1534 C CA . ARG A 1 205 ? -2.566 7.844 -24.085 1.00 90.06 205 ARG A CA 1
ATOM 1535 C C . ARG A 1 205 ? -2.885 7.012 -22.830 1.00 90.06 205 ARG A C 1
ATOM 1537 O O . ARG A 1 205 ? -3.414 5.910 -22.963 1.00 90.06 205 ARG A O 1
ATOM 1544 N N . CYS A 1 206 ? -2.525 7.477 -21.634 1.00 91.56 206 CYS A N 1
ATOM 1545 C CA . CYS A 1 206 ? -2.861 6.781 -20.395 1.00 91.56 206 CYS A CA 1
ATOM 1546 C C . CYS A 1 206 ? -4.383 6.638 -20.269 1.00 91.56 206 CYS A C 1
ATOM 1548 O O . CYS A 1 206 ? -5.126 7.608 -20.388 1.00 91.56 206 CYS A O 1
ATOM 1550 N N . ARG A 1 207 ? -4.863 5.419 -20.003 1.00 90.50 207 ARG A N 1
ATOM 1551 C CA . ARG A 1 207 ? -6.303 5.156 -19.814 1.00 90.50 207 ARG A CA 1
ATOM 1552 C C . ARG A 1 207 ? -6.822 5.545 -18.430 1.00 90.50 207 ARG A C 1
ATOM 1554 O O . ARG A 1 207 ? -8.010 5.393 -18.159 1.00 90.50 207 ARG A O 1
ATOM 1561 N N . LEU A 1 208 ? -5.935 5.970 -17.535 1.00 89.75 208 LEU A N 1
ATOM 1562 C CA . LEU A 1 208 ? -6.280 6.344 -16.172 1.00 89.75 208 LEU A CA 1
ATOM 1563 C C . LEU A 1 208 ? -6.562 7.842 -16.111 1.00 89.75 208 LEU A C 1
ATOM 1565 O O . LEU A 1 208 ? -5.724 8.652 -16.492 1.00 89.75 208 LEU A O 1
ATOM 1569 N N . GLY A 1 209 ? -7.724 8.211 -15.579 1.00 79.56 209 GLY A N 1
ATOM 1570 C CA . GLY A 1 209 ? -8.080 9.604 -15.316 1.00 79.56 209 GLY A CA 1
ATOM 1571 C C . GLY A 1 209 ? -7.515 10.101 -13.986 1.00 79.56 209 GLY A C 1
ATOM 1572 O O . GLY A 1 209 ? -8.290 10.409 -13.085 1.00 79.56 209 GLY A O 1
ATOM 1573 N N . VAL A 1 210 ? -6.187 10.142 -13.829 1.00 85.69 210 VAL A N 1
ATOM 1574 C CA . VAL A 1 210 ? -5.567 10.707 -12.617 1.00 85.69 210 VAL A CA 1
ATOM 1575 C C . VAL A 1 210 ? -5.669 12.229 -12.682 1.00 85.69 210 VAL A C 1
ATOM 1577 O O . VAL A 1 210 ? -4.960 12.867 -13.457 1.00 85.69 210 VAL A O 1
ATOM 1580 N N . SER A 1 211 ? -6.554 12.817 -11.871 1.00 86.12 211 SER A N 1
ATOM 1581 C CA . SER A 1 211 ? -6.740 14.273 -11.824 1.00 86.12 211 SER A CA 1
ATOM 1582 C C . SER A 1 211 ? -5.433 14.982 -11.471 1.00 86.12 211 SER A C 1
ATOM 1584 O O . SER A 1 211 ? -4.703 14.528 -10.591 1.00 86.12 211 SER A O 1
ATOM 1586 N N . LEU A 1 212 ? -5.148 16.119 -12.114 1.00 84.12 212 LEU A N 1
ATOM 1587 C CA . LEU A 1 212 ? -4.022 16.993 -11.752 1.00 84.12 212 LEU A CA 1
ATOM 1588 C C . LEU A 1 212 ? -4.201 17.648 -10.373 1.00 84.12 212 LEU A C 1
ATOM 1590 O O . LEU A 1 212 ? -3.223 18.129 -9.808 1.00 84.12 212 LEU A O 1
ATOM 1594 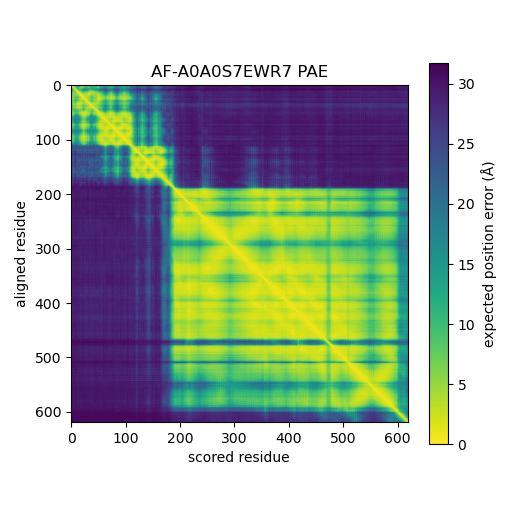N N . GLU A 1 213 ? -5.422 17.641 -9.842 1.00 85.94 213 GLU A N 1
ATOM 1595 C CA . GLU A 1 213 ? -5.772 18.163 -8.516 1.00 85.94 213 GLU A CA 1
ATOM 1596 C C . GLU A 1 213 ? -5.527 17.142 -7.391 1.00 85.94 213 GLU A C 1
ATOM 1598 O O . GLU A 1 213 ? -5.606 17.493 -6.217 1.00 85.94 213 GLU A O 1
ATOM 1603 N N . GLU A 1 214 ? -5.211 15.889 -7.733 1.00 90.31 214 GLU A N 1
ATOM 1604 C CA . GLU A 1 214 ? -4.854 14.851 -6.762 1.00 90.31 214 GLU A CA 1
ATOM 1605 C C . GLU A 1 214 ? -3.537 15.197 -6.048 1.00 90.31 214 GLU A C 1
ATOM 1607 O O . GLU A 1 214 ? -2.575 15.650 -6.685 1.00 90.31 214 GLU A O 1
ATOM 1612 N N . THR A 1 215 ? -3.464 14.950 -4.736 1.00 94.06 215 THR A N 1
ATOM 1613 C CA . THR A 1 215 ? -2.248 15.210 -3.953 1.00 94.06 215 THR A CA 1
ATOM 1614 C C . THR A 1 215 ? -1.098 14.310 -4.407 1.00 94.06 215 THR A C 1
ATOM 1616 O O . THR A 1 215 ? -1.291 13.156 -4.807 1.00 94.06 215 THR A O 1
ATOM 1619 N N . ARG A 1 216 ? 0.128 14.847 -4.389 1.00 96.25 216 ARG A N 1
ATOM 1620 C CA . ARG A 1 216 ? 1.340 14.167 -4.877 1.00 96.25 216 ARG A CA 1
ATOM 1621 C C . ARG A 1 216 ? 2.325 13.917 -3.756 1.00 96.25 216 ARG A C 1
ATOM 1623 O O . ARG A 1 216 ? 2.413 14.716 -2.831 1.00 96.25 216 ARG A O 1
ATOM 1630 N N . LEU A 1 217 ? 3.124 12.858 -3.890 1.00 96.62 217 LEU A N 1
ATOM 1631 C CA . LEU A 1 217 ? 4.103 12.473 -2.872 1.00 96.62 217 LEU A CA 1
ATOM 1632 C C . LEU A 1 217 ? 5.022 13.629 -2.487 1.00 96.62 217 LEU A C 1
ATOM 1634 O O . LEU A 1 217 ? 5.261 13.833 -1.299 1.00 96.62 217 LEU A O 1
ATOM 1638 N N . LYS A 1 218 ? 5.518 14.402 -3.462 1.00 96.44 218 LYS A N 1
ATOM 1639 C CA . LYS A 1 218 ? 6.405 15.537 -3.177 1.00 96.44 218 LYS A CA 1
ATOM 1640 C C . LYS A 1 218 ? 6.133 16.799 -3.982 1.00 96.44 218 LYS A C 1
ATOM 1642 O O . LYS A 1 218 ? 6.431 17.866 -3.450 1.00 96.44 218 LYS A O 1
ATOM 1647 N N . ALA A 1 219 ? 5.619 16.704 -5.207 1.00 95.94 219 ALA A N 1
ATOM 1648 C CA . ALA A 1 219 ? 5.448 17.848 -6.104 1.00 95.94 219 ALA A CA 1
ATOM 1649 C C . ALA A 1 219 ? 4.267 18.756 -5.700 1.00 95.94 219 ALA A C 1
ATOM 1651 O O . ALA A 1 219 ? 3.250 18.283 -5.194 1.00 95.94 219 ALA A O 1
ATOM 1652 N N . THR A 1 220 ? 4.372 20.070 -5.928 1.00 95.25 220 THR A N 1
ATOM 1653 C CA . THR A 1 220 ? 3.202 20.969 -5.921 1.00 95.25 220 THR A CA 1
ATOM 1654 C C . THR A 1 220 ? 2.360 20.745 -7.177 1.00 95.25 220 THR A C 1
ATOM 1656 O O . THR A 1 220 ? 2.818 20.176 -8.167 1.00 95.25 220 THR A O 1
ATOM 1659 N N . MET A 1 221 ? 1.117 21.233 -7.160 1.00 93.38 221 MET A N 1
ATOM 1660 C CA . MET A 1 221 ? 0.278 21.251 -8.362 1.00 93.38 221 MET A CA 1
ATOM 1661 C C . MET A 1 221 ? 0.919 22.072 -9.493 1.00 93.38 221 MET A C 1
ATOM 1663 O O . MET A 1 221 ? 0.757 21.730 -10.661 1.00 93.38 221 MET A O 1
ATOM 1667 N N . GLU A 1 222 ? 1.657 23.134 -9.163 1.00 93.62 222 GLU A N 1
ATOM 1668 C CA . GLU A 1 222 ? 2.365 23.979 -10.133 1.00 93.62 222 GLU A CA 1
ATOM 1669 C C . GLU A 1 222 ? 3.595 23.271 -10.714 1.00 93.62 222 GLU A C 1
ATOM 1671 O O . GLU A 1 222 ? 3.741 23.204 -11.933 1.00 93.62 222 GLU A O 1
ATOM 1676 N N . GLU A 1 223 ? 4.426 22.661 -9.862 1.00 95.38 223 GLU A N 1
ATOM 1677 C CA . GLU A 1 223 ? 5.584 21.851 -10.266 1.00 95.38 223 GLU A CA 1
ATOM 1678 C C . GLU A 1 223 ? 5.155 20.688 -11.164 1.00 95.38 223 GLU A C 1
ATOM 1680 O O . GLU A 1 223 ? 5.797 20.419 -12.178 1.00 95.38 223 GLU A O 1
ATOM 1685 N N . LEU A 1 224 ? 4.040 20.029 -10.827 1.00 94.69 224 LEU A N 1
ATOM 1686 C CA . LEU A 1 224 ? 3.464 18.962 -11.638 1.00 94.69 224 LEU A CA 1
ATOM 1687 C C . LEU A 1 224 ? 3.034 19.473 -13.012 1.00 94.69 224 LEU A C 1
ATOM 1689 O O . LEU A 1 224 ? 3.386 18.860 -14.014 1.00 94.69 224 LEU A O 1
ATOM 1693 N N . LYS A 1 225 ? 2.274 20.574 -13.075 1.00 93.00 225 LYS A N 1
ATOM 1694 C CA . LYS A 1 225 ? 1.809 21.147 -14.349 1.00 93.00 225 LYS A CA 1
ATOM 1695 C C . LYS A 1 225 ? 2.987 21.551 -15.235 1.00 93.00 225 LYS A C 1
ATOM 1697 O O . LYS A 1 225 ? 2.988 21.209 -16.414 1.00 93.00 225 LYS A O 1
ATOM 1702 N N . SER A 1 226 ? 3.990 22.216 -14.658 1.00 94.38 226 SER A N 1
ATOM 1703 C CA . SER A 1 226 ? 5.211 22.613 -15.367 1.00 94.38 226 SER A CA 1
ATOM 1704 C C . SER A 1 226 ? 5.959 21.397 -15.909 1.00 94.38 226 SER A C 1
ATOM 1706 O O . SER A 1 226 ? 6.279 21.336 -17.091 1.00 94.38 226 SER A O 1
ATOM 1708 N N . TRP A 1 227 ? 6.195 20.391 -15.065 1.00 94.06 227 TRP A N 1
ATOM 1709 C CA . TRP A 1 227 ? 6.927 19.197 -15.474 1.00 94.06 227 TRP A CA 1
ATOM 1710 C C . TRP A 1 227 ? 6.163 18.348 -16.498 1.00 94.06 227 TRP A C 1
ATOM 1712 O O . TRP A 1 227 ? 6.774 17.803 -17.411 1.00 94.06 227 TRP A O 1
ATOM 1722 N N . MET A 1 228 ? 4.835 18.256 -16.388 1.00 92.06 228 MET A N 1
ATOM 1723 C CA . MET A 1 228 ? 3.998 17.561 -17.370 1.00 92.06 228 MET A CA 1
ATOM 1724 C C . MET A 1 228 ? 4.065 18.229 -18.746 1.00 92.06 228 MET A C 1
ATOM 1726 O O . MET A 1 228 ? 4.167 17.523 -19.745 1.00 92.06 228 MET A O 1
ATOM 1730 N N . ALA A 1 229 ? 4.068 19.566 -18.800 1.00 92.38 229 ALA A N 1
ATOM 1731 C CA . ALA A 1 229 ? 4.255 20.301 -20.050 1.00 92.38 229 ALA A CA 1
ATOM 1732 C C . ALA A 1 229 ? 5.627 19.992 -20.679 1.00 92.38 229 ALA A C 1
ATOM 1734 O O . ALA A 1 229 ? 5.679 19.551 -21.824 1.00 92.38 229 ALA A O 1
ATOM 1735 N N . GLU A 1 230 ? 6.715 20.087 -19.900 1.00 92.50 230 GLU A N 1
ATOM 1736 C CA . GLU A 1 230 ? 8.077 19.715 -20.338 1.00 92.50 230 GLU A CA 1
ATOM 1737 C C . GLU A 1 230 ? 8.173 18.257 -20.826 1.00 92.50 230 GLU A C 1
ATOM 1739 O O . GLU A 1 230 ? 8.977 17.920 -21.696 1.00 92.50 230 GLU A O 1
ATOM 1744 N N . LEU A 1 231 ? 7.403 17.354 -20.214 1.00 91.00 231 LEU A N 1
ATOM 1745 C CA . LEU A 1 231 ? 7.411 15.934 -20.546 1.00 91.00 231 LEU A CA 1
ATOM 1746 C C . LEU A 1 231 ? 6.652 15.655 -21.851 1.00 91.00 231 LEU A C 1
ATOM 1748 O O . LEU A 1 231 ? 7.076 14.804 -22.626 1.00 91.00 231 LEU A O 1
ATOM 1752 N N . HIS A 1 232 ? 5.551 16.367 -22.108 1.00 91.12 232 HIS A N 1
ATOM 1753 C CA . HIS A 1 232 ? 4.741 16.222 -23.326 1.00 91.12 232 HIS A CA 1
ATOM 1754 C C . HIS A 1 232 ? 5.342 16.914 -24.553 1.00 91.12 232 HIS A C 1
ATOM 1756 O O . HIS A 1 232 ? 5.009 16.528 -25.672 1.00 91.12 232 HIS A O 1
ATOM 1762 N N . GLU A 1 233 ? 6.246 17.875 -24.365 1.00 91.62 233 GLU A N 1
ATOM 1763 C CA . GLU A 1 233 ? 7.008 18.499 -25.456 1.00 91.62 233 GLU A CA 1
ATOM 1764 C C . GLU A 1 233 ? 8.026 17.551 -26.113 1.00 91.62 233 GLU A C 1
ATOM 1766 O O . GLU A 1 233 ? 8.389 17.757 -27.271 1.00 91.62 233 GLU A O 1
ATOM 1771 N N . ASP A 1 234 ? 8.459 16.497 -25.412 1.00 87.19 234 ASP A N 1
ATOM 1772 C CA . ASP A 1 234 ? 9.441 15.526 -25.904 1.00 87.19 234 ASP A CA 1
ATOM 1773 C C . ASP A 1 234 ? 8.847 14.105 -25.989 1.00 87.19 234 ASP A C 1
ATOM 1775 O O . ASP A 1 234 ? 8.952 13.318 -25.040 1.00 87.19 234 ASP A O 1
ATOM 1779 N N . PRO A 1 235 ? 8.257 13.724 -27.142 1.00 78.81 235 PRO A N 1
ATOM 1780 C CA . PRO A 1 235 ? 7.676 12.398 -27.346 1.00 78.81 235 PRO A CA 1
ATOM 1781 C C . PRO A 1 235 ? 8.667 11.242 -27.170 1.00 78.81 235 PRO A C 1
ATOM 1783 O O . PRO A 1 235 ? 8.234 10.115 -26.938 1.00 78.81 235 PRO A O 1
ATOM 1786 N N . SER A 1 236 ? 9.982 11.490 -27.260 1.00 84.56 236 SER A N 1
ATOM 1787 C CA . SER A 1 236 ? 11.005 10.444 -27.118 1.00 84.56 236 SER A CA 1
ATOM 1788 C C . SER A 1 236 ? 11.111 9.892 -25.692 1.00 84.56 236 SER A C 1
ATOM 1790 O O . SER A 1 236 ? 11.610 8.783 -25.494 1.00 84.56 236 SER A O 1
ATOM 1792 N N . LYS A 1 237 ? 10.591 10.626 -24.697 1.00 81.19 237 LYS A N 1
ATOM 1793 C CA . LYS A 1 237 ? 10.556 10.203 -23.289 1.00 81.19 237 LYS A CA 1
ATOM 1794 C C . LYS A 1 237 ? 9.494 9.150 -22.992 1.00 81.19 237 LYS A C 1
ATOM 1796 O O . LYS A 1 237 ? 9.514 8.565 -21.910 1.00 81.19 237 LYS A O 1
ATOM 1801 N N . PHE A 1 238 ? 8.576 8.903 -23.923 1.00 85.06 238 PHE A N 1
ATOM 1802 C CA . PHE A 1 238 ? 7.501 7.939 -23.756 1.00 85.06 238 PHE A CA 1
ATOM 1803 C C . PHE A 1 238 ? 7.713 6.695 -24.608 1.00 85.06 238 PHE A C 1
ATOM 1805 O O . PHE A 1 238 ? 8.037 6.766 -25.792 1.00 85.06 238 PHE A O 1
ATOM 1812 N N . SER A 1 239 ? 7.456 5.537 -24.005 1.00 85.12 239 SER A N 1
ATOM 1813 C CA . SER A 1 239 ? 7.316 4.289 -24.745 1.00 85.12 239 SER A CA 1
ATOM 1814 C C . SER A 1 239 ? 5.847 4.044 -25.107 1.00 85.12 239 SER A C 1
ATOM 1816 O O . SER A 1 239 ? 4.948 4.422 -24.355 1.00 85.12 239 SER A O 1
ATOM 1818 N N . GLU A 1 240 ? 5.585 3.402 -26.255 1.00 87.56 240 GLU A N 1
ATOM 1819 C CA . GLU A 1 240 ? 4.226 2.968 -26.619 1.00 87.56 240 GLU A CA 1
ATOM 1820 C C . GLU A 1 240 ? 3.644 2.102 -25.483 1.00 87.56 240 GLU A C 1
ATOM 1822 O O . GLU A 1 240 ? 4.246 1.071 -25.143 1.00 87.56 240 GLU A O 1
ATOM 1827 N N . PRO A 1 241 ? 2.488 2.477 -24.895 1.00 87.94 241 PRO A N 1
ATOM 1828 C CA . PRO A 1 241 ? 1.922 1.756 -23.767 1.00 87.94 241 PRO A CA 1
ATOM 1829 C C . PRO A 1 241 ? 1.637 0.294 -24.098 1.00 87.94 241 PRO A C 1
ATOM 1831 O O . PRO A 1 241 ? 0.766 -0.039 -24.902 1.00 87.94 241 PRO A O 1
ATOM 1834 N N . LYS A 1 242 ? 2.372 -0.604 -23.444 1.00 90.50 242 LYS A N 1
ATOM 1835 C CA . LYS A 1 242 ? 2.197 -2.048 -23.609 1.00 90.50 242 LYS A CA 1
ATOM 1836 C C . LYS A 1 242 ? 1.100 -2.557 -22.679 1.00 90.50 242 LYS A C 1
ATOM 1838 O O . LYS A 1 242 ? 0.950 -2.085 -21.553 1.00 90.50 242 LYS A O 1
ATOM 1843 N N . PHE A 1 243 ? 0.409 -3.611 -23.108 1.00 90.00 243 PHE A N 1
ATOM 1844 C CA . PHE A 1 243 ? -0.639 -4.270 -22.323 1.00 90.00 243 PHE A CA 1
ATOM 1845 C C . PHE A 1 243 ? -0.244 -4.608 -20.863 1.00 90.00 243 PHE A C 1
ATOM 1847 O O . PHE A 1 243 ? -1.065 -4.362 -19.978 1.00 90.00 243 PHE A O 1
ATOM 1854 N N . PRO A 1 244 ? 0.977 -5.111 -20.553 1.00 90.81 244 PRO A N 1
ATOM 1855 C CA . PRO A 1 244 ? 1.391 -5.356 -19.167 1.00 90.81 244 PRO A CA 1
ATOM 1856 C C . PRO A 1 244 ? 1.391 -4.090 -18.302 1.00 90.81 244 PRO A C 1
ATOM 1858 O O . PRO A 1 244 ? 0.894 -4.123 -17.178 1.00 90.81 244 PRO A O 1
ATOM 1861 N N . THR A 1 245 ? 1.887 -2.974 -18.838 1.00 93.50 245 THR A N 1
ATOM 1862 C CA . THR A 1 245 ? 1.884 -1.669 -18.171 1.00 9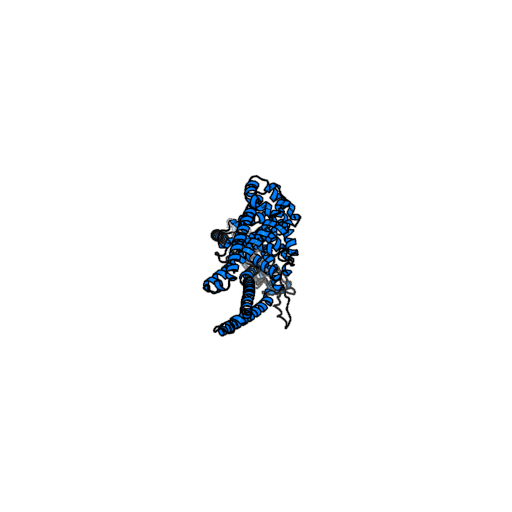3.50 245 THR A CA 1
ATOM 1863 C C . THR A 1 245 ? 0.459 -1.196 -17.901 1.00 93.50 245 THR A C 1
ATOM 1865 O O . THR A 1 245 ? 0.125 -0.872 -16.762 1.00 93.50 245 THR A O 1
ATOM 1868 N N . GLU A 1 246 ? -0.409 -1.214 -18.920 1.00 93.19 246 GLU A N 1
ATOM 1869 C CA . GLU A 1 246 ? -1.807 -0.800 -18.760 1.00 93.19 246 GLU A CA 1
ATOM 1870 C C . GLU A 1 246 ? -2.505 -1.633 -17.671 1.00 93.19 246 GLU A C 1
ATOM 1872 O O . GLU A 1 246 ? -3.131 -1.079 -16.765 1.00 93.19 246 GLU A O 1
ATOM 1877 N N . CYS A 1 247 ? -2.345 -2.961 -17.711 1.00 93.62 247 CYS A N 1
ATOM 1878 C CA . CYS A 1 247 ? -2.925 -3.875 -16.728 1.00 93.62 247 CYS A CA 1
ATOM 1879 C C . CYS A 1 247 ? -2.405 -3.631 -15.312 1.00 93.62 247 CYS A C 1
ATOM 1881 O O . CYS A 1 247 ? -3.188 -3.680 -14.362 1.00 93.62 247 CYS A O 1
ATOM 1883 N N . PHE A 1 248 ? -1.106 -3.371 -15.155 1.00 95.62 248 PHE A N 1
ATOM 1884 C CA . PHE A 1 248 ? -0.494 -3.111 -13.857 1.00 95.62 248 PHE A CA 1
ATOM 1885 C C . PHE A 1 248 ? -1.138 -1.898 -13.176 1.00 95.62 248 PHE A C 1
ATOM 1887 O O . PHE A 1 248 ? -1.670 -2.007 -12.070 1.00 95.62 248 PHE A O 1
ATOM 1894 N N . PHE A 1 249 ? -1.181 -0.756 -13.863 1.00 96.31 249 PHE A N 1
ATOM 1895 C CA . PHE A 1 249 ? -1.711 0.471 -13.273 1.00 96.31 249 PHE A CA 1
ATOM 1896 C C . PHE A 1 249 ? -3.244 0.476 -13.153 1.00 96.31 249 PHE A C 1
ATOM 1898 O O . PHE A 1 249 ? -3.771 1.048 -12.194 1.00 96.31 249 PHE A O 1
ATOM 1905 N N . LEU A 1 250 ? -3.972 -0.204 -14.050 1.00 95.44 250 LEU A N 1
ATOM 1906 C CA . LEU A 1 250 ? -5.412 -0.456 -13.880 1.00 95.44 250 LEU A CA 1
ATOM 1907 C C . LEU A 1 250 ? -5.690 -1.316 -12.641 1.00 95.44 250 LEU A C 1
ATOM 1909 O O . LEU A 1 250 ? -6.639 -1.046 -11.902 1.00 95.44 250 LEU A O 1
ATOM 1913 N N . THR A 1 251 ? -4.850 -2.319 -12.372 1.00 95.88 251 THR A N 1
ATOM 1914 C CA . THR A 1 251 ? -4.968 -3.160 -11.171 1.00 95.88 251 THR A CA 1
ATOM 1915 C C . THR A 1 251 ? -4.717 -2.347 -9.902 1.00 95.88 251 THR A C 1
ATOM 1917 O O . THR A 1 251 ? -5.465 -2.494 -8.932 1.00 95.88 251 THR A O 1
ATOM 1920 N N . LEU A 1 252 ? -3.731 -1.444 -9.918 1.00 96.81 252 LEU A N 1
ATOM 1921 C CA . LEU A 1 252 ? -3.462 -0.527 -8.807 1.00 96.81 252 LEU A CA 1
ATOM 1922 C C . LEU A 1 252 ? -4.654 0.395 -8.526 1.00 96.81 252 LEU A C 1
ATOM 1924 O O . LEU A 1 252 ? -5.143 0.435 -7.400 1.00 96.81 252 LEU A O 1
ATOM 1928 N N . HIS A 1 253 ? -5.213 1.040 -9.551 1.00 96.06 253 HIS A N 1
ATOM 1929 C CA . HIS A 1 253 ? -6.402 1.885 -9.373 1.00 96.06 253 HIS A CA 1
ATOM 1930 C C . HIS A 1 253 ? -7.641 1.084 -8.965 1.00 96.06 253 HIS A C 1
ATOM 1932 O O . HIS A 1 253 ? -8.482 1.583 -8.225 1.00 96.06 253 HIS A O 1
ATOM 1938 N N . THR A 1 254 ? -7.754 -0.178 -9.383 1.00 95.56 254 THR A N 1
ATOM 1939 C CA . THR A 1 254 ? -8.831 -1.063 -8.915 1.00 95.56 254 THR A CA 1
ATOM 1940 C C . THR A 1 254 ? -8.716 -1.329 -7.411 1.00 95.56 254 THR A C 1
ATOM 1942 O O . THR A 1 254 ? -9.731 -1.361 -6.713 1.00 95.56 254 THR A O 1
ATOM 1945 N N . HIS A 1 255 ? -7.499 -1.473 -6.874 1.00 97.00 255 HIS A N 1
ATOM 1946 C CA . HIS A 1 255 ? -7.309 -1.584 -5.427 1.00 97.00 255 HIS A CA 1
ATOM 1947 C C . HIS A 1 255 ? -7.735 -0.299 -4.707 1.00 97.00 255 HIS A C 1
ATOM 1949 O O . HIS A 1 255 ? -8.512 -0.379 -3.749 1.00 97.00 255 HIS A O 1
ATOM 1955 N N . HIS A 1 256 ? -7.321 0.858 -5.229 1.00 96.12 256 HIS A N 1
ATOM 1956 C CA . HIS A 1 256 ? -7.666 2.172 -4.688 1.00 96.12 256 HIS A CA 1
ATOM 1957 C C . HIS A 1 256 ? -9.179 2.448 -4.680 1.00 96.12 256 HIS A C 1
ATOM 1959 O O . HIS A 1 256 ? -9.748 2.887 -3.682 1.00 96.12 256 HIS A O 1
ATOM 1965 N N . LEU A 1 257 ? -9.860 2.155 -5.791 1.00 95.12 257 LEU A N 1
ATOM 1966 C CA . LEU A 1 257 ? -11.269 2.500 -6.001 1.00 95.12 257 LEU A CA 1
ATOM 1967 C C . LEU A 1 257 ? -12.248 1.432 -5.496 1.00 95.12 257 LEU A C 1
ATOM 1969 O O . LEU A 1 257 ? -13.429 1.727 -5.308 1.00 95.12 257 LEU A O 1
ATOM 1973 N N . SER A 1 258 ? -11.787 0.198 -5.268 1.00 94.50 258 SER A N 1
ATOM 1974 C CA . SER A 1 258 ? -12.652 -0.917 -4.862 1.00 94.50 258 SER A CA 1
ATOM 1975 C C . SER A 1 258 ? -12.183 -1.604 -3.583 1.00 94.50 258 SER A C 1
ATOM 1977 O O . SER A 1 258 ? -12.902 -1.574 -2.584 1.00 94.50 258 SER A O 1
ATOM 1979 N N . ILE A 1 259 ? -11.001 -2.232 -3.584 1.00 94.56 259 ILE A N 1
ATOM 1980 C CA . ILE A 1 259 ? -10.563 -3.098 -2.472 1.00 94.56 259 ILE A CA 1
ATOM 1981 C C . ILE A 1 259 ? -10.470 -2.310 -1.162 1.00 94.56 259 ILE A C 1
ATOM 1983 O O . ILE A 1 259 ? -11.090 -2.690 -0.167 1.00 94.56 259 ILE A O 1
ATOM 1987 N N . LEU A 1 260 ? -9.780 -1.172 -1.166 1.00 96.75 260 LEU A N 1
ATOM 1988 C CA . LEU A 1 260 ? -9.607 -0.355 0.034 1.00 96.75 260 LEU A CA 1
ATOM 1989 C C . LEU A 1 260 ? -10.906 0.306 0.518 1.00 96.75 260 LEU A C 1
ATOM 1991 O O . LEU A 1 260 ? -11.223 0.201 1.706 1.00 96.75 260 LEU A O 1
ATOM 1995 N N . PRO A 1 261 ? -11.746 0.914 -0.342 1.00 97.38 261 PRO A N 1
ATOM 1996 C CA . PRO A 1 261 ? -13.084 1.350 0.051 1.00 97.38 261 PRO A CA 1
ATOM 1997 C C . PRO A 1 261 ? -13.935 0.228 0.656 1.00 97.38 261 PRO A C 1
ATOM 1999 O O . PRO A 1 261 ? -14.669 0.464 1.623 1.00 97.38 261 PRO A O 1
ATOM 2002 N N . CYS A 1 262 ? -13.822 -1.005 0.153 1.00 96.00 262 CYS A N 1
ATOM 2003 C CA . CYS A 1 262 ? -14.463 -2.170 0.755 1.00 96.00 262 CYS A CA 1
ATOM 2004 C C . CYS A 1 262 ? -13.914 -2.474 2.160 1.00 96.00 262 CYS A C 1
ATOM 2006 O O . CYS A 1 262 ? -14.722 -2.671 3.074 1.00 96.00 262 CYS A O 1
ATOM 2008 N N . CYS A 1 263 ? -12.594 -2.427 2.369 1.00 96.50 263 CYS A N 1
ATOM 2009 C CA . CYS A 1 263 ? -11.961 -2.538 3.691 1.00 96.50 263 CYS A CA 1
ATOM 2010 C C . CYS A 1 263 ? -12.458 -1.446 4.658 1.00 96.50 263 CYS A C 1
ATOM 2012 O O . CYS A 1 263 ? -12.926 -1.747 5.761 1.00 96.50 263 CYS A O 1
ATOM 2014 N N . ARG A 1 264 ? -12.487 -0.176 4.228 1.00 95.75 264 ARG A N 1
ATOM 2015 C CA . ARG A 1 264 ? -13.024 0.949 5.023 1.00 95.75 264 ARG A CA 1
ATOM 2016 C C . ARG A 1 264 ? -14.486 0.736 5.387 1.00 95.75 264 ARG A C 1
ATOM 2018 O O . ARG A 1 264 ? -14.885 0.929 6.539 1.00 95.75 264 ARG A O 1
ATOM 2025 N N . ARG A 1 265 ? -15.305 0.304 4.425 1.00 96.06 265 ARG A N 1
ATOM 2026 C CA . ARG A 1 265 ? -16.727 0.007 4.648 1.00 96.06 265 ARG A CA 1
ATOM 2027 C C . ARG A 1 265 ? -16.915 -1.157 5.616 1.00 96.06 265 ARG A C 1
ATOM 2029 O O . ARG A 1 265 ? -17.843 -1.111 6.425 1.00 96.06 265 ARG A O 1
ATOM 2036 N N . TYR A 1 266 ? -16.054 -2.168 5.559 1.00 97.00 266 TYR A N 1
ATOM 2037 C CA . TYR A 1 266 ? -16.043 -3.278 6.504 1.00 97.00 266 TYR A CA 1
ATOM 2038 C C . TYR A 1 266 ? -15.743 -2.793 7.930 1.00 97.00 266 TYR A C 1
ATOM 2040 O O . TYR A 1 266 ? -16.537 -3.046 8.838 1.00 97.00 266 TYR A O 1
ATOM 2048 N N . ILE A 1 267 ? -14.697 -1.984 8.120 1.00 95.81 267 ILE A N 1
ATOM 2049 C CA . ILE A 1 267 ? -14.349 -1.418 9.432 1.00 95.81 267 ILE A CA 1
ATOM 2050 C C . ILE A 1 267 ? -15.487 -0.537 9.979 1.00 95.81 267 ILE A C 1
ATOM 2052 O O . ILE A 1 267 ? -15.868 -0.657 11.147 1.00 95.81 267 ILE A O 1
ATOM 2056 N N . ARG A 1 268 ? -16.079 0.336 9.148 1.00 96.06 268 ARG A N 1
ATOM 2057 C CA . ARG A 1 268 ? -17.242 1.161 9.543 1.00 96.06 268 ARG A CA 1
ATOM 2058 C C . ARG A 1 268 ? -18.432 0.294 9.953 1.00 96.06 268 ARG A C 1
ATOM 2060 O O . ARG A 1 268 ? -19.115 0.605 10.926 1.00 96.06 268 ARG A O 1
ATOM 2067 N N . ARG A 1 269 ? -18.665 -0.818 9.249 1.00 95.88 269 ARG A N 1
ATOM 2068 C CA . ARG A 1 269 ? -19.731 -1.773 9.575 1.00 95.88 269 ARG A CA 1
ATOM 2069 C C . ARG A 1 269 ? -19.496 -2.444 10.924 1.00 95.88 269 ARG A C 1
ATOM 2071 O O . ARG A 1 269 ? -20.441 -2.543 11.697 1.00 95.88 269 ARG A O 1
ATOM 2078 N N . LEU A 1 270 ? -18.267 -2.862 11.229 1.00 96.69 270 LEU A N 1
ATOM 2079 C CA . LEU A 1 270 ? -17.932 -3.427 12.540 1.00 96.69 270 LEU A CA 1
ATOM 2080 C C . LEU A 1 270 ? -18.184 -2.427 13.672 1.00 96.69 270 LEU A C 1
ATOM 2082 O O . LEU A 1 270 ? -18.777 -2.796 14.684 1.00 96.69 270 LEU A O 1
ATOM 2086 N N . ARG A 1 271 ? -17.803 -1.156 13.482 1.00 95.69 271 ARG A N 1
ATOM 2087 C CA . ARG A 1 271 ? -18.104 -0.082 14.442 1.00 95.69 271 ARG A CA 1
ATOM 2088 C C . ARG A 1 271 ? -19.611 0.090 14.642 1.00 95.69 271 ARG A C 1
ATOM 2090 O O . ARG A 1 271 ? -20.072 0.057 15.777 1.00 95.69 271 ARG A O 1
ATOM 2097 N N . ALA A 1 272 ? -20.379 0.168 13.556 1.00 96.00 272 ALA A N 1
ATOM 2098 C CA . ALA A 1 272 ? -21.836 0.286 13.623 1.00 96.00 272 ALA A CA 1
ATOM 2099 C C . ALA A 1 272 ? -22.505 -0.917 14.315 1.00 96.00 272 ALA A C 1
ATOM 2101 O O . ALA A 1 272 ? -23.471 -0.741 15.049 1.00 96.00 272 ALA A O 1
ATOM 2102 N N . ILE A 1 273 ? -21.991 -2.137 14.112 1.00 97.56 273 ILE A N 1
ATOM 2103 C CA . ILE A 1 273 ? -22.475 -3.341 14.806 1.00 97.56 273 ILE A CA 1
ATOM 2104 C C . ILE A 1 273 ? -22.215 -3.245 16.311 1.00 97.56 273 ILE A C 1
ATOM 2106 O O . ILE A 1 273 ? -23.113 -3.556 17.089 1.00 97.56 273 ILE A O 1
ATOM 2110 N N . ARG A 1 274 ? -21.011 -2.830 16.730 1.00 96.44 274 ARG A N 1
ATOM 2111 C CA . ARG A 1 274 ? -20.670 -2.668 18.154 1.00 96.44 274 ARG A CA 1
ATOM 2112 C C . ARG A 1 274 ? -21.556 -1.619 18.821 1.00 96.44 274 ARG A C 1
ATOM 2114 O O . ARG A 1 274 ? -22.133 -1.906 19.863 1.00 96.44 274 ARG A O 1
ATOM 2121 N N . GLU A 1 275 ? -21.715 -0.465 18.180 1.00 93.06 275 GLU A N 1
ATOM 2122 C CA . GLU A 1 275 ? -22.533 0.630 18.704 1.00 93.06 275 GLU A CA 1
ATOM 2123 C C . GLU A 1 275 ? -23.999 0.220 18.850 1.00 93.06 275 GLU A C 1
ATOM 2125 O O . GLU A 1 275 ? -24.591 0.345 19.916 1.00 93.06 275 GLU A O 1
ATOM 2130 N N . LEU A 1 276 ? -24.570 -0.376 17.802 1.00 94.94 276 LEU A N 1
ATOM 2131 C CA . LEU A 1 276 ? -25.965 -0.795 17.824 1.00 94.94 276 LEU A CA 1
ATOM 2132 C C . LEU A 1 276 ? -26.218 -1.940 18.814 1.00 94.94 276 LEU A C 1
ATOM 2134 O O . LEU A 1 276 ? -27.287 -1.996 19.417 1.00 94.94 276 LEU A O 1
ATOM 2138 N N . ASN A 1 277 ? -25.247 -2.842 18.999 1.00 95.69 277 ASN A N 1
ATOM 2139 C CA . ASN A 1 277 ? -25.294 -3.849 20.060 1.00 95.69 277 ASN A CA 1
ATOM 2140 C C . ASN A 1 277 ? -25.343 -3.198 21.445 1.00 95.69 277 ASN A C 1
ATOM 2142 O O . ASN A 1 277 ? -26.186 -3.586 22.248 1.00 95.69 277 ASN A O 1
ATOM 2146 N N . ARG A 1 278 ? -24.487 -2.199 21.701 1.00 92.81 278 ARG A N 1
ATOM 2147 C CA . ARG A 1 278 ? -24.472 -1.454 22.966 1.00 92.81 278 ARG A CA 1
ATOM 2148 C C . ARG A 1 278 ? -25.830 -0.807 23.241 1.00 92.81 278 ARG A C 1
ATOM 2150 O O . ARG A 1 278 ? -26.412 -1.072 24.286 1.00 92.81 278 ARG A O 1
ATOM 2157 N N . THR A 1 279 ? -26.397 -0.088 22.270 1.00 90.00 279 THR A N 1
ATOM 2158 C CA . THR A 1 279 ? -27.730 0.529 22.406 1.00 90.00 279 THR A CA 1
ATOM 2159 C C . THR A 1 279 ? -28.831 -0.503 22.676 1.00 90.00 279 THR A C 1
ATOM 2161 O O . THR A 1 279 ? -29.741 -0.263 23.466 1.00 90.00 279 THR A O 1
ATOM 2164 N N . VAL A 1 280 ? -28.783 -1.667 22.015 1.00 93.94 280 VAL A N 1
ATOM 2165 C CA . VAL A 1 280 ? -29.751 -2.749 22.260 1.00 93.94 280 VAL A CA 1
ATOM 2166 C C . VAL A 1 280 ? -29.645 -3.263 23.693 1.00 93.94 280 VAL A C 1
ATOM 2168 O O . VAL A 1 280 ? -30.677 -3.544 24.301 1.00 93.94 280 VAL A O 1
ATOM 2171 N N . GLU A 1 281 ? -28.432 -3.401 24.218 1.00 93.94 281 GLU A N 1
ATOM 2172 C CA . GLU A 1 281 ? -28.208 -3.910 25.567 1.00 93.94 281 GLU A CA 1
ATOM 2173 C C . GLU A 1 281 ? -28.607 -2.891 26.639 1.00 93.94 281 GLU A C 1
ATOM 2175 O O . GLU A 1 281 ? -29.316 -3.242 27.577 1.00 93.94 281 GLU A O 1
ATOM 2180 N N . GLU A 1 282 ? -28.289 -1.612 26.444 1.00 88.62 282 GLU A N 1
ATOM 2181 C CA . GLU A 1 282 ? -28.736 -0.514 27.312 1.00 88.62 282 GLU A CA 1
ATOM 2182 C C . GLU A 1 282 ? -30.268 -0.427 27.397 1.00 88.62 282 GLU A C 1
ATOM 2184 O O . GLU A 1 282 ? -30.836 -0.300 28.485 1.00 88.62 282 GLU A O 1
ATOM 2189 N N . LEU A 1 283 ? -30.964 -0.554 26.261 1.00 88.31 283 LEU A N 1
ATOM 2190 C CA . LEU A 1 283 ? -32.429 -0.532 26.232 1.00 88.31 283 LEU A CA 1
ATOM 2191 C C . LEU A 1 283 ? -33.057 -1.729 26.946 1.00 88.31 283 LEU A C 1
ATOM 2193 O O . LEU A 1 283 ? -34.089 -1.562 27.589 1.00 88.31 283 LEU A O 1
ATOM 2197 N N . LYS A 1 284 ? -32.457 -2.921 26.846 1.00 90.19 284 LYS A N 1
ATOM 2198 C CA . LYS A 1 284 ? -32.924 -4.094 27.601 1.00 90.19 284 LYS A CA 1
ATOM 2199 C C . LYS A 1 284 ? -32.664 -3.936 29.096 1.00 90.19 284 LYS A C 1
ATOM 2201 O O . LYS A 1 284 ? -33.544 -4.216 29.897 1.00 90.19 284 LYS A O 1
ATOM 2206 N N . ASN A 1 285 ? -31.478 -3.469 29.476 1.00 90.19 285 ASN A N 1
ATOM 2207 C CA . ASN A 1 285 ? -31.100 -3.336 30.883 1.00 90.19 285 ASN A CA 1
ATOM 2208 C C . ASN A 1 285 ? -31.949 -2.283 31.608 1.00 90.19 285 ASN A C 1
ATOM 2210 O O . ASN A 1 285 ? -32.238 -2.427 32.792 1.00 90.19 285 ASN A O 1
ATOM 2214 N N . SER A 1 286 ? -32.397 -1.253 30.888 1.00 87.31 286 SER A N 1
ATOM 2215 C CA . SER A 1 286 ? -33.312 -0.224 31.395 1.00 87.31 286 SER A CA 1
ATOM 2216 C C . SER A 1 286 ? -34.798 -0.588 31.273 1.00 87.31 286 SER A C 1
ATOM 2218 O O . SER A 1 286 ? -35.644 0.232 31.619 1.00 87.31 286 SER A O 1
ATOM 2220 N N . GLU A 1 287 ? -35.152 -1.796 30.813 1.00 89.81 287 GLU A N 1
ATOM 2221 C CA . GLU A 1 287 ? -36.545 -2.185 30.534 1.00 89.81 287 GLU A CA 1
ATOM 2222 C C . GLU A 1 287 ? -37.474 -1.993 31.732 1.00 89.81 287 GLU A C 1
ATOM 2224 O O . GLU A 1 287 ? -38.582 -1.484 31.578 1.00 89.81 287 GLU A O 1
ATOM 2229 N N . SER A 1 288 ? -37.007 -2.299 32.942 1.00 86.81 288 SER A N 1
ATOM 2230 C CA . SER A 1 288 ? -37.770 -2.088 34.177 1.00 86.81 288 SER A CA 1
ATOM 2231 C C . SER A 1 288 ? -38.199 -0.633 34.403 1.00 86.81 288 SER A C 1
ATOM 2233 O O . SER A 1 288 ? -39.233 -0.415 35.027 1.00 86.81 288 SER A O 1
ATOM 2235 N N . GLN A 1 289 ? -37.450 0.343 33.881 1.00 84.25 289 GLN A N 1
ATOM 2236 C CA . GLN A 1 289 ? -37.682 1.776 34.086 1.00 84.25 289 GLN A CA 1
ATOM 2237 C C . GLN A 1 289 ? -38.713 2.356 33.112 1.00 84.25 289 GLN A C 1
ATOM 2239 O O . GLN A 1 289 ? -39.394 3.326 33.435 1.00 84.25 289 GLN A O 1
ATOM 2244 N N . TRP A 1 290 ? -38.833 1.786 31.909 1.00 86.62 290 TRP A N 1
ATOM 2245 C CA . TRP A 1 290 ? -39.701 2.330 30.861 1.00 86.62 290 TRP A CA 1
ATOM 2246 C C . TRP A 1 290 ? -40.847 1.404 30.448 1.00 86.62 290 TRP A C 1
ATOM 2248 O O . TRP A 1 290 ? -41.746 1.866 29.748 1.00 86.62 290 TRP A O 1
ATOM 2258 N N . LYS A 1 291 ? -40.867 0.127 30.859 1.00 86.75 291 LYS A N 1
ATOM 2259 C CA . LYS A 1 291 ? -41.889 -0.854 30.431 1.00 86.75 291 LYS A CA 1
ATOM 2260 C C . LYS A 1 291 ? -43.331 -0.456 30.768 1.00 86.75 291 LYS A C 1
ATOM 2262 O O . LYS A 1 291 ? -44.228 -0.773 29.986 1.00 86.75 291 LYS A O 1
ATOM 2267 N N . ASP A 1 292 ? -43.519 0.273 31.868 1.00 89.56 292 ASP A N 1
ATOM 2268 C CA . ASP A 1 292 ? -44.825 0.719 32.378 1.00 89.56 292 ASP A CA 1
ATOM 2269 C C . ASP A 1 292 ? -45.071 2.223 32.119 1.00 89.56 292 ASP A C 1
ATOM 2271 O O . ASP A 1 292 ? -46.093 2.780 32.510 1.00 89.56 292 ASP A O 1
ATOM 2275 N N . SER A 1 293 ? -44.142 2.899 31.431 1.00 88.38 293 SER A N 1
ATOM 2276 C CA . SER A 1 293 ? -44.250 4.316 31.062 1.00 88.38 293 SER A CA 1
ATOM 2277 C C . SER A 1 293 ? -45.184 4.520 29.856 1.00 88.38 293 SER A C 1
ATOM 2279 O O . SER A 1 293 ? -45.254 3.653 28.979 1.00 88.38 293 SER A O 1
ATOM 2281 N N . PRO A 1 294 ? -45.815 5.701 29.695 1.00 86.94 294 PRO A N 1
ATOM 2282 C CA . PRO A 1 294 ? -46.533 6.067 28.467 1.00 86.94 294 PRO A CA 1
ATOM 2283 C C . PRO A 1 294 ? -45.684 5.929 27.188 1.00 86.94 294 PRO A C 1
ATOM 2285 O O . PRO A 1 294 ? -46.212 5.734 26.094 1.00 86.94 294 PRO A O 1
ATOM 2288 N N . LEU A 1 295 ? -44.352 5.993 27.314 1.00 86.50 295 LEU A N 1
ATOM 2289 C CA . LEU A 1 295 ? -43.403 5.839 26.208 1.00 86.50 295 LEU A CA 1
ATOM 2290 C C . LEU A 1 295 ? -43.021 4.375 25.914 1.00 86.50 295 LEU A C 1
ATOM 2292 O O . LEU A 1 295 ? -42.257 4.125 24.978 1.00 86.50 295 LEU A O 1
ATOM 2296 N N . ALA A 1 296 ? -43.547 3.394 26.654 1.00 88.50 296 ALA A N 1
ATOM 2297 C CA . ALA A 1 296 ? -43.164 1.985 26.538 1.00 88.50 296 ALA A CA 1
ATOM 2298 C C . ALA A 1 296 ? -43.326 1.420 25.118 1.00 88.50 296 ALA A C 1
ATOM 2300 O O . ALA A 1 296 ? -42.501 0.631 24.656 1.00 88.50 296 ALA A O 1
ATOM 2301 N N . SER A 1 297 ? -44.380 1.825 24.400 1.00 90.12 297 SER A N 1
ATOM 2302 C CA . SER A 1 297 ? -44.599 1.419 23.003 1.00 90.12 297 SER A CA 1
ATOM 2303 C C . SER A 1 297 ? -43.456 1.890 22.093 1.00 90.12 297 SER A C 1
ATOM 2305 O O . SER A 1 297 ? -42.889 1.100 21.335 1.00 90.12 297 SER A O 1
ATOM 2307 N N . ARG A 1 298 ? -43.027 3.149 22.253 1.00 90.44 298 ARG A N 1
ATOM 2308 C CA . ARG A 1 298 ? -41.928 3.749 21.485 1.00 90.44 298 ARG A CA 1
ATOM 2309 C C . ARG A 1 298 ? -40.590 3.070 21.781 1.00 90.44 298 ARG A C 1
ATOM 2311 O O . ARG A 1 298 ? -39.846 2.779 20.847 1.00 90.44 298 ARG A O 1
ATOM 2318 N N . HIS A 1 299 ? -40.293 2.773 23.048 1.00 89.88 299 HIS A N 1
ATOM 2319 C CA . HIS A 1 299 ? -39.078 2.040 23.427 1.00 89.88 299 HIS A CA 1
ATOM 2320 C C . HIS A 1 299 ? -39.066 0.611 22.867 1.00 89.88 299 HIS A C 1
ATOM 2322 O O . HIS A 1 299 ? -38.057 0.191 22.293 1.00 89.88 299 HIS A O 1
ATOM 2328 N N . ARG A 1 300 ? -40.196 -0.111 22.931 1.00 92.81 300 ARG A N 1
ATOM 2329 C CA . ARG A 1 300 ? -40.339 -1.441 22.309 1.00 92.81 300 ARG A CA 1
ATOM 2330 C C . ARG A 1 300 ? -40.126 -1.395 20.799 1.00 92.81 300 ARG A C 1
ATOM 2332 O O . ARG A 1 300 ? -39.424 -2.248 20.249 1.00 92.81 300 ARG A O 1
ATOM 2339 N N . GLU A 1 301 ? -40.692 -0.400 20.120 1.00 93.75 301 GLU A N 1
ATOM 2340 C CA . GLU A 1 301 ? -40.514 -0.236 18.679 1.00 93.75 301 GLU A CA 1
ATOM 2341 C C . GLU A 1 301 ? -39.062 0.103 18.315 1.00 93.75 301 GLU A C 1
ATOM 2343 O O . GLU A 1 301 ? -38.493 -0.509 17.408 1.00 93.75 301 GLU A O 1
ATOM 2348 N N . MET A 1 302 ? -38.426 1.015 19.056 1.00 92.31 302 MET A N 1
ATOM 2349 C CA . MET A 1 302 ? -37.015 1.358 18.880 1.00 92.31 302 MET A CA 1
ATOM 2350 C C . MET A 1 302 ? -36.118 0.131 19.067 1.00 92.31 302 MET A C 1
ATOM 2352 O O . MET A 1 302 ? -35.306 -0.172 18.194 1.00 92.31 302 MET A O 1
ATOM 2356 N N . LEU A 1 303 ? -36.334 -0.648 20.131 1.00 94.19 303 LEU A N 1
ATOM 2357 C CA . LEU A 1 303 ? -35.612 -1.895 20.377 1.00 94.19 303 LEU A CA 1
ATOM 2358 C C . LEU A 1 303 ? -35.786 -2.893 19.220 1.00 94.19 303 LEU A C 1
ATOM 2360 O O . LEU A 1 303 ? -34.816 -3.518 18.780 1.00 94.19 303 LEU A O 1
ATOM 2364 N N . LYS A 1 304 ? -37.006 -3.030 18.682 1.00 95.50 304 LYS A N 1
ATOM 2365 C CA . LYS A 1 304 ? -37.293 -3.882 17.516 1.00 95.50 304 LYS A CA 1
ATOM 2366 C C . LYS A 1 304 ? -36.548 -3.402 16.265 1.00 95.50 304 LYS A C 1
ATOM 2368 O O . LYS A 1 304 ? -35.955 -4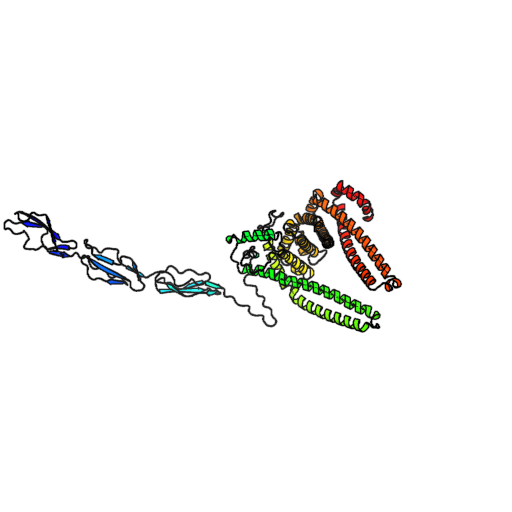.229 15.561 1.00 95.50 304 LYS A O 1
ATOM 2373 N N . ARG A 1 305 ? -36.537 -2.092 15.993 1.00 96.00 305 ARG A N 1
ATOM 2374 C CA . ARG A 1 305 ? -35.805 -1.484 14.865 1.00 96.00 305 ARG A CA 1
ATOM 2375 C C . ARG A 1 305 ? -34.299 -1.715 15.000 1.00 96.00 305 ARG A C 1
ATOM 2377 O O . ARG A 1 305 ? -33.694 -2.256 14.073 1.00 96.00 305 ARG A O 1
ATOM 2384 N N . CYS A 1 306 ? -33.719 -1.434 16.169 1.00 95.12 306 CYS A N 1
ATOM 2385 C CA . CYS A 1 306 ? -32.299 -1.657 16.446 1.00 95.12 306 CYS A CA 1
ATOM 2386 C C . CYS A 1 306 ? -31.908 -3.131 16.266 1.00 95.12 306 CYS A C 1
ATOM 2388 O O . CYS A 1 306 ? -30.972 -3.430 15.528 1.00 95.12 306 CYS A O 1
ATOM 2390 N N . LYS A 1 307 ? -32.672 -4.078 16.833 1.00 95.88 307 LYS A N 1
ATOM 2391 C CA . LYS A 1 307 ? -32.430 -5.524 16.649 1.00 95.88 307 LYS A CA 1
ATOM 2392 C C . LYS A 1 307 ? -32.505 -5.951 15.178 1.00 95.88 307 LYS A C 1
ATOM 2394 O O . LYS A 1 307 ? -31.715 -6.784 14.735 1.00 95.88 307 LYS A O 1
ATOM 2399 N N . THR A 1 308 ? -33.441 -5.397 14.409 1.00 96.88 308 THR A N 1
ATOM 2400 C CA . THR A 1 308 ? -33.603 -5.721 12.981 1.00 96.88 308 THR A CA 1
ATOM 2401 C C . THR A 1 308 ? -32.428 -5.195 12.157 1.00 96.88 308 THR A C 1
ATOM 2403 O O . THR A 1 308 ? -31.851 -5.930 11.352 1.00 96.88 308 THR A O 1
ATOM 2406 N N . GLN A 1 309 ? -32.025 -3.948 12.397 1.00 96.88 309 GLN A N 1
ATOM 2407 C CA . GLN A 1 309 ? -30.885 -3.337 11.722 1.00 96.88 309 GLN A CA 1
ATOM 2408 C C . GLN A 1 309 ? -29.569 -4.030 12.090 1.00 96.88 309 GLN A C 1
ATOM 2410 O O . GLN A 1 309 ? -28.754 -4.294 11.208 1.00 96.88 309 GLN A O 1
ATOM 2415 N N . LEU A 1 310 ? -29.407 -4.436 13.350 1.00 96.94 310 LEU A N 1
ATOM 2416 C CA . LEU A 1 310 ? -28.276 -5.235 13.805 1.00 96.94 310 LEU A CA 1
ATOM 2417 C C . LEU A 1 310 ? -28.196 -6.568 13.053 1.00 96.94 310 LEU A C 1
ATOM 2419 O O . LEU A 1 310 ? -27.156 -6.879 12.476 1.00 96.94 310 LEU A O 1
ATOM 2423 N N . LYS A 1 311 ? -29.302 -7.322 12.968 1.00 96.69 311 LYS A N 1
ATOM 2424 C CA . LYS A 1 311 ? -29.358 -8.575 12.191 1.00 96.69 311 LYS A CA 1
ATOM 2425 C C . LYS A 1 311 ? -28.973 -8.355 10.723 1.00 96.69 311 LYS A C 1
ATOM 2427 O O . LYS A 1 311 ? -28.231 -9.160 10.162 1.00 96.69 311 LYS A O 1
ATOM 2432 N N . LYS A 1 312 ? -29.436 -7.262 10.102 1.00 97.31 312 LYS A N 1
ATOM 2433 C CA . LYS A 1 312 ? -29.071 -6.897 8.721 1.00 97.31 312 LYS A CA 1
ATOM 2434 C C . LYS A 1 312 ? -27.570 -6.626 8.584 1.00 97.31 312 LYS A C 1
ATOM 2436 O O . LYS A 1 312 ? -26.946 -7.141 7.658 1.00 97.31 312 LYS A O 1
ATOM 2441 N N . LEU A 1 313 ? -26.987 -5.853 9.501 1.00 97.19 313 LEU A N 1
ATOM 2442 C CA . LEU A 1 313 ? -25.558 -5.532 9.482 1.00 97.19 313 LEU A CA 1
ATOM 2443 C C . LEU A 1 313 ? -24.687 -6.767 9.723 1.00 97.19 313 LEU A C 1
ATOM 2445 O O . LEU A 1 313 ? -23.698 -6.937 9.016 1.00 97.19 313 LEU A O 1
ATOM 2449 N N . VAL A 1 314 ? -25.070 -7.650 10.650 1.00 97.38 314 VAL A N 1
ATOM 2450 C CA . VAL A 1 314 ? -24.358 -8.910 10.922 1.00 97.38 314 VAL A CA 1
ATOM 2451 C C . VAL A 1 314 ? -24.373 -9.829 9.698 1.00 97.38 314 VAL A C 1
ATOM 2453 O O . VAL A 1 314 ? -23.326 -10.347 9.319 1.00 97.38 314 VAL A O 1
ATOM 2456 N N . ARG A 1 315 ? -25.514 -9.967 9.008 1.00 96.12 315 ARG A N 1
ATOM 2457 C CA . ARG A 1 315 ? -25.588 -10.724 7.742 1.00 96.12 315 ARG A CA 1
ATOM 2458 C C . ARG A 1 315 ? -24.703 -10.112 6.657 1.00 96.12 315 ARG A C 1
ATOM 2460 O O . ARG A 1 315 ? -23.933 -10.819 6.021 1.00 96.12 315 ARG A O 1
ATOM 2467 N N . ALA A 1 316 ? -24.757 -8.791 6.482 1.00 95.19 316 ALA A N 1
ATOM 2468 C CA . ALA A 1 316 ? -23.897 -8.101 5.524 1.00 95.19 316 ALA A CA 1
ATOM 2469 C C . ALA A 1 316 ? -22.404 -8.235 5.875 1.00 95.19 316 ALA A C 1
ATOM 2471 O O . ALA A 1 316 ? -21.563 -8.280 4.980 1.00 95.19 316 ALA A O 1
ATOM 2472 N N . LYS A 1 317 ? -22.057 -8.279 7.167 1.00 96.44 317 LYS A N 1
ATOM 2473 C CA . LYS A 1 317 ? -20.698 -8.543 7.654 1.00 96.44 317 LYS A CA 1
ATOM 2474 C C . LYS A 1 317 ? -20.249 -9.950 7.265 1.00 96.44 317 LYS A C 1
ATOM 2476 O O . LYS A 1 317 ? -19.201 -10.053 6.650 1.00 96.44 317 LYS A O 1
ATOM 2481 N N . ALA A 1 318 ? -21.075 -10.973 7.487 1.00 95.00 318 ALA A N 1
ATOM 2482 C CA . ALA A 1 318 ? -20.766 -12.343 7.074 1.00 95.00 318 ALA A CA 1
ATOM 2483 C C . ALA A 1 318 ? -20.505 -12.460 5.560 1.00 95.00 318 ALA A C 1
ATOM 2485 O O . ALA A 1 318 ? -19.529 -13.082 5.156 1.00 95.00 318 ALA A O 1
ATOM 2486 N N . CYS A 1 319 ? -21.303 -11.796 4.712 1.00 93.88 319 CYS A N 1
ATOM 2487 C CA . CYS A 1 319 ? -21.032 -11.771 3.268 1.00 93.88 319 CYS A CA 1
ATOM 2488 C C . CYS A 1 319 ? -19.692 -11.100 2.927 1.00 93.88 319 CYS A C 1
ATOM 2490 O O . CYS A 1 319 ? -19.011 -11.517 1.996 1.00 93.88 319 CYS A O 1
ATOM 2492 N N . ALA A 1 320 ? -19.319 -10.045 3.658 1.00 94.38 320 ALA A N 1
ATOM 2493 C CA . ALA A 1 320 ? -18.043 -9.371 3.447 1.00 94.38 320 ALA A CA 1
ATOM 2494 C C . ALA A 1 320 ? -16.853 -10.183 3.965 1.00 94.38 320 ALA A C 1
ATOM 2496 O O . ALA A 1 320 ? -15.810 -10.126 3.328 1.00 94.38 320 ALA A O 1
ATOM 2497 N N . ASP A 1 321 ? -17.008 -10.951 5.048 1.00 93.62 321 ASP A N 1
ATOM 2498 C CA . ASP A 1 321 ? -15.956 -11.841 5.553 1.00 93.62 321 ASP A CA 1
ATOM 2499 C C . ASP A 1 321 ? -15.518 -12.832 4.469 1.00 93.62 321 ASP A C 1
ATOM 2501 O O . ASP A 1 321 ? -14.331 -12.954 4.196 1.00 93.62 321 ASP A O 1
ATOM 2505 N N . VAL A 1 322 ? -16.479 -13.480 3.799 1.00 92.44 322 VAL A N 1
ATOM 2506 C CA . VAL A 1 322 ? -16.205 -14.496 2.765 1.00 92.44 322 VAL A CA 1
ATOM 2507 C C . VAL A 1 322 ? -15.410 -13.929 1.586 1.00 92.44 322 VAL A C 1
ATOM 2509 O O . VAL A 1 322 ? -14.600 -14.637 1.000 1.00 92.44 322 VAL A O 1
ATOM 2512 N N . GLY A 1 323 ? -15.649 -12.668 1.220 1.00 90.31 323 GLY A N 1
ATOM 2513 C CA . GLY A 1 323 ? -14.955 -12.025 0.104 1.00 90.31 323 GLY A CA 1
ATOM 2514 C C . GLY A 1 323 ? -13.644 -11.353 0.509 1.00 90.31 323 GLY A C 1
ATOM 2515 O O . GLY A 1 323 ? -12.608 -11.618 -0.085 1.00 90.31 323 GLY A O 1
ATOM 2516 N N . LEU A 1 324 ? -13.690 -10.456 1.499 1.00 94.25 324 LEU A N 1
ATOM 2517 C CA . LEU A 1 324 ? -12.564 -9.587 1.863 1.00 94.25 324 LEU A CA 1
ATOM 2518 C C . LEU A 1 324 ? -11.529 -10.266 2.754 1.00 94.25 324 LEU A C 1
ATOM 2520 O O . LEU A 1 324 ? -10.376 -9.851 2.737 1.00 94.25 324 LEU A O 1
ATOM 2524 N N . LEU A 1 325 ? -11.933 -11.265 3.542 1.00 95.00 325 LEU A N 1
ATOM 2525 C CA . LEU A 1 325 ? -11.028 -12.015 4.415 1.00 95.00 325 LEU A CA 1
ATOM 2526 C C . LEU A 1 325 ? -10.623 -13.363 3.802 1.00 95.00 325 LEU A C 1
ATOM 2528 O O . LEU A 1 325 ? -10.050 -14.200 4.495 1.00 95.00 325 LEU A O 1
ATOM 2532 N N . ASP A 1 326 ? -10.897 -13.580 2.509 1.00 93.50 326 ASP A N 1
ATOM 2533 C CA . ASP A 1 326 ? -10.323 -14.707 1.774 1.00 93.50 326 ASP A CA 1
ATOM 2534 C C . ASP A 1 326 ? -8.799 -14.549 1.716 1.00 93.50 326 ASP A C 1
ATOM 2536 O O . ASP A 1 326 ? -8.261 -13.602 1.137 1.00 93.50 326 ASP A O 1
ATOM 2540 N N . GLU A 1 327 ? -8.088 -15.506 2.306 1.00 87.12 327 GLU A N 1
ATOM 2541 C CA . GLU A 1 327 ? -6.630 -15.452 2.413 1.00 87.12 327 GLU A CA 1
ATOM 2542 C C . GLU A 1 327 ? -5.943 -15.436 1.044 1.00 87.12 327 GLU A C 1
ATOM 2544 O O . GLU A 1 327 ? -4.881 -14.832 0.895 1.00 87.12 327 GLU A O 1
ATOM 2549 N N . ASN A 1 328 ? -6.545 -16.062 0.024 1.00 89.19 328 ASN A N 1
ATOM 2550 C CA . ASN A 1 328 ? -5.979 -16.066 -1.324 1.00 89.19 328 ASN A CA 1
ATOM 2551 C C . ASN A 1 328 ? -6.060 -14.684 -1.969 1.00 89.19 328 ASN A C 1
ATOM 2553 O O . ASN A 1 328 ? -5.095 -14.263 -2.608 1.00 89.19 328 ASN A O 1
ATOM 2557 N N . LEU A 1 329 ? -7.189 -13.984 -1.816 1.00 92.31 329 LEU A N 1
ATOM 2558 C CA . LEU A 1 329 ? -7.319 -12.593 -2.239 1.00 92.31 329 LEU A CA 1
ATOM 2559 C C . LEU A 1 329 ? -6.271 -11.729 -1.534 1.00 92.31 329 LEU A C 1
ATOM 2561 O O . LEU A 1 329 ? -5.499 -11.053 -2.208 1.00 92.31 329 LEU A O 1
ATOM 2565 N N . LEU A 1 330 ? -6.189 -11.810 -0.204 1.00 95.31 330 LEU A N 1
ATOM 2566 C CA . LEU A 1 330 ? -5.264 -10.996 0.584 1.00 95.31 330 LEU A CA 1
ATOM 2567 C C . LEU A 1 330 ? -3.792 -11.281 0.254 1.00 95.31 330 LEU A C 1
ATOM 2569 O O . LEU A 1 330 ? -3.024 -10.336 0.084 1.00 95.31 330 LEU A O 1
ATOM 2573 N N . ARG A 1 331 ? -3.387 -12.549 0.080 1.00 93.38 331 ARG A N 1
ATOM 2574 C CA . ARG A 1 331 ? -2.028 -12.893 -0.382 1.00 93.38 331 ARG A CA 1
ATOM 2575 C C . ARG A 1 331 ? -1.741 -12.344 -1.772 1.00 93.38 331 ARG A C 1
ATOM 2577 O O . ARG A 1 331 ? -0.675 -11.779 -1.984 1.00 93.38 331 ARG A O 1
ATOM 2584 N N . ARG A 1 332 ? -2.671 -12.481 -2.723 1.00 93.44 332 ARG A N 1
ATOM 2585 C CA . ARG A 1 332 ? -2.487 -11.961 -4.091 1.00 93.44 332 ARG A CA 1
ATOM 2586 C C . ARG A 1 332 ? -2.399 -10.437 -4.107 1.00 93.44 332 ARG A C 1
ATOM 2588 O O . ARG A 1 332 ? -1.557 -9.898 -4.819 1.00 93.44 332 ARG A O 1
ATOM 2595 N N . SER A 1 333 ? -3.214 -9.755 -3.304 1.00 96.19 333 SER A N 1
ATOM 2596 C CA . SER A 1 333 ? -3.128 -8.306 -3.117 1.00 96.19 333 SER A CA 1
ATOM 2597 C C . SER A 1 333 ? -1.803 -7.901 -2.474 1.00 96.19 333 SER A C 1
ATOM 2599 O O . SER A 1 333 ? -1.167 -6.980 -2.971 1.00 96.19 333 SER A O 1
ATOM 2601 N N . LEU A 1 334 ? -1.322 -8.615 -1.448 1.00 96.75 334 LEU A N 1
ATOM 2602 C CA . LEU A 1 334 ? -0.012 -8.341 -0.844 1.00 96.75 334 LEU A CA 1
ATOM 2603 C C . LEU A 1 334 ? 1.137 -8.545 -1.842 1.00 96.75 334 LEU A C 1
ATOM 2605 O O . LEU A 1 334 ? 2.031 -7.708 -1.922 1.00 96.75 334 LEU A O 1
ATOM 2609 N N . GLN A 1 335 ? 1.101 -9.618 -2.635 1.00 95.19 335 GLN A N 1
ATOM 2610 C CA . GLN A 1 335 ? 2.081 -9.868 -3.697 1.00 95.19 335 GLN A CA 1
ATOM 2611 C C . GLN A 1 335 ? 2.061 -8.755 -4.752 1.00 95.19 335 GLN A C 1
ATOM 2613 O O . GLN A 1 335 ? 3.114 -8.300 -5.192 1.00 95.19 335 GLN A O 1
ATOM 2618 N N . PHE A 1 336 ? 0.874 -8.276 -5.131 1.00 96.38 336 PHE A N 1
ATOM 2619 C CA . PHE A 1 336 ? 0.743 -7.140 -6.037 1.00 96.38 336 PHE A CA 1
ATOM 2620 C C . PHE A 1 336 ? 1.298 -5.849 -5.414 1.00 96.38 336 PHE A C 1
ATOM 2622 O O . PHE A 1 336 ? 2.099 -5.166 -6.050 1.00 96.38 336 PHE A O 1
ATOM 2629 N N . TYR A 1 337 ? 0.975 -5.543 -4.156 1.00 97.81 337 TYR A N 1
ATOM 2630 C CA . TYR A 1 337 ? 1.556 -4.392 -3.460 1.00 97.81 337 TYR A CA 1
ATOM 2631 C C . TYR A 1 337 ? 3.076 -4.498 -3.310 1.00 97.81 337 TYR A C 1
ATOM 2633 O O . TYR A 1 337 ? 3.747 -3.484 -3.446 1.00 97.81 337 TYR A O 1
ATOM 2641 N N . SER A 1 338 ? 3.640 -5.696 -3.127 1.00 96.88 338 SER A N 1
ATOM 2642 C CA . SER A 1 338 ? 5.094 -5.904 -3.198 1.00 96.88 338 SER A CA 1
ATOM 2643 C C . SER A 1 338 ? 5.643 -5.487 -4.569 1.00 96.88 338 SER A C 1
ATOM 2645 O O . SER A 1 338 ? 6.606 -4.732 -4.620 1.00 96.88 338 SER A O 1
ATOM 2647 N N . THR A 1 339 ? 4.991 -5.831 -5.686 1.00 96.06 339 THR A N 1
ATOM 2648 C CA . THR A 1 339 ? 5.437 -5.347 -7.011 1.00 96.06 339 THR A CA 1
ATOM 2649 C C . THR A 1 339 ? 5.294 -3.830 -7.200 1.00 96.06 339 THR A C 1
ATOM 2651 O O . THR A 1 339 ? 6.131 -3.218 -7.859 1.00 96.06 339 THR A O 1
ATOM 2654 N N . VAL A 1 340 ? 4.283 -3.200 -6.591 1.00 97.75 340 VAL A N 1
ATOM 2655 C CA . VAL A 1 340 ? 4.131 -1.730 -6.562 1.00 97.75 340 VAL A CA 1
ATOM 2656 C C . VAL A 1 340 ? 5.237 -1.085 -5.731 1.00 97.75 340 VAL A C 1
ATOM 2658 O O . VAL A 1 340 ? 5.847 -0.113 -6.162 1.00 97.75 340 VAL A O 1
ATOM 2661 N N . ILE A 1 341 ? 5.555 -1.664 -4.576 1.00 98.31 341 ILE A N 1
ATOM 2662 C CA . ILE A 1 341 ? 6.674 -1.251 -3.732 1.00 98.31 341 ILE A CA 1
ATOM 2663 C C . ILE A 1 341 ? 7.990 -1.333 -4.507 1.00 98.31 341 ILE A C 1
ATOM 2665 O O . ILE A 1 341 ? 8.761 -0.380 -4.488 1.00 98.31 341 ILE A O 1
ATOM 2669 N N . GLN A 1 342 ? 8.239 -2.435 -5.214 1.00 97.25 342 GLN A N 1
ATOM 2670 C CA . GLN A 1 342 ? 9.439 -2.598 -6.032 1.00 97.25 342 GLN A CA 1
ATOM 2671 C C . GLN A 1 342 ? 9.538 -1.518 -7.117 1.00 97.25 342 GLN A C 1
ATOM 2673 O O . GLN A 1 342 ? 10.622 -0.982 -7.336 1.00 97.25 342 GLN A O 1
ATOM 2678 N N . LEU A 1 343 ? 8.420 -1.164 -7.769 1.00 97.06 343 LEU A N 1
ATOM 2679 C CA . LEU A 1 343 ? 8.373 -0.053 -8.724 1.00 97.06 343 LEU A CA 1
ATOM 2680 C C . LEU A 1 343 ? 8.800 1.257 -8.052 1.00 97.06 343 LEU A C 1
ATOM 2682 O O . LEU A 1 343 ? 9.704 1.930 -8.536 1.00 97.06 343 LEU A O 1
ATOM 2686 N N . ILE A 1 344 ? 8.181 1.587 -6.915 1.00 97.94 344 ILE A N 1
ATOM 2687 C CA . ILE A 1 344 ? 8.439 2.826 -6.174 1.00 97.94 344 ILE A CA 1
ATOM 2688 C C . ILE A 1 344 ? 9.895 2.886 -5.686 1.00 97.94 344 ILE A C 1
ATOM 2690 O O . ILE A 1 344 ? 10.548 3.916 -5.833 1.00 97.94 344 ILE A O 1
ATOM 2694 N N . LEU A 1 345 ? 10.424 1.785 -5.148 1.00 97.69 345 LEU A N 1
ATOM 2695 C CA . LEU A 1 345 ? 11.803 1.695 -4.669 1.00 97.69 345 LEU A CA 1
ATOM 2696 C C . LEU A 1 345 ? 12.818 1.860 -5.807 1.00 97.69 345 LEU A C 1
ATOM 2698 O O . LEU A 1 345 ? 13.771 2.617 -5.652 1.00 97.69 345 LEU A O 1
ATOM 2702 N N . ARG A 1 346 ? 12.579 1.249 -6.976 1.00 96.25 346 ARG A N 1
ATOM 2703 C CA . ARG A 1 346 ? 13.414 1.449 -8.176 1.00 96.25 346 ARG A CA 1
ATOM 2704 C C . ARG A 1 346 ? 13.363 2.880 -8.713 1.00 96.25 346 ARG A C 1
ATOM 2706 O O . ARG A 1 346 ? 14.325 3.324 -9.329 1.00 96.25 346 ARG A O 1
ATOM 2713 N N . MET A 1 347 ? 12.251 3.592 -8.508 1.00 95.38 347 MET A N 1
ATOM 2714 C CA . MET A 1 347 ? 12.128 4.995 -8.917 1.00 95.38 347 MET A CA 1
ATOM 2715 C C . MET A 1 347 ? 12.950 5.939 -8.038 1.00 95.38 347 MET A C 1
ATOM 2717 O O . MET A 1 347 ? 13.403 6.957 -8.550 1.00 95.38 347 MET A O 1
ATOM 2721 N N . VAL A 1 348 ? 13.129 5.633 -6.748 1.00 96.38 348 VAL A N 1
ATOM 2722 C CA . VAL A 1 348 ? 13.937 6.464 -5.833 1.00 96.38 348 VAL A CA 1
ATOM 2723 C C . VAL A 1 348 ? 15.409 6.067 -5.814 1.00 96.38 348 VAL A C 1
ATOM 2725 O O . VAL A 1 348 ? 16.263 6.937 -5.674 1.00 96.38 348 VAL A O 1
ATOM 2728 N N . ASP A 1 349 ? 15.712 4.779 -5.979 1.00 95.38 349 ASP A N 1
ATOM 2729 C CA . ASP A 1 349 ? 17.075 4.265 -6.052 1.00 95.38 349 ASP A CA 1
ATOM 2730 C C . ASP A 1 349 ? 17.161 3.093 -7.054 1.00 95.38 349 ASP A C 1
ATOM 2732 O O . ASP A 1 349 ? 16.688 1.983 -6.771 1.00 95.38 349 ASP A O 1
ATOM 2736 N N . PRO A 1 350 ? 17.793 3.301 -8.224 1.00 91.75 350 PRO A N 1
ATOM 2737 C CA . PRO A 1 350 ? 18.010 2.249 -9.213 1.00 91.75 350 PRO A CA 1
ATOM 2738 C C . PRO A 1 350 ? 18.827 1.054 -8.695 1.00 91.75 350 PRO A C 1
ATOM 2740 O O . PRO A 1 350 ? 18.791 -0.005 -9.320 1.00 91.75 350 PRO A O 1
ATOM 2743 N N . ALA A 1 351 ? 19.551 1.190 -7.575 1.00 92.81 351 ALA A N 1
ATOM 2744 C CA . ALA A 1 351 ? 20.322 0.108 -6.963 1.00 92.81 351 ALA A CA 1
ATOM 2745 C C . ALA A 1 351 ? 19.455 -0.946 -6.247 1.00 92.81 351 ALA A C 1
ATOM 2747 O O . ALA A 1 351 ? 19.988 -1.964 -5.792 1.00 92.81 351 ALA A O 1
ATOM 2748 N N . TYR A 1 352 ? 18.133 -0.743 -6.145 1.00 92.25 352 TYR A N 1
ATOM 2749 C CA . TYR A 1 352 ? 17.206 -1.736 -5.594 1.00 92.25 352 TYR A CA 1
ATOM 2750 C C . TYR A 1 352 ? 17.431 -3.137 -6.224 1.00 92.25 352 TYR A C 1
ATOM 2752 O O . TYR A 1 352 ? 17.456 -3.257 -7.453 1.00 92.25 352 TYR A O 1
ATOM 2760 N N . PRO A 1 353 ? 17.568 -4.218 -5.420 1.00 91.44 353 PRO A N 1
ATOM 2761 C CA . PRO A 1 353 ? 17.218 -4.329 -3.995 1.00 91.44 353 PRO A CA 1
ATOM 2762 C C . PRO A 1 353 ? 18.280 -3.846 -2.991 1.00 91.44 353 PRO A C 1
ATOM 2764 O O . PRO A 1 353 ? 18.000 -3.788 -1.797 1.00 91.44 353 PRO A O 1
ATOM 2767 N N . ASN A 1 354 ? 19.475 -3.459 -3.439 1.00 93.75 354 ASN A N 1
ATOM 2768 C CA . ASN A 1 354 ? 20.604 -3.093 -2.577 1.00 93.75 354 ASN A CA 1
ATOM 2769 C C . ASN A 1 354 ? 20.636 -1.590 -2.251 1.00 93.75 354 ASN A C 1
ATOM 2771 O O . ASN A 1 354 ? 21.654 -0.928 -2.445 1.00 93.75 354 ASN A O 1
ATOM 2775 N N . ILE A 1 355 ? 19.516 -1.052 -1.765 1.00 95.31 355 ILE A N 1
ATOM 2776 C CA . ILE A 1 355 ? 19.392 0.374 -1.429 1.00 95.31 355 ILE A CA 1
ATOM 2777 C C . ILE A 1 355 ? 20.320 0.738 -0.270 1.00 95.31 355 ILE A C 1
ATOM 2779 O O . ILE A 1 355 ? 20.390 0.031 0.740 1.00 95.31 355 ILE A O 1
ATOM 2783 N N . THR A 1 356 ? 20.970 1.894 -0.384 1.00 94.69 356 THR A N 1
ATOM 2784 C CA . THR A 1 356 ? 21.769 2.494 0.693 1.00 94.69 356 THR A CA 1
ATOM 2785 C C . THR A 1 356 ? 21.158 3.809 1.158 1.00 94.69 356 THR A C 1
ATOM 2787 O O . THR A 1 356 ? 20.566 4.534 0.365 1.00 94.69 356 THR A O 1
ATOM 2790 N N . LEU A 1 357 ? 21.301 4.128 2.447 1.00 95.06 357 LEU A N 1
ATOM 2791 C CA . LEU A 1 357 ? 20.854 5.400 3.015 1.00 95.06 357 LEU A CA 1
ATOM 2792 C C . LEU A 1 357 ? 22.056 6.258 3.451 1.00 95.06 357 LEU A C 1
ATOM 2794 O O . LEU A 1 357 ? 23.054 5.695 3.909 1.00 95.06 357 LEU A O 1
ATOM 2798 N N . PRO A 1 358 ? 21.962 7.602 3.363 1.00 94.44 358 PRO A N 1
ATOM 2799 C CA . PRO A 1 358 ? 20.804 8.387 2.908 1.00 94.44 358 PRO A CA 1
ATOM 2800 C C . PRO A 1 358 ? 20.551 8.269 1.394 1.00 94.44 358 PRO A C 1
ATOM 2802 O O . PRO A 1 358 ? 21.489 8.079 0.625 1.00 94.44 358 PRO A O 1
ATOM 2805 N N . LEU A 1 359 ? 19.284 8.390 0.977 1.00 95.56 359 LEU A N 1
ATOM 2806 C CA . LEU A 1 359 ? 18.927 8.480 -0.445 1.00 95.56 359 LEU A CA 1
ATOM 2807 C C . LEU A 1 359 ? 19.493 9.760 -1.082 1.00 95.56 359 LEU A C 1
ATOM 2809 O O . LEU A 1 359 ? 19.893 10.695 -0.382 1.00 95.56 359 LEU A O 1
ATOM 2813 N N . ASN A 1 360 ? 19.472 9.818 -2.417 1.00 92.88 360 ASN A N 1
ATOM 2814 C CA . ASN A 1 360 ? 19.875 11.003 -3.171 1.00 92.88 360 ASN A CA 1
ATOM 2815 C C . ASN A 1 360 ? 19.091 12.249 -2.689 1.00 92.88 360 ASN A C 1
ATOM 2817 O O . ASN A 1 360 ? 17.865 12.181 -2.588 1.00 92.88 360 ASN A O 1
ATOM 2821 N N . PRO A 1 361 ? 19.743 13.382 -2.371 1.00 92.38 361 PRO A N 1
ATOM 2822 C CA . PRO A 1 361 ? 19.027 14.609 -2.017 1.00 92.38 361 PRO A CA 1
ATOM 2823 C C . PRO A 1 361 ? 18.156 15.157 -3.161 1.00 92.38 361 PRO A C 1
ATOM 2825 O O . PRO A 1 361 ? 17.147 15.811 -2.896 1.00 92.38 361 PRO A O 1
ATOM 2828 N N . GLU A 1 362 ? 18.517 14.892 -4.419 1.00 94.56 362 GLU A N 1
ATOM 2829 C CA . GLU A 1 362 ? 17.706 15.246 -5.583 1.00 94.56 362 GLU A CA 1
ATOM 2830 C C . GLU A 1 362 ? 16.620 14.192 -5.814 1.00 94.56 362 GLU A C 1
ATOM 2832 O O . GLU A 1 362 ? 16.880 13.078 -6.269 1.00 94.56 362 GLU A O 1
ATOM 2837 N N . ILE A 1 363 ? 15.378 14.558 -5.491 1.00 96.06 363 ILE A N 1
ATOM 2838 C CA . ILE A 1 363 ? 14.224 13.667 -5.614 1.00 96.06 363 ILE A CA 1
ATOM 2839 C C . ILE A 1 363 ? 13.813 13.574 -7.094 1.00 96.06 363 ILE A C 1
ATOM 2841 O O . ILE A 1 363 ? 13.511 14.607 -7.703 1.00 96.06 363 ILE A O 1
ATOM 2845 N N . PRO A 1 364 ? 13.719 12.366 -7.681 1.00 95.94 364 PRO A N 1
ATOM 2846 C CA . PRO A 1 364 ? 13.278 12.199 -9.063 1.00 95.94 364 PRO A CA 1
ATOM 2847 C C . PRO A 1 364 ? 11.889 12.804 -9.300 1.00 95.94 364 PRO A C 1
ATOM 2849 O O . PRO A 1 364 ? 10.932 12.461 -8.599 1.00 95.94 364 PRO A O 1
ATOM 2852 N N . LYS A 1 365 ? 11.749 13.669 -10.319 1.00 95.00 365 LYS A N 1
ATOM 2853 C CA . LYS A 1 365 ? 10.468 14.332 -10.650 1.00 95.00 365 LYS A CA 1
ATOM 2854 C C . LYS A 1 365 ? 9.335 13.319 -10.879 1.00 95.00 365 LYS A C 1
ATOM 2856 O O . LYS A 1 365 ? 8.213 13.547 -10.439 1.00 95.00 365 LYS A O 1
ATOM 2861 N N . SER A 1 366 ? 9.646 12.170 -11.486 1.00 94.31 366 SER A N 1
ATOM 2862 C CA . SER A 1 366 ? 8.693 11.077 -11.719 1.00 94.31 366 SER A CA 1
ATOM 2863 C C . SER A 1 366 ? 8.155 10.457 -10.430 1.00 94.31 366 SER A C 1
ATOM 2865 O O . SER A 1 366 ? 6.968 10.155 -10.366 1.00 94.31 366 SER A O 1
ATOM 2867 N N . PHE A 1 367 ? 8.987 10.308 -9.393 1.00 97.31 367 PHE A N 1
ATOM 2868 C CA . PHE A 1 367 ? 8.547 9.875 -8.065 1.00 97.31 367 PHE A CA 1
ATOM 2869 C C . PHE A 1 367 ? 7.768 10.988 -7.356 1.00 97.31 367 PHE A C 1
ATOM 2871 O O . PHE A 1 367 ? 6.681 10.752 -6.831 1.00 97.31 367 PHE A O 1
ATOM 2878 N N . ALA A 1 368 ? 8.296 12.216 -7.379 1.00 97.44 368 ALA A N 1
ATOM 2879 C CA . ALA A 1 368 ? 7.679 13.368 -6.728 1.00 97.44 368 ALA A CA 1
ATOM 2880 C C . ALA A 1 368 ? 6.244 13.630 -7.214 1.00 97.44 368 ALA A C 1
ATOM 2882 O O . ALA A 1 368 ? 5.400 14.068 -6.428 1.00 97.44 368 ALA A O 1
ATOM 2883 N N . ALA A 1 369 ? 5.985 13.350 -8.493 1.00 96.62 369 ALA A N 1
ATOM 2884 C CA . ALA A 1 369 ? 4.707 13.511 -9.174 1.00 96.62 369 ALA A CA 1
ATOM 2885 C C . ALA A 1 369 ? 3.733 12.328 -9.016 1.00 96.62 369 ALA A C 1
ATOM 2887 O O . ALA A 1 369 ? 2.607 12.413 -9.511 1.00 96.62 369 ALA A O 1
ATOM 2888 N N . LEU A 1 370 ? 4.115 11.228 -8.354 1.00 96.81 370 LEU A N 1
ATOM 2889 C CA . LEU A 1 370 ? 3.182 10.129 -8.091 1.00 96.81 370 LEU A CA 1
ATOM 2890 C C . LEU A 1 370 ? 2.053 10.588 -7.147 1.00 96.81 370 LEU A C 1
ATOM 2892 O O . LEU A 1 370 ? 2.309 11.389 -6.242 1.00 96.81 370 LEU A O 1
ATOM 2896 N N . PRO A 1 371 ? 0.817 10.080 -7.310 1.00 96.56 371 PRO A N 1
ATOM 2897 C CA . PRO A 1 371 ? -0.260 10.319 -6.350 1.00 96.56 371 PRO A CA 1
ATOM 2898 C C . PRO A 1 371 ? 0.099 9.825 -4.942 1.00 96.56 371 PRO A C 1
ATOM 2900 O O . PRO A 1 371 ? 0.675 8.744 -4.799 1.00 96.56 371 PRO A O 1
ATOM 2903 N N . GLU A 1 372 ? -0.297 10.559 -3.897 1.00 96.12 372 GLU A N 1
ATOM 2904 C CA . GLU A 1 372 ? -0.056 10.137 -2.504 1.00 96.12 372 GLU A CA 1
ATOM 2905 C C . GLU A 1 372 ? -0.678 8.773 -2.188 1.00 96.12 372 GLU A C 1
ATOM 2907 O O . GLU A 1 372 ? -0.081 7.965 -1.465 1.00 96.12 372 GLU A O 1
ATOM 2912 N N . PHE A 1 373 ? -1.832 8.473 -2.797 1.00 96.12 373 PHE A N 1
ATOM 2913 C CA . PHE A 1 373 ? -2.538 7.223 -2.552 1.00 96.12 373 PHE A CA 1
ATOM 2914 C C . PHE A 1 373 ? -1.736 5.975 -2.948 1.00 96.12 373 PHE A C 1
ATOM 2916 O O . PHE A 1 373 ? -2.027 4.894 -2.458 1.00 96.12 373 PHE A O 1
ATOM 2923 N N . TYR A 1 374 ? -0.678 6.086 -3.760 1.00 97.25 374 TYR A N 1
ATOM 2924 C CA . TYR A 1 374 ? 0.173 4.936 -4.106 1.00 97.25 374 TYR A CA 1
ATOM 2925 C C . TYR A 1 374 ? 0.904 4.371 -2.884 1.00 97.25 374 TYR A C 1
ATOM 2927 O O . TYR A 1 374 ? 1.103 3.161 -2.780 1.00 97.25 374 TYR A O 1
ATOM 2935 N N . VAL A 1 375 ? 1.296 5.247 -1.958 1.00 98.06 375 VAL A N 1
ATOM 2936 C CA . VAL A 1 375 ? 1.927 4.881 -0.685 1.00 98.06 375 VAL A CA 1
ATOM 2937 C C . VAL A 1 375 ? 0.861 4.692 0.393 1.00 98.06 375 VAL A C 1
ATOM 2939 O O . VAL A 1 375 ? 0.963 3.767 1.200 1.00 98.06 375 VAL A O 1
ATOM 2942 N N . GLU A 1 376 ? -0.186 5.523 0.389 1.00 97.50 376 GLU A N 1
ATOM 2943 C CA . GLU A 1 376 ? -1.270 5.421 1.370 1.00 97.50 376 GLU A CA 1
ATOM 2944 C C . GLU A 1 376 ? -1.992 4.075 1.288 1.00 97.50 376 GLU A C 1
ATOM 2946 O O . GLU A 1 376 ? -2.244 3.452 2.318 1.00 97.50 376 GLU A O 1
ATOM 2951 N N . ASP A 1 377 ? -2.274 3.605 0.074 1.00 98.25 377 ASP A N 1
ATOM 2952 C CA . ASP A 1 377 ? -2.989 2.361 -0.178 1.00 98.25 377 ASP A CA 1
ATOM 2953 C C . ASP A 1 377 ? -2.222 1.144 0.346 1.00 98.25 377 ASP A C 1
ATOM 2955 O O . ASP A 1 377 ? -2.819 0.232 0.921 1.00 98.25 377 ASP A O 1
ATOM 2959 N N . VAL A 1 378 ? -0.893 1.142 0.184 1.00 98.38 378 VAL A N 1
ATOM 2960 C CA . VAL A 1 378 ? -0.010 0.108 0.741 1.00 98.38 378 VAL A CA 1
ATOM 2961 C C . VAL A 1 378 ? -0.141 0.093 2.262 1.00 98.38 378 VAL A C 1
ATOM 2963 O O . VAL A 1 378 ? -0.389 -0.958 2.851 1.00 98.38 378 VAL A O 1
ATOM 2966 N N . ALA A 1 379 ? -0.020 1.257 2.904 1.00 98.19 379 ALA A N 1
ATOM 2967 C CA . ALA A 1 379 ? -0.108 1.366 4.355 1.00 98.19 379 ALA A CA 1
ATOM 2968 C C . ALA A 1 379 ? -1.498 0.962 4.877 1.00 98.19 379 ALA A C 1
ATOM 2970 O O . ALA A 1 379 ? -1.604 0.158 5.800 1.00 98.19 379 ALA A O 1
ATOM 2971 N N . GLU A 1 380 ? -2.576 1.450 4.257 1.00 97.75 380 GLU A N 1
ATOM 2972 C CA . GLU A 1 380 ? -3.954 1.131 4.642 1.00 97.75 380 GLU A CA 1
ATOM 2973 C C . GLU A 1 380 ? -4.263 -0.364 4.487 1.00 97.75 380 GLU A C 1
ATOM 2975 O O . GLU A 1 380 ? -4.896 -0.968 5.361 1.00 97.75 380 GLU A O 1
ATOM 2980 N N . PHE A 1 381 ? -3.775 -0.987 3.412 1.00 98.44 381 PHE A N 1
ATOM 2981 C CA . PHE A 1 381 ? -3.909 -2.424 3.218 1.00 98.44 381 PHE A CA 1
ATOM 2982 C C . PHE A 1 381 ? -3.151 -3.217 4.290 1.00 98.44 381 PHE A C 1
ATOM 2984 O O . PHE A 1 381 ? -3.704 -4.166 4.848 1.00 98.44 381 PHE A O 1
ATOM 2991 N N . LEU A 1 382 ? -1.923 -2.815 4.635 1.00 98.19 382 LEU A N 1
ATOM 2992 C CA . LEU A 1 382 ? -1.141 -3.462 5.693 1.00 98.19 382 LEU A CA 1
ATOM 2993 C C . LEU A 1 382 ? -1.823 -3.341 7.060 1.00 98.19 382 LEU A C 1
ATOM 2995 O O . LEU A 1 382 ? -1.944 -4.347 7.756 1.00 98.19 382 LEU A O 1
ATOM 2999 N N . LEU A 1 383 ? -2.341 -2.161 7.420 1.00 98.00 383 LEU A N 1
ATOM 3000 C CA . LEU A 1 383 ? -3.107 -1.962 8.659 1.00 98.00 383 LEU A CA 1
ATOM 3001 C C . LEU A 1 383 ? -4.321 -2.903 8.724 1.00 98.00 383 LEU A C 1
ATOM 3003 O O . LEU A 1 383 ? -4.576 -3.538 9.751 1.00 98.00 383 LEU A O 1
ATOM 3007 N N . PHE A 1 384 ? -5.046 -3.051 7.610 1.00 97.94 384 PHE A N 1
ATOM 3008 C CA . PHE A 1 384 ? -6.161 -3.992 7.513 1.00 97.94 384 PHE A CA 1
ATOM 3009 C C . PHE A 1 384 ? -5.703 -5.449 7.691 1.00 97.94 384 PHE A C 1
ATOM 3011 O O . PHE A 1 384 ? -6.293 -6.195 8.477 1.00 97.94 384 PHE A O 1
ATOM 3018 N N . VAL A 1 385 ? -4.634 -5.856 7.001 1.00 97.56 385 VAL A N 1
ATOM 3019 C CA . VAL A 1 385 ? -4.081 -7.214 7.081 1.00 97.56 385 VAL A CA 1
ATOM 3020 C C . VAL A 1 385 ? -3.616 -7.542 8.499 1.00 97.56 385 VAL A C 1
ATOM 3022 O O . VAL A 1 385 ? -3.999 -8.580 9.031 1.00 97.56 385 VAL A O 1
ATOM 3025 N N . VAL A 1 386 ? -2.863 -6.657 9.153 1.00 97.12 386 VAL A N 1
ATOM 3026 C CA . VAL A 1 386 ? -2.387 -6.852 10.533 1.00 97.12 386 VAL A CA 1
ATOM 3027 C C . VAL A 1 386 ? -3.551 -7.039 11.505 1.00 97.12 386 VAL A C 1
ATOM 3029 O O . VAL A 1 386 ? -3.491 -7.879 12.408 1.00 97.12 386 VAL A O 1
ATOM 3032 N N . GLN A 1 387 ? -4.630 -6.275 11.318 1.00 95.81 387 GLN A N 1
ATOM 3033 C CA . GLN A 1 387 ? -5.784 -6.317 12.205 1.00 95.81 387 GLN A CA 1
ATOM 3034 C C . GLN A 1 387 ? -6.626 -7.590 12.031 1.00 95.81 387 GLN A C 1
ATOM 3036 O O . GLN A 1 387 ? -7.075 -8.164 13.028 1.00 95.81 387 GLN A O 1
ATOM 3041 N N . TYR A 1 388 ? -6.874 -8.024 10.791 1.00 95.81 388 TYR A N 1
ATOM 3042 C CA . TYR A 1 388 ? -7.874 -9.063 10.504 1.00 95.81 388 TYR A CA 1
ATOM 3043 C C . TYR A 1 388 ? -7.296 -10.386 9.996 1.00 95.81 388 TYR A C 1
ATOM 3045 O O . TYR A 1 388 ? -7.947 -11.421 10.145 1.00 95.81 388 TYR A O 1
ATOM 3053 N N . SER A 1 389 ? -6.105 -10.394 9.399 1.00 95.75 389 SER A N 1
ATOM 3054 C CA . SER A 1 389 ? -5.487 -11.592 8.811 1.00 95.75 389 SER A CA 1
ATOM 3055 C C . SER A 1 389 ? -3.947 -11.544 8.869 1.00 95.75 389 SER A C 1
ATOM 3057 O O . SER A 1 389 ? -3.287 -11.616 7.829 1.00 95.75 389 SER A O 1
ATOM 3059 N N . PRO A 1 390 ? -3.340 -11.435 10.070 1.00 95.38 390 PRO A N 1
ATOM 3060 C CA . PRO A 1 390 ? -1.893 -11.240 10.225 1.00 95.38 390 PRO A CA 1
ATOM 3061 C C . PRO A 1 390 ? -1.043 -12.371 9.623 1.00 95.38 390 PRO A C 1
ATOM 3063 O O . PRO A 1 390 ? 0.105 -12.143 9.253 1.00 95.38 390 PRO A O 1
ATOM 3066 N N . GLN A 1 391 ? -1.605 -13.572 9.451 1.00 90.69 391 GLN A N 1
ATOM 3067 C CA . GLN A 1 391 ? -0.954 -14.718 8.808 1.00 90.69 391 GLN A CA 1
ATOM 3068 C C . GLN A 1 391 ? -0.550 -14.472 7.344 1.00 90.69 391 GLN A C 1
ATOM 3070 O O . GLN A 1 391 ? 0.306 -15.174 6.807 1.00 90.69 391 GLN A O 1
ATOM 3075 N N . VAL A 1 392 ? -1.143 -13.470 6.688 1.00 93.75 392 VAL A N 1
ATOM 3076 C CA . VAL A 1 392 ? -0.774 -13.062 5.325 1.00 93.75 392 VAL A CA 1
ATOM 3077 C C . VAL A 1 392 ? 0.641 -12.462 5.291 1.00 93.75 392 VAL A C 1
ATOM 3079 O O . VAL A 1 392 ? 1.320 -12.567 4.274 1.00 93.75 392 VAL A O 1
ATOM 3082 N N . LEU A 1 393 ? 1.146 -11.932 6.414 1.00 93.44 393 LEU A N 1
ATOM 3083 C CA . LEU A 1 393 ? 2.508 -11.390 6.527 1.00 93.44 393 LEU A CA 1
ATOM 3084 C C . LEU A 1 393 ? 3.610 -12.464 6.627 1.00 93.44 393 LEU A C 1
ATOM 3086 O O . LEU A 1 393 ? 4.776 -12.131 6.818 1.00 93.44 393 LEU A O 1
ATOM 3090 N N . TYR A 1 394 ? 3.276 -13.749 6.485 1.00 87.44 394 TYR A N 1
ATOM 3091 C CA . TYR A 1 394 ? 4.268 -14.825 6.362 1.00 87.44 394 TYR A CA 1
ATOM 3092 C C . TYR A 1 394 ? 4.707 -15.089 4.914 1.00 87.44 394 TYR A C 1
ATOM 3094 O O . TYR A 1 394 ? 5.516 -15.987 4.674 1.00 87.44 394 TYR A O 1
ATOM 3102 N N . GLU A 1 395 ? 4.180 -14.330 3.951 1.00 85.38 395 GLU A N 1
ATOM 3103 C CA . GLU A 1 395 ? 4.571 -14.423 2.546 1.00 85.38 395 GLU A CA 1
ATOM 3104 C C . GLU A 1 395 ? 6.030 -13.999 2.311 1.00 85.38 395 GLU A C 1
ATOM 3106 O O . GLU A 1 395 ? 6.473 -13.007 2.881 1.00 85.38 395 GLU A O 1
ATOM 3111 N N . PRO A 1 396 ? 6.775 -14.649 1.399 1.00 83.06 396 PRO A N 1
ATOM 3112 C CA . PRO A 1 396 ? 8.152 -14.250 1.090 1.00 83.06 396 PRO A CA 1
ATOM 3113 C C . PRO A 1 396 ? 8.298 -12.795 0.611 1.00 83.06 396 PRO A C 1
ATOM 3115 O O . PRO A 1 396 ? 9.322 -12.165 0.854 1.00 83.06 396 PRO A O 1
ATOM 3118 N N . CYS A 1 397 ? 7.265 -12.239 -0.033 1.00 89.25 397 CYS A N 1
ATOM 3119 C CA . CYS A 1 397 ? 7.272 -10.878 -0.576 1.00 89.25 397 CYS A CA 1
ATOM 3120 C C . CYS A 1 397 ? 7.281 -9.769 0.495 1.00 89.25 397 CYS A C 1
ATOM 3122 O O . CYS A 1 397 ? 7.397 -8.593 0.159 1.00 89.25 397 CYS A O 1
ATOM 3124 N N . VAL A 1 398 ? 7.164 -10.111 1.786 1.00 93.12 398 VAL A N 1
ATOM 3125 C CA . VAL A 1 398 ? 7.208 -9.125 2.878 1.00 93.12 398 VAL A CA 1
ATOM 3126 C C . VAL A 1 398 ? 8.576 -8.467 3.064 1.00 93.12 398 VAL A C 1
ATOM 3128 O O . VAL A 1 398 ? 8.651 -7.427 3.713 1.00 93.12 398 VAL A O 1
ATOM 3131 N N . GLN A 1 399 ? 9.647 -9.023 2.487 1.00 93.75 399 GLN A N 1
ATOM 3132 C CA . GLN A 1 399 ? 10.971 -8.388 2.496 1.00 93.75 399 GLN A CA 1
ATOM 3133 C C . GLN A 1 399 ? 10.925 -6.998 1.851 1.00 93.75 399 GLN A C 1
ATOM 3135 O O . GLN A 1 399 ? 11.393 -6.033 2.449 1.00 93.75 399 GLN A O 1
ATOM 3140 N N . ASP A 1 400 ? 10.249 -6.876 0.705 1.00 96.06 400 ASP A N 1
ATOM 3141 C CA . ASP A 1 400 ? 10.071 -5.597 0.010 1.00 96.06 400 ASP A CA 1
ATOM 3142 C C . ASP A 1 400 ? 9.297 -4.596 0.861 1.00 96.06 400 ASP A C 1
ATOM 3144 O O . ASP A 1 400 ? 9.641 -3.418 0.912 1.00 96.06 400 ASP A O 1
ATOM 3148 N N . VAL A 1 401 ? 8.268 -5.077 1.566 1.00 97.69 401 VAL A N 1
ATOM 3149 C CA . VAL A 1 401 ? 7.454 -4.263 2.474 1.00 97.69 401 VAL A CA 1
ATOM 3150 C C . VAL A 1 401 ? 8.310 -3.698 3.604 1.00 97.69 401 VAL A C 1
ATOM 3152 O O . VAL A 1 401 ? 8.206 -2.515 3.915 1.00 97.69 401 VAL A O 1
ATOM 3155 N N . VAL A 1 402 ? 9.187 -4.511 4.196 1.00 97.44 402 VAL A N 1
ATOM 3156 C CA . VAL A 1 402 ? 10.106 -4.046 5.240 1.00 97.44 402 VAL A CA 1
ATOM 3157 C C . VAL A 1 402 ? 11.092 -3.018 4.694 1.00 97.44 402 VAL A C 1
ATOM 3159 O O . VAL A 1 402 ? 11.237 -1.953 5.294 1.00 97.44 402 VAL A O 1
ATOM 3162 N N . THR A 1 403 ? 11.731 -3.285 3.551 1.00 97.56 403 THR A N 1
ATOM 3163 C CA . THR A 1 403 ? 12.655 -2.325 2.930 1.00 97.56 403 THR A CA 1
ATOM 3164 C C . THR A 1 403 ? 11.946 -1.008 2.619 1.00 97.56 403 THR A C 1
ATOM 3166 O O . THR A 1 403 ? 12.468 0.053 2.943 1.00 97.56 403 THR A O 1
ATOM 3169 N N . PHE A 1 404 ? 10.728 -1.061 2.082 1.00 98.38 404 PHE A N 1
ATOM 3170 C CA . PHE A 1 404 ? 9.890 0.106 1.816 1.00 98.38 404 PHE A CA 1
ATOM 3171 C C . PHE A 1 404 ? 9.593 0.936 3.059 1.00 98.38 404 PHE A C 1
ATOM 3173 O O . PHE A 1 404 ? 9.836 2.143 3.062 1.00 98.38 404 PHE A O 1
ATOM 3180 N N . LEU A 1 405 ? 9.106 0.292 4.123 1.00 98.31 405 LEU A N 1
ATOM 3181 C CA . LEU A 1 405 ? 8.788 0.968 5.376 1.00 98.31 405 LEU A CA 1
ATOM 3182 C C . LEU A 1 405 ? 10.032 1.654 5.951 1.00 98.31 405 LEU A C 1
ATOM 3184 O O . LEU A 1 405 ? 9.986 2.839 6.272 1.00 98.31 405 LEU A O 1
ATOM 3188 N N . VAL A 1 406 ? 11.161 0.942 6.022 1.00 97.75 406 VAL A N 1
ATOM 3189 C CA . VAL A 1 406 ? 12.412 1.490 6.564 1.00 97.75 406 VAL A CA 1
ATOM 3190 C C . VAL A 1 406 ? 12.935 2.636 5.696 1.00 97.75 406 VAL A C 1
ATOM 3192 O O . VAL A 1 406 ? 13.281 3.687 6.227 1.00 97.75 406 VAL A O 1
ATOM 3195 N N . VAL A 1 407 ? 12.963 2.486 4.369 1.00 98.12 407 VAL A N 1
ATOM 3196 C CA . VAL A 1 407 ? 13.477 3.518 3.454 1.00 98.12 407 VAL A CA 1
ATOM 3197 C C . VAL A 1 407 ? 12.686 4.820 3.581 1.00 98.12 407 VAL A C 1
ATOM 3199 O O . VAL A 1 407 ? 13.300 5.876 3.746 1.00 98.12 407 VAL A O 1
ATOM 3202 N N . PHE A 1 408 ? 11.351 4.767 3.558 1.00 97.81 408 PHE A N 1
ATOM 3203 C CA . PHE A 1 408 ? 10.528 5.981 3.600 1.00 97.81 408 PHE A CA 1
ATOM 3204 C C . PHE A 1 408 ? 10.406 6.594 5.000 1.00 97.81 408 PHE A C 1
ATOM 3206 O O . PHE A 1 408 ? 10.366 7.820 5.110 1.00 97.81 408 PHE A O 1
ATOM 3213 N N . ILE A 1 409 ? 10.454 5.796 6.074 1.00 97.44 409 ILE A N 1
ATOM 3214 C CA . ILE A 1 409 ? 10.532 6.328 7.448 1.00 97.44 409 ILE A CA 1
ATOM 3215 C C . ILE A 1 409 ? 11.893 6.980 7.711 1.00 97.44 409 ILE A C 1
ATOM 3217 O O . ILE A 1 409 ? 11.960 7.993 8.406 1.00 97.44 409 ILE A O 1
ATOM 3221 N N . CYS A 1 410 ? 12.976 6.456 7.132 1.00 97.12 410 CYS A N 1
ATOM 3222 C CA . CYS A 1 410 ? 14.310 7.046 7.253 1.00 97.12 410 CYS A CA 1
ATOM 3223 C C . CYS A 1 410 ? 14.548 8.222 6.290 1.00 97.12 410 CYS A C 1
ATOM 3225 O O . CYS A 1 410 ? 15.404 9.067 6.549 1.00 97.12 410 CYS A O 1
ATOM 3227 N N . SER A 1 411 ? 13.767 8.325 5.212 1.00 96.56 411 SER A N 1
ATOM 3228 C CA . SER A 1 411 ? 13.908 9.348 4.163 1.00 96.56 411 SER A CA 1
ATOM 3229 C C . SER A 1 411 ? 12.686 10.263 4.082 1.00 96.56 411 SER A C 1
ATOM 3231 O O . SER A 1 411 ? 12.201 10.577 3.003 1.00 96.56 411 SER A O 1
ATOM 3233 N N . GLN A 1 412 ? 12.205 10.742 5.231 1.00 93.19 412 GLN A N 1
ATOM 3234 C CA . GLN A 1 412 ? 10.940 11.493 5.378 1.00 93.19 412 GLN A CA 1
ATOM 3235 C C . GLN A 1 412 ? 10.811 12.693 4.431 1.00 93.19 412 GLN A C 1
ATOM 3237 O O . GLN A 1 412 ? 9.719 13.030 3.999 1.00 93.19 412 GLN A O 1
ATOM 3242 N N . HIS A 1 413 ? 11.931 13.318 4.062 1.00 93.56 413 HIS A N 1
ATOM 3243 C CA . HIS A 1 413 ? 11.969 14.450 3.137 1.00 93.56 413 HIS A CA 1
ATOM 3244 C C . HIS A 1 413 ? 11.481 14.115 1.715 1.00 93.56 413 HIS A C 1
ATOM 3246 O O . HIS A 1 413 ? 11.127 15.042 0.981 1.00 93.56 413 HIS A O 1
ATOM 3252 N N . TYR A 1 414 ? 11.419 12.831 1.342 1.00 96.31 414 TYR A N 1
ATOM 3253 C CA . TYR A 1 414 ? 10.845 12.359 0.079 1.00 96.31 414 TYR A CA 1
ATOM 3254 C C . TYR A 1 414 ? 9.322 12.498 0.022 1.00 96.31 414 TYR A C 1
ATOM 3256 O O . TYR A 1 414 ? 8.773 12.564 -1.072 1.00 96.31 414 TYR A O 1
ATOM 3264 N N . ILE A 1 415 ? 8.636 12.577 1.164 1.00 95.06 415 ILE A N 1
ATOM 3265 C CA . ILE A 1 415 ? 7.180 12.711 1.227 1.00 95.06 415 ILE A CA 1
ATOM 3266 C C . ILE A 1 415 ? 6.841 14.067 1.845 1.00 95.06 415 ILE A C 1
ATOM 3268 O O . ILE A 1 415 ? 7.346 14.437 2.900 1.00 95.06 415 ILE A O 1
ATOM 3272 N N . ARG A 1 416 ? 6.004 14.851 1.165 1.00 93.06 416 ARG A N 1
ATOM 3273 C CA . ARG A 1 416 ? 5.566 16.168 1.634 1.00 93.06 416 ARG A CA 1
ATOM 3274 C C . ARG A 1 416 ? 4.592 16.054 2.800 1.00 93.06 416 ARG A C 1
ATOM 3276 O O . ARG A 1 416 ? 4.708 16.826 3.743 1.00 93.06 416 ARG A O 1
ATOM 3283 N N . ASN A 1 417 ? 3.642 15.126 2.709 1.00 91.19 417 ASN A N 1
ATOM 3284 C CA . ASN A 1 417 ? 2.597 14.936 3.704 1.00 91.19 417 ASN A CA 1
ATOM 3285 C C . ASN A 1 417 ? 3.132 14.183 4.946 1.00 91.19 417 ASN A C 1
ATOM 3287 O O . ASN A 1 417 ? 3.398 12.978 4.862 1.00 91.19 417 ASN A O 1
ATOM 3291 N N . PRO A 1 418 ? 3.261 14.838 6.116 1.00 90.94 418 PRO A N 1
ATOM 3292 C CA . PRO A 1 418 ? 3.773 14.198 7.328 1.00 90.94 418 PRO A CA 1
ATOM 3293 C C . PRO A 1 418 ? 2.819 13.132 7.888 1.00 90.94 418 PRO A C 1
ATOM 3295 O O . PRO A 1 418 ? 3.278 12.188 8.530 1.00 90.94 418 PRO A O 1
ATOM 3298 N N . TYR A 1 419 ? 1.513 13.213 7.611 1.00 91.25 419 TYR A N 1
ATOM 3299 C CA . TYR A 1 419 ? 0.542 12.198 8.040 1.00 91.25 419 TYR A CA 1
ATOM 3300 C C . TYR A 1 419 ? 0.711 10.880 7.300 1.00 91.25 419 TYR A C 1
ATOM 3302 O O . TYR A 1 419 ? 0.434 9.815 7.850 1.00 91.25 419 TYR A O 1
ATOM 3310 N N . LEU A 1 420 ? 1.217 10.928 6.070 1.00 93.88 420 LEU A N 1
ATOM 3311 C CA . LEU A 1 420 ? 1.535 9.719 5.332 1.00 93.88 420 LEU A CA 1
ATOM 3312 C C . LEU A 1 420 ? 2.733 8.996 5.963 1.00 93.88 420 LEU A C 1
ATOM 3314 O O . LEU A 1 420 ? 2.681 7.784 6.148 1.00 93.88 420 LEU A O 1
ATOM 3318 N N . ILE A 1 421 ? 3.756 9.738 6.406 1.00 95.31 421 ILE A N 1
ATOM 3319 C CA . ILE A 1 421 ? 4.858 9.186 7.215 1.00 95.31 421 ILE A CA 1
ATOM 3320 C C . ILE A 1 421 ? 4.334 8.635 8.546 1.00 95.31 421 ILE A C 1
ATOM 3322 O O . ILE A 1 421 ? 4.684 7.518 8.924 1.00 95.31 421 ILE A O 1
ATOM 3326 N N . ALA A 1 422 ? 3.451 9.368 9.229 1.00 94.56 422 ALA A N 1
ATOM 3327 C CA . ALA A 1 422 ? 2.814 8.904 10.460 1.00 94.56 422 ALA A CA 1
ATOM 3328 C C . ALA A 1 422 ? 2.052 7.585 10.267 1.00 94.56 422 ALA A C 1
ATOM 3330 O O . ALA A 1 422 ? 2.140 6.707 11.121 1.00 94.56 422 ALA A O 1
ATOM 3331 N N . LYS A 1 423 ? 1.368 7.408 9.131 1.00 95.62 423 LYS A N 1
ATOM 3332 C CA . LYS A 1 423 ? 0.681 6.161 8.772 1.00 95.62 423 LYS A CA 1
ATOM 3333 C C . LYS A 1 423 ? 1.668 5.008 8.540 1.00 95.62 423 LYS A C 1
ATOM 3335 O O . LYS A 1 423 ? 1.391 3.883 8.943 1.00 95.62 423 LYS A O 1
ATOM 3340 N N . LEU A 1 424 ? 2.848 5.260 7.962 1.00 97.69 424 LEU A N 1
ATOM 3341 C CA . LEU A 1 424 ? 3.913 4.244 7.873 1.00 97.69 424 LEU A CA 1
ATOM 3342 C C . LEU A 1 424 ? 4.456 3.868 9.262 1.00 97.69 424 LEU A C 1
ATOM 3344 O O . LEU A 1 424 ? 4.672 2.690 9.541 1.00 97.69 424 LEU A O 1
ATOM 3348 N N . VAL A 1 425 ? 4.624 4.845 10.156 1.00 97.75 425 VAL A N 1
ATOM 3349 C CA . VAL A 1 425 ? 4.998 4.599 11.560 1.00 97.75 425 VAL A CA 1
ATOM 3350 C C . VAL A 1 425 ? 3.899 3.826 12.301 1.00 97.75 425 VAL A C 1
ATOM 3352 O O . VAL A 1 425 ? 4.209 2.932 13.084 1.00 97.75 425 VAL A O 1
ATOM 3355 N N . GLU A 1 426 ? 2.622 4.098 12.024 1.00 97.31 426 GLU A N 1
ATOM 3356 C CA . GLU A 1 426 ? 1.492 3.328 12.556 1.00 97.31 426 GLU A CA 1
ATOM 3357 C C . GLU A 1 426 ? 1.579 1.855 12.139 1.00 97.31 426 GLU A C 1
ATOM 3359 O O . GLU A 1 426 ? 1.356 0.985 12.977 1.00 97.31 426 GLU A O 1
ATOM 3364 N N . VAL A 1 427 ? 1.982 1.552 10.895 1.00 98.06 427 VAL A N 1
ATOM 3365 C CA . VAL A 1 427 ? 2.228 0.165 10.458 1.00 98.06 427 VAL A CA 1
ATOM 3366 C C . VAL A 1 427 ? 3.296 -0.502 11.332 1.00 98.06 427 VAL A C 1
ATOM 3368 O O . VAL A 1 427 ? 3.064 -1.606 11.827 1.00 98.06 427 VAL A O 1
ATOM 3371 N N . LEU A 1 428 ? 4.430 0.162 11.592 1.00 97.69 428 LEU A N 1
ATOM 3372 C CA . LEU A 1 428 ? 5.460 -0.365 12.503 1.00 97.69 428 LEU A CA 1
ATOM 3373 C C . LEU A 1 428 ? 4.889 -0.615 13.902 1.00 97.69 428 LEU A C 1
ATOM 3375 O O . LEU A 1 428 ? 5.103 -1.685 14.468 1.00 97.69 428 LEU A O 1
ATOM 3379 N N . PHE A 1 429 ? 4.115 0.333 14.429 1.00 97.31 429 PHE A N 1
ATOM 3380 C CA . PHE A 1 429 ? 3.488 0.221 15.740 1.00 97.31 429 PHE A CA 1
ATOM 3381 C C . PHE A 1 429 ? 2.519 -0.965 15.825 1.00 97.31 429 PHE A C 1
ATOM 3383 O O . PHE A 1 429 ? 2.657 -1.791 16.722 1.00 97.31 429 PHE A O 1
ATOM 3390 N N . VAL A 1 430 ? 1.578 -1.116 14.885 1.00 97.06 430 VAL A N 1
ATOM 3391 C CA . VAL A 1 430 ? 0.597 -2.214 14.950 1.00 97.06 430 VAL A CA 1
ATOM 3392 C C . VAL A 1 430 ? 1.213 -3.584 14.674 1.00 97.06 430 VAL A C 1
ATOM 3394 O O . VAL A 1 430 ? 0.637 -4.593 15.074 1.00 97.06 430 VAL A O 1
ATOM 3397 N N . THR A 1 431 ? 2.364 -3.638 13.993 1.00 96.94 431 THR A N 1
ATOM 3398 C CA . THR A 1 431 ? 3.119 -4.887 13.780 1.00 96.94 431 THR A CA 1
ATOM 3399 C C . THR A 1 431 ? 4.026 -5.262 14.951 1.00 96.94 431 THR A C 1
ATOM 3401 O O . THR A 1 431 ? 4.516 -6.394 14.990 1.00 96.94 431 THR A O 1
ATOM 3404 N N . ASN A 1 432 ? 4.224 -4.359 15.915 1.00 95.88 432 ASN A N 1
ATOM 3405 C CA . ASN A 1 432 ? 5.027 -4.614 17.101 1.00 95.88 432 ASN A CA 1
ATOM 3406 C C . ASN A 1 432 ? 4.421 -5.769 17.934 1.00 95.88 432 ASN A C 1
ATOM 3408 O O . ASN A 1 432 ? 3.210 -5.755 18.179 1.00 95.88 432 ASN A O 1
ATOM 3412 N N . PRO A 1 433 ? 5.215 -6.741 18.428 1.00 94.50 433 PRO A N 1
ATOM 3413 C CA . PRO A 1 433 ? 4.715 -7.880 19.202 1.00 94.50 433 PRO A CA 1
ATOM 3414 C C . PRO A 1 433 ? 3.978 -7.493 20.489 1.00 94.50 433 PRO A C 1
ATOM 3416 O O . PRO A 1 433 ? 3.078 -8.218 20.909 1.00 94.50 433 PRO A O 1
ATOM 3419 N N . ALA A 1 434 ? 4.321 -6.351 21.095 1.00 91.44 434 ALA A N 1
ATOM 3420 C CA . ALA A 1 434 ? 3.623 -5.819 22.265 1.00 91.44 434 ALA A CA 1
ATOM 3421 C C . ALA A 1 434 ? 2.176 -5.397 21.948 1.00 91.44 434 ALA A C 1
ATOM 3423 O O . ALA A 1 434 ? 1.328 -5.386 22.837 1.00 91.44 434 ALA A O 1
ATOM 3424 N N . VAL A 1 435 ? 1.884 -5.077 20.682 1.00 93.31 435 VAL A N 1
ATOM 3425 C CA . VAL A 1 435 ? 0.557 -4.667 20.196 1.00 93.31 435 VAL A CA 1
ATOM 3426 C C . VAL A 1 435 ? -0.164 -5.836 19.520 1.00 93.31 435 VAL A C 1
ATOM 3428 O O . VAL A 1 435 ? -1.335 -6.100 19.797 1.00 93.31 435 VAL A O 1
ATOM 3431 N N . GLN A 1 436 ? 0.532 -6.565 18.646 1.00 94.50 436 GLN A N 1
ATOM 3432 C CA . GLN A 1 436 ? 0.029 -7.741 17.943 1.00 94.50 436 GLN A CA 1
ATOM 3433 C C . GLN A 1 436 ? 1.058 -8.882 18.031 1.00 94.50 436 GLN A C 1
ATOM 3435 O O . GLN A 1 436 ? 1.954 -8.987 17.195 1.00 94.50 436 GLN A O 1
ATOM 3440 N N . PRO A 1 437 ? 0.898 -9.833 18.966 1.00 94.50 437 PRO A N 1
ATOM 3441 C CA . PRO A 1 437 ? 1.850 -10.938 19.122 1.00 94.50 437 PRO A CA 1
ATOM 3442 C C . PRO A 1 437 ? 2.010 -11.808 17.863 1.00 94.50 437 PRO A C 1
ATOM 3444 O O . PRO A 1 437 ? 3.069 -12.373 17.606 1.00 94.50 437 PRO A O 1
ATOM 3447 N N . ARG A 1 438 ? 0.967 -11.899 17.022 1.00 95.75 438 ARG A N 1
ATOM 3448 C CA . ARG A 1 438 ? 0.975 -12.723 15.797 1.00 95.75 438 ARG A CA 1
ATOM 3449 C C . ARG A 1 438 ? 1.912 -12.208 14.699 1.00 95.75 438 ARG A C 1
ATOM 3451 O O . ARG A 1 438 ? 2.224 -12.963 13.779 1.00 95.75 438 ARG A O 1
ATOM 3458 N N . THR A 1 439 ? 2.373 -10.961 14.779 1.00 95.75 439 THR A N 1
ATOM 3459 C CA . THR A 1 439 ? 3.259 -10.344 13.778 1.00 95.75 439 THR A CA 1
ATOM 3460 C C . THR A 1 439 ? 4.735 -10.368 14.170 1.00 95.75 439 THR A C 1
ATOM 3462 O O . THR A 1 439 ? 5.546 -9.747 13.488 1.00 95.75 439 THR A O 1
ATOM 3465 N N . GLN A 1 440 ? 5.109 -11.142 15.198 1.00 94.25 440 GLN A N 1
ATOM 3466 C CA . GLN A 1 440 ? 6.480 -11.225 15.713 1.00 94.25 440 GLN A CA 1
ATOM 3467 C C . GLN A 1 440 ? 7.548 -11.401 14.626 1.00 94.25 440 GLN A C 1
ATOM 3469 O O . GLN A 1 440 ? 8.458 -10.584 14.530 1.00 94.25 440 GLN A O 1
ATOM 3474 N N . ARG A 1 441 ? 7.386 -12.389 13.739 1.00 93.62 441 ARG A N 1
ATOM 3475 C CA . ARG A 1 441 ? 8.343 -12.655 12.651 1.00 93.62 441 ARG A CA 1
ATOM 3476 C C . ARG A 1 441 ? 8.541 -11.459 11.709 1.00 93.62 441 ARG A C 1
ATOM 3478 O O . ARG A 1 441 ? 9.644 -11.235 11.221 1.00 93.62 441 ARG A O 1
ATOM 3485 N N . PHE A 1 442 ? 7.472 -10.714 11.424 1.00 95.75 442 PHE A N 1
ATOM 3486 C CA . PHE A 1 442 ? 7.549 -9.524 10.576 1.00 95.75 442 PHE A CA 1
ATOM 3487 C C . PHE A 1 442 ? 8.286 -8.390 11.302 1.00 95.75 442 PHE A C 1
ATOM 3489 O O . PHE A 1 442 ? 9.165 -7.765 10.712 1.00 95.75 442 PHE A O 1
ATOM 3496 N N . SER A 1 443 ? 7.984 -8.176 12.589 1.00 95.69 443 SER A N 1
ATOM 3497 C CA . SER A 1 443 ? 8.678 -7.180 13.415 1.00 95.69 443 SER A CA 1
ATOM 3498 C C . SER A 1 443 ? 10.169 -7.483 13.533 1.00 95.69 443 SER A C 1
ATOM 3500 O O . SER A 1 443 ? 10.986 -6.606 13.286 1.00 95.69 443 SER A O 1
ATOM 3502 N N . GLU A 1 444 ? 10.546 -8.732 13.810 1.00 94.62 444 GLU A N 1
ATOM 3503 C CA . GLU A 1 444 ? 11.952 -9.154 13.889 1.00 94.62 444 GLU A CA 1
ATOM 3504 C C . GLU A 1 444 ? 12.697 -8.927 12.566 1.00 94.62 444 GLU A C 1
ATOM 3506 O O . GLU A 1 444 ? 13.858 -8.519 12.569 1.00 94.62 444 GLU A O 1
ATOM 3511 N N . MET A 1 445 ? 12.042 -9.156 11.422 1.00 95.56 445 MET A N 1
ATOM 3512 C CA . MET A 1 445 ? 12.631 -8.877 10.110 1.00 95.56 445 MET A CA 1
ATOM 3513 C C . MET A 1 445 ? 12.857 -7.375 9.890 1.00 95.56 445 MET A C 1
ATOM 3515 O O . MET A 1 445 ? 13.869 -6.989 9.310 1.00 95.56 445 MET A O 1
ATOM 3519 N N . MET A 1 446 ? 11.936 -6.534 10.367 1.00 95.75 446 MET A N 1
ATOM 3520 C CA . MET A 1 446 ? 12.047 -5.076 10.308 1.00 95.75 446 MET A CA 1
ATOM 3521 C C . MET A 1 446 ? 13.134 -4.539 11.239 1.00 95.75 446 MET A C 1
ATOM 3523 O O . MET A 1 446 ? 13.971 -3.746 10.807 1.00 95.75 446 MET A O 1
ATOM 3527 N N . GLU A 1 447 ? 13.181 -5.001 12.485 1.00 95.25 447 GLU A N 1
ATOM 3528 C CA . GLU A 1 447 ? 14.174 -4.564 13.467 1.00 95.25 447 GLU A CA 1
ATOM 3529 C C . GLU A 1 447 ? 15.594 -4.973 13.069 1.00 95.25 447 GLU A C 1
ATOM 3531 O O . GLU A 1 447 ? 16.525 -4.190 13.237 1.00 95.25 447 GLU A O 1
ATOM 3536 N N . ASN A 1 448 ? 15.771 -6.167 12.500 1.00 95.88 448 ASN A N 1
ATOM 3537 C CA . ASN A 1 448 ? 17.089 -6.673 12.108 1.00 95.88 448 ASN A CA 1
ATOM 3538 C C . ASN A 1 448 ? 17.490 -6.297 10.671 1.00 95.88 448 ASN A C 1
ATOM 3540 O O . ASN A 1 448 ? 18.557 -6.695 10.200 1.00 95.88 448 ASN A O 1
ATOM 3544 N N . HIS A 1 449 ? 16.662 -5.531 9.955 1.00 96.56 449 HIS A N 1
ATOM 3545 C CA . HIS A 1 449 ? 17.004 -5.059 8.618 1.00 96.56 449 HIS A CA 1
ATOM 3546 C C . HIS A 1 449 ? 18.252 -4.148 8.681 1.00 96.56 449 HIS A C 1
ATOM 3548 O O . HIS A 1 449 ? 18.286 -3.235 9.511 1.00 96.56 449 HIS A O 1
ATOM 3554 N N . PRO A 1 450 ? 19.257 -4.293 7.792 1.00 96.00 450 PRO A N 1
ATOM 3555 C CA . PRO A 1 450 ? 20.512 -3.533 7.882 1.00 96.00 450 PRO A CA 1
ATOM 3556 C C . PRO A 1 450 ? 20.334 -2.008 7.904 1.00 96.00 450 PRO A C 1
ATOM 3558 O O . PRO A 1 450 ? 21.024 -1.308 8.643 1.00 96.00 450 PRO A O 1
ATOM 3561 N N . LEU A 1 451 ? 19.384 -1.489 7.117 1.00 96.81 451 LEU A N 1
ATOM 3562 C CA . LEU A 1 451 ? 19.041 -0.061 7.129 1.00 96.81 451 LEU A CA 1
ATOM 3563 C C . LEU A 1 451 ? 18.318 0.365 8.415 1.00 96.81 451 LEU A C 1
ATOM 3565 O O . LEU A 1 451 ? 18.451 1.513 8.828 1.00 96.81 451 LEU A O 1
ATOM 3569 N N . SER A 1 452 ? 17.569 -0.543 9.047 1.00 97.06 452 SER A N 1
ATOM 3570 C CA . SER A 1 452 ? 16.837 -0.257 10.282 1.00 97.06 452 SER A CA 1
ATOM 3571 C C . SER A 1 452 ? 17.813 -0.043 11.433 1.00 97.06 452 SER A C 1
ATOM 3573 O O . SER A 1 452 ? 17.794 1.015 12.056 1.00 97.06 452 SER A O 1
ATOM 3575 N N . ILE A 1 453 ? 18.748 -0.987 11.608 1.00 96.31 453 ILE A N 1
ATOM 3576 C CA . ILE A 1 453 ? 19.810 -0.940 12.627 1.00 96.31 453 ILE A CA 1
ATOM 3577 C C . ILE A 1 453 ? 20.565 0.391 12.594 1.00 96.31 453 ILE A C 1
ATOM 3579 O O . ILE A 1 453 ? 20.835 0.970 13.637 1.00 96.31 453 ILE A O 1
ATOM 3583 N N . LYS A 1 454 ? 20.884 0.897 11.397 1.00 94.44 454 LYS A N 1
ATOM 3584 C CA . LYS A 1 454 ? 21.705 2.105 11.237 1.00 94.44 454 LYS A CA 1
ATOM 3585 C C . LYS A 1 454 ? 20.925 3.418 11.274 1.00 94.44 454 LYS A C 1
ATOM 3587 O O . LYS A 1 454 ? 21.480 4.429 11.690 1.00 94.44 454 LYS A O 1
ATOM 3592 N N . HIS A 1 455 ? 19.686 3.442 10.778 1.00 95.75 455 HIS A N 1
ATOM 3593 C CA . HIS A 1 455 ? 19.009 4.704 10.445 1.00 95.75 455 HIS A CA 1
ATOM 3594 C C . HIS A 1 455 ? 17.638 4.892 11.099 1.00 95.75 455 HIS A C 1
ATOM 3596 O O . HIS A 1 455 ? 17.161 6.026 11.154 1.00 95.75 455 HIS A O 1
ATOM 3602 N N . LEU A 1 456 ? 16.996 3.837 11.612 1.00 96.25 456 LEU A N 1
ATOM 3603 C CA . LEU A 1 456 ? 15.619 3.946 12.101 1.00 96.25 456 LEU A CA 1
ATOM 3604 C C . LEU A 1 456 ? 15.526 4.771 13.391 1.00 96.25 456 LEU A C 1
ATOM 3606 O O . LEU A 1 456 ? 14.673 5.649 13.496 1.00 96.25 456 LEU A O 1
ATOM 3610 N N . VAL A 1 457 ? 16.437 4.542 14.340 1.00 93.62 457 VAL A N 1
ATOM 3611 C CA . VAL A 1 457 ? 16.523 5.284 15.611 1.00 93.62 457 VAL A CA 1
ATOM 3612 C C . VAL A 1 457 ? 16.619 6.806 15.394 1.00 93.62 457 VAL A C 1
ATOM 3614 O O . VAL A 1 457 ? 15.722 7.519 15.855 1.00 93.62 457 VAL A O 1
ATOM 3617 N N . PRO A 1 458 ? 17.618 7.348 14.664 1.00 93.44 458 PRO A N 1
ATOM 3618 C CA . PRO A 1 458 ? 17.707 8.793 14.450 1.00 93.44 458 PRO A CA 1
ATOM 3619 C C . PRO A 1 458 ? 16.515 9.350 13.661 1.00 93.44 458 PRO A C 1
ATOM 3621 O O . PRO A 1 458 ? 16.053 10.460 13.939 1.00 93.44 458 PRO A O 1
ATOM 3624 N N . ALA A 1 459 ? 15.972 8.584 12.710 1.00 95.19 459 ALA A N 1
ATOM 3625 C CA . ALA A 1 459 ? 14.817 9.003 11.925 1.00 95.19 459 ALA A CA 1
ATOM 3626 C C . ALA A 1 459 ? 13.545 9.144 12.774 1.00 95.19 459 ALA A C 1
ATOM 3628 O O . ALA A 1 459 ? 12.844 10.153 12.661 1.00 95.19 459 ALA A O 1
ATOM 3629 N N . LEU A 1 460 ? 13.259 8.175 13.648 1.00 95.06 460 LEU A N 1
ATOM 3630 C CA . LEU A 1 460 ? 12.104 8.229 14.544 1.00 95.06 460 LEU A CA 1
ATOM 3631 C C . LEU A 1 460 ? 12.262 9.331 15.605 1.00 95.06 460 LEU A C 1
ATOM 3633 O O . LEU A 1 460 ? 11.290 10.025 15.896 1.00 95.06 460 LEU A O 1
ATOM 3637 N N . MET A 1 461 ? 13.475 9.549 16.134 1.00 91.75 461 MET A N 1
ATOM 3638 C CA . MET A 1 461 ? 13.773 10.662 17.055 1.00 91.75 461 MET A CA 1
ATOM 3639 C C . MET A 1 461 ? 13.489 12.015 16.403 1.00 91.75 461 MET A C 1
ATOM 3641 O O . MET A 1 461 ? 12.826 12.865 16.996 1.00 91.75 461 MET A O 1
ATOM 3645 N N . LYS A 1 462 ? 13.965 12.205 15.167 1.00 92.06 462 LYS A N 1
ATOM 3646 C CA . LYS A 1 462 ? 13.712 13.419 14.388 1.00 92.06 462 LYS A CA 1
ATOM 3647 C C . LYS A 1 462 ? 12.218 13.604 14.109 1.00 92.06 462 LYS A C 1
ATOM 3649 O O . LYS A 1 462 ? 11.689 14.697 14.295 1.00 92.06 462 LYS A O 1
ATOM 3654 N N . PHE A 1 463 ? 11.520 12.540 13.711 1.00 93.00 463 PHE A N 1
ATOM 3655 C CA . PHE A 1 463 ? 10.088 12.623 13.428 1.00 93.00 463 PHE A CA 1
ATOM 3656 C C . PHE A 1 463 ? 9.284 12.984 14.680 1.00 93.00 463 PHE A C 1
ATOM 3658 O O . PHE A 1 463 ? 8.430 13.861 14.624 1.00 93.00 463 PHE A O 1
ATOM 3665 N N . TYR A 1 464 ? 9.618 12.400 15.837 1.00 91.31 464 TYR A N 1
ATOM 3666 C CA . TYR A 1 464 ? 8.993 12.737 17.120 1.00 91.31 464 TYR A CA 1
ATOM 3667 C C . TYR A 1 464 ? 9.035 14.247 17.410 1.00 91.31 464 TYR A C 1
ATOM 3669 O O . TYR A 1 464 ? 8.057 14.819 17.908 1.00 91.31 464 TYR A O 1
ATOM 3677 N N . THR A 1 465 ? 10.162 14.899 17.097 1.00 89.44 465 THR A N 1
ATOM 3678 C CA . THR A 1 465 ? 10.323 16.345 17.287 1.00 89.44 465 THR A CA 1
ATOM 3679 C C . THR A 1 465 ? 9.610 17.165 16.216 1.00 89.44 465 THR A C 1
ATOM 3681 O O . THR A 1 465 ? 8.979 18.165 16.548 1.00 89.44 465 THR A O 1
ATOM 3684 N N . ASP A 1 466 ? 9.668 16.744 14.951 1.00 88.00 466 ASP A N 1
ATOM 3685 C CA . ASP A 1 466 ? 9.161 17.526 13.816 1.00 88.00 466 ASP A CA 1
ATOM 3686 C C . ASP A 1 466 ? 7.620 17.562 13.753 1.00 88.00 466 ASP A C 1
ATOM 3688 O O . ASP A 1 466 ? 7.047 18.535 13.259 1.00 88.00 466 ASP A O 1
ATOM 3692 N N . VAL A 1 467 ? 6.933 16.560 14.320 1.00 84.94 467 VAL A N 1
ATOM 3693 C CA . VAL A 1 467 ? 5.456 16.482 14.349 1.00 84.94 467 VAL A CA 1
ATOM 3694 C C . VAL A 1 467 ? 4.807 17.681 15.074 1.00 84.94 467 VAL A C 1
ATOM 3696 O O . VAL A 1 467 ? 3.648 17.998 14.812 1.00 84.94 467 VAL A O 1
ATOM 3699 N N . GLU A 1 468 ? 5.541 18.414 15.922 1.00 74.44 468 GLU A N 1
ATOM 3700 C CA . GLU A 1 468 ? 5.025 19.598 16.634 1.00 74.44 468 GLU A CA 1
ATOM 3701 C C . GLU A 1 468 ? 4.591 20.742 15.696 1.00 74.44 468 GLU A C 1
ATOM 3703 O O . GLU A 1 468 ? 3.747 21.555 16.063 1.00 74.44 468 GLU A O 1
ATOM 3708 N N . HIS A 1 469 ? 5.136 20.802 14.479 1.00 68.44 469 HIS A N 1
ATOM 3709 C CA . HIS A 1 469 ? 4.923 21.907 13.540 1.00 68.44 469 HIS A CA 1
ATOM 3710 C C . HIS A 1 469 ? 3.832 21.642 12.486 1.00 68.44 469 HIS A C 1
ATOM 3712 O O . HIS A 1 469 ? 3.759 22.375 11.502 1.00 68.44 469 HIS A O 1
ATOM 3718 N N . THR A 1 470 ? 3.002 20.607 12.658 1.00 62.56 470 THR A N 1
ATOM 3719 C CA . THR A 1 470 ? 2.102 20.115 11.593 1.00 62.56 470 THR A CA 1
ATOM 3720 C C . THR A 1 470 ? 0.851 20.967 11.313 1.00 62.56 470 THR A C 1
ATOM 3722 O O . THR A 1 470 ? 0.424 20.984 10.165 1.00 62.56 470 THR A O 1
ATOM 3725 N N . GLY A 1 471 ? 0.428 21.845 12.235 1.00 54.62 471 GLY A N 1
ATOM 3726 C CA . GLY A 1 471 ? -0.287 23.080 11.871 1.00 54.62 471 GLY A CA 1
ATOM 3727 C C . GLY A 1 471 ? -1.823 23.078 11.728 1.00 54.62 471 GLY A C 1
ATOM 3728 O O . GLY A 1 471 ? -2.313 23.781 10.852 1.00 54.62 471 GLY A O 1
ATOM 3729 N N . ALA A 1 472 ? -2.597 22.445 12.620 1.00 52.94 472 ALA A N 1
ATOM 3730 C CA . ALA A 1 472 ? -4.021 22.738 12.877 1.00 52.94 472 ALA A CA 1
ATOM 3731 C C . ALA A 1 472 ? -4.505 22.213 14.252 1.00 52.94 472 ALA A C 1
ATOM 3733 O O . ALA A 1 472 ? -3.876 21.376 14.894 1.00 52.94 472 ALA A O 1
ATOM 3734 N N . THR A 1 473 ? -5.659 22.688 14.739 1.00 45.66 473 THR A N 1
ATOM 3735 C CA . THR A 1 473 ? -6.194 22.355 16.080 1.00 45.66 473 THR A CA 1
ATOM 3736 C C . THR A 1 473 ? -6.706 20.915 16.227 1.00 45.66 473 THR A C 1
ATOM 3738 O O . THR A 1 473 ? -6.606 20.355 17.317 1.00 45.66 473 THR A O 1
ATOM 3741 N N . SER A 1 474 ? -7.209 20.277 15.159 1.00 52.62 474 SER A N 1
ATOM 3742 C CA . SER A 1 474 ? -7.561 18.841 15.162 1.00 52.62 474 SER A CA 1
ATOM 3743 C C . SER A 1 474 ? -6.332 17.928 15.207 1.00 52.62 474 SER A C 1
ATOM 3745 O O . SER A 1 474 ? -6.407 16.815 15.717 1.00 52.62 474 SER A O 1
ATOM 3747 N N . GLU A 1 475 ? -5.191 18.428 14.739 1.00 53.59 475 GLU A N 1
ATOM 3748 C CA . GLU A 1 475 ? -3.927 17.694 14.619 1.00 53.59 475 GLU A CA 1
ATOM 3749 C C . GLU A 1 475 ? -3.183 17.589 15.962 1.00 53.59 475 GLU A C 1
ATOM 3751 O O . GLU A 1 475 ? -2.233 16.818 16.115 1.00 53.59 475 GLU A O 1
ATOM 3756 N N . PHE A 1 476 ? -3.651 18.319 16.980 1.00 49.81 476 PHE A N 1
ATOM 3757 C CA . PHE A 1 476 ? -3.119 18.254 18.338 1.00 49.81 476 PHE A CA 1
ATOM 3758 C C . PHE A 1 476 ? -3.312 16.879 18.995 1.00 49.81 476 PHE A C 1
ATOM 3760 O O . PHE A 1 476 ? -2.473 16.450 19.780 1.00 49.81 476 PHE A O 1
ATOM 3767 N N . TYR A 1 477 ? -4.392 16.159 18.686 1.00 54.25 477 TYR A N 1
ATOM 3768 C CA . TYR A 1 477 ? -4.591 14.794 19.198 1.00 54.25 477 TYR A CA 1
ATOM 3769 C C . TYR A 1 477 ? -3.803 13.758 18.386 1.00 54.25 477 TYR A C 1
ATOM 3771 O O . TYR A 1 477 ? -3.350 12.741 18.925 1.00 54.25 477 TYR A O 1
ATOM 3779 N N . ASP A 1 478 ? -3.572 14.044 17.106 1.00 68.12 478 ASP A N 1
ATOM 3780 C CA . ASP A 1 478 ? -2.807 13.174 16.221 1.00 68.12 478 ASP A CA 1
ATOM 3781 C C . ASP A 1 478 ? -1.319 13.173 16.598 1.00 68.12 478 ASP A C 1
ATOM 3783 O O . ASP A 1 478 ? -0.708 12.104 16.626 1.00 68.12 478 ASP A O 1
ATOM 3787 N N . LYS A 1 479 ? -0.740 14.313 17.018 1.00 81.81 479 LYS A N 1
ATOM 3788 C CA . LYS A 1 479 ? 0.681 14.362 17.422 1.00 81.81 479 LYS A CA 1
ATOM 3789 C C . LYS A 1 479 ? 1.008 13.438 18.593 1.00 81.81 479 LYS A C 1
ATOM 3791 O O . LYS A 1 479 ? 2.016 12.737 18.559 1.00 81.81 479 LYS A O 1
ATOM 3796 N N . PHE A 1 480 ? 0.158 13.401 19.619 1.00 82.56 480 PHE A N 1
ATOM 3797 C CA . PHE A 1 480 ? 0.384 12.549 20.787 1.00 82.56 480 PHE A CA 1
ATOM 3798 C C . PHE A 1 480 ? 0.185 11.075 20.453 1.00 82.56 480 PHE A C 1
ATOM 3800 O O . PHE A 1 480 ? 0.945 10.234 20.925 1.00 82.56 480 PHE A O 1
ATOM 3807 N N . THR A 1 481 ? -0.765 10.763 19.571 1.00 85.06 481 THR A N 1
ATOM 3808 C CA . THR A 1 481 ? -0.937 9.405 19.041 1.00 85.06 481 THR A CA 1
ATOM 3809 C C . THR A 1 481 ? 0.314 8.952 18.283 1.00 85.06 481 THR A C 1
ATOM 3811 O O . THR A 1 481 ? 0.830 7.862 18.524 1.00 85.06 481 THR A O 1
ATOM 3814 N N . ILE A 1 482 ? 0.878 9.816 17.434 1.00 89.69 482 ILE A N 1
ATOM 3815 C CA . ILE A 1 482 ? 2.131 9.541 16.718 1.00 89.69 482 ILE A CA 1
ATOM 3816 C C . ILE A 1 482 ? 3.287 9.332 17.703 1.00 89.69 482 ILE A C 1
ATOM 3818 O O . ILE A 1 482 ? 4.046 8.373 17.576 1.00 89.69 482 ILE A O 1
ATOM 3822 N N . ARG A 1 483 ? 3.413 10.188 18.721 1.00 89.88 483 ARG A N 1
ATOM 3823 C CA . ARG A 1 483 ? 4.445 10.068 19.763 1.00 89.88 483 ARG A CA 1
ATOM 3824 C C . ARG A 1 483 ? 4.310 8.799 20.593 1.00 89.88 483 ARG A C 1
ATOM 3826 O O . ARG A 1 483 ? 5.327 8.193 20.926 1.00 89.88 483 ARG A O 1
ATOM 3833 N N . TYR A 1 484 ? 3.084 8.374 20.884 1.00 88.62 484 TYR A N 1
ATOM 3834 C CA . TYR A 1 484 ? 2.800 7.088 21.515 1.00 88.62 484 TYR A CA 1
ATOM 3835 C C . TYR A 1 484 ? 3.304 5.930 20.649 1.00 88.62 484 TYR A C 1
ATOM 3837 O O . TYR A 1 484 ? 4.101 5.123 21.124 1.00 88.62 484 TYR A O 1
ATOM 3845 N N . HIS A 1 485 ? 2.947 5.912 19.358 1.00 93.06 485 HIS A N 1
ATOM 3846 C CA . HIS A 1 485 ? 3.423 4.897 18.411 1.00 93.06 485 HIS A CA 1
ATOM 3847 C C . HIS A 1 485 ? 4.952 4.831 18.370 1.00 93.06 485 HIS A C 1
ATOM 3849 O O . HIS A 1 485 ? 5.537 3.758 18.525 1.00 93.06 485 HIS A O 1
ATOM 3855 N N . ILE A 1 486 ? 5.601 5.989 18.211 1.00 93.62 486 ILE A N 1
ATOM 3856 C CA . ILE A 1 486 ? 7.059 6.104 18.193 1.00 93.62 486 ILE A CA 1
ATOM 3857 C C . ILE A 1 486 ? 7.644 5.574 19.505 1.00 93.62 486 ILE A C 1
ATOM 3859 O O . ILE A 1 486 ? 8.573 4.775 19.462 1.00 93.62 486 ILE A O 1
ATOM 3863 N N . SER A 1 487 ? 7.088 5.949 20.659 1.00 90.94 487 SER A N 1
ATOM 3864 C CA . SER A 1 487 ? 7.611 5.545 21.971 1.00 90.94 487 SER A CA 1
ATOM 3865 C C . SER A 1 487 ? 7.586 4.030 22.173 1.00 90.94 487 SER A C 1
ATOM 3867 O O . SER A 1 487 ? 8.583 3.456 22.611 1.00 90.94 487 SER A O 1
ATOM 3869 N N . THR A 1 488 ? 6.496 3.367 21.780 1.00 91.25 488 THR A N 1
ATOM 3870 C CA . THR A 1 488 ? 6.396 1.902 21.826 1.00 91.25 488 THR A CA 1
ATOM 3871 C C . THR A 1 488 ? 7.401 1.234 20.881 1.00 91.25 488 THR A C 1
ATOM 3873 O O . THR A 1 488 ? 8.076 0.282 21.276 1.00 91.25 488 THR A O 1
ATOM 3876 N N . ILE A 1 489 ? 7.571 1.754 19.657 1.00 94.81 489 ILE A N 1
ATOM 3877 C CA . ILE A 1 489 ? 8.587 1.251 18.714 1.00 94.81 489 ILE A CA 1
ATOM 3878 C C . ILE A 1 489 ? 9.993 1.424 19.308 1.00 94.81 489 ILE A C 1
ATOM 3880 O O . ILE A 1 489 ? 10.780 0.481 19.306 1.00 94.81 489 ILE A O 1
ATOM 3884 N N . PHE A 1 490 ? 10.291 2.592 19.880 1.00 91.56 490 PHE A N 1
ATOM 3885 C CA . PHE A 1 490 ? 11.572 2.894 20.521 1.00 91.56 490 PHE A CA 1
ATOM 3886 C C . PHE A 1 490 ? 11.928 1.908 21.627 1.00 91.56 490 PHE A C 1
ATOM 3888 O O . PHE A 1 490 ? 13.074 1.468 21.694 1.00 91.56 490 PHE A O 1
ATOM 3895 N N . LYS A 1 491 ? 10.963 1.538 22.475 1.00 89.00 491 LYS A N 1
ATOM 3896 C CA . LYS A 1 491 ? 11.178 0.538 23.527 1.00 89.00 491 LYS A CA 1
ATOM 3897 C C . LYS A 1 491 ? 11.558 -0.825 22.947 1.00 89.00 491 LYS A C 1
ATOM 3899 O O . LYS A 1 491 ? 12.467 -1.461 23.473 1.00 89.00 491 LYS A O 1
ATOM 3904 N N . SER A 1 492 ? 10.915 -1.244 21.857 1.00 92.12 492 SER A N 1
ATOM 3905 C CA . SER A 1 492 ? 11.239 -2.495 21.150 1.00 92.12 492 SER A CA 1
ATOM 3906 C C . SER A 1 492 ? 12.658 -2.467 20.585 1.00 92.12 492 SER A C 1
ATOM 3908 O O . SER A 1 492 ? 13.472 -3.338 20.885 1.00 92.12 492 SER A O 1
ATOM 3910 N N . LEU A 1 493 ? 13.005 -1.394 19.863 1.00 93.50 493 LEU A N 1
ATOM 3911 C CA . LEU A 1 493 ? 14.348 -1.207 19.307 1.00 93.50 493 LEU A CA 1
ATOM 3912 C C . LEU A 1 493 ? 15.412 -1.167 20.405 1.00 93.50 493 LEU A C 1
ATOM 3914 O O . LEU A 1 493 ? 16.492 -1.720 20.239 1.00 93.50 493 LEU A O 1
ATOM 3918 N N . TRP A 1 494 ? 15.105 -0.554 21.548 1.00 88.94 494 TRP A N 1
ATOM 3919 C CA . TRP A 1 494 ? 16.000 -0.513 22.699 1.00 88.94 494 TRP A CA 1
ATOM 3920 C C . TRP A 1 494 ? 16.243 -1.888 23.331 1.00 88.94 494 TRP A C 1
ATOM 3922 O O . TRP A 1 494 ? 17.321 -2.142 23.862 1.00 88.94 494 TRP A O 1
ATOM 3932 N N . GLN A 1 495 ? 15.268 -2.796 23.292 1.00 89.75 495 GLN A N 1
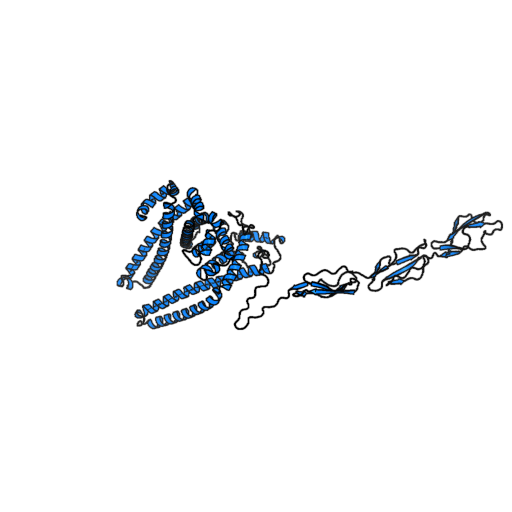ATOM 3933 C CA . GLN A 1 495 ? 15.459 -4.169 23.772 1.00 89.75 495 GLN A CA 1
ATOM 3934 C C . GLN A 1 495 ? 16.345 -4.991 22.825 1.00 89.75 495 GLN A C 1
ATOM 3936 O O . GLN A 1 495 ? 16.978 -5.955 23.258 1.00 89.75 495 GLN A O 1
ATOM 3941 N N . ASN A 1 496 ? 16.443 -4.591 21.556 1.00 91.94 496 ASN A N 1
ATOM 3942 C CA . ASN A 1 496 ? 17.292 -5.237 20.568 1.00 91.94 496 ASN A CA 1
ATOM 3943 C C . ASN A 1 496 ? 18.733 -4.693 20.623 1.00 91.94 496 ASN A C 1
ATOM 3945 O O . ASN A 1 496 ? 19.014 -3.540 20.286 1.00 91.94 496 ASN A O 1
ATOM 3949 N N . ILE A 1 497 ? 19.677 -5.561 21.000 1.00 90.62 497 ILE A N 1
ATOM 3950 C CA . ILE A 1 497 ? 21.090 -5.200 21.192 1.00 90.62 497 ILE A CA 1
ATOM 3951 C C . ILE A 1 497 ? 21.757 -4.647 19.923 1.00 90.62 497 ILE A C 1
ATOM 3953 O O . ILE A 1 497 ? 22.713 -3.880 20.022 1.00 90.62 497 ILE A O 1
ATOM 3957 N N . ALA A 1 498 ? 21.248 -4.987 18.732 1.00 93.75 498 ALA A N 1
ATOM 3958 C CA . ALA A 1 498 ? 21.792 -4.500 17.466 1.00 93.75 498 ALA A CA 1
ATOM 3959 C C . ALA A 1 498 ? 21.684 -2.971 17.331 1.00 93.75 498 ALA A C 1
ATOM 3961 O O . ALA A 1 498 ? 22.561 -2.346 16.740 1.00 93.75 498 ALA A O 1
ATOM 3962 N N . HIS A 1 499 ? 20.649 -2.359 17.918 1.00 94.25 499 HIS A N 1
ATOM 3963 C CA . HIS A 1 499 ? 20.406 -0.913 17.840 1.00 94.25 499 HIS A CA 1
ATOM 3964 C C . HIS A 1 499 ? 21.177 -0.113 18.895 1.00 94.25 499 HIS A C 1
ATOM 3966 O O . HIS A 1 499 ? 21.280 1.109 18.782 1.00 94.25 499 HIS A O 1
ATOM 3972 N N . HIS A 1 500 ? 21.738 -0.767 19.923 1.00 88.81 500 HIS A N 1
ATOM 3973 C CA . HIS A 1 500 ? 22.405 -0.088 21.047 1.00 88.81 500 HIS A CA 1
ATOM 3974 C C . HIS A 1 500 ? 23.547 0.820 20.591 1.00 88.81 500 HIS A C 1
ATOM 3976 O O . HIS A 1 500 ? 23.690 1.917 21.125 1.00 88.81 500 HIS A O 1
ATOM 3982 N N . GLY A 1 501 ? 24.330 0.404 19.590 1.00 87.75 501 GLY A N 1
ATOM 3983 C CA . GLY A 1 501 ? 25.407 1.228 19.032 1.00 87.75 501 GLY A CA 1
ATOM 3984 C C . GLY A 1 501 ? 24.889 2.567 18.505 1.00 87.75 501 GLY A C 1
ATOM 3985 O O . GLY A 1 501 ? 25.339 3.623 18.946 1.00 87.75 501 GLY A O 1
ATOM 3986 N N . THR A 1 502 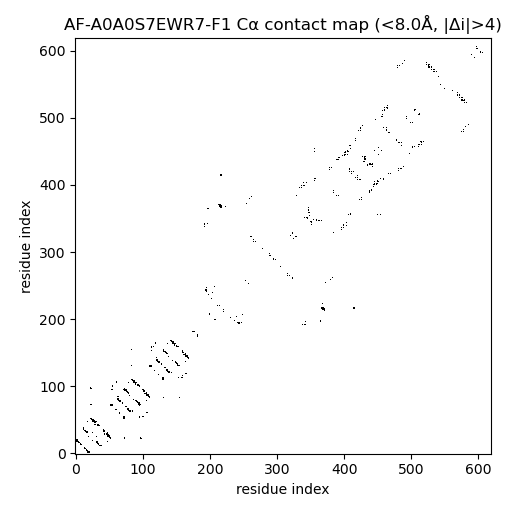? 23.870 2.526 17.647 1.00 89.50 502 THR A N 1
ATOM 3987 C CA . THR A 1 502 ? 23.246 3.717 17.053 1.00 89.50 502 THR A CA 1
ATOM 3988 C C . THR A 1 502 ? 22.573 4.600 18.099 1.00 89.50 502 THR A C 1
ATOM 3990 O O . THR A 1 502 ? 22.706 5.822 18.055 1.00 89.50 502 THR A O 1
ATOM 3993 N N . PHE A 1 503 ? 21.919 4.007 19.101 1.00 87.88 503 PHE A N 1
ATOM 3994 C CA . PHE A 1 503 ? 21.413 4.767 20.243 1.00 87.88 503 PHE A CA 1
ATOM 3995 C C . PHE A 1 503 ? 22.529 5.524 20.970 1.00 87.88 503 PHE A C 1
ATOM 3997 O O . PHE A 1 503 ? 22.396 6.717 21.238 1.00 87.88 503 PHE A O 1
ATOM 4004 N N . MET A 1 504 ? 23.641 4.853 21.279 1.00 84.44 504 MET A N 1
ATOM 4005 C CA . MET A 1 504 ? 24.759 5.466 21.998 1.00 84.44 504 MET A CA 1
ATOM 4006 C C . MET A 1 504 ? 25.435 6.575 21.184 1.00 84.44 504 MET A C 1
ATOM 4008 O O . MET A 1 504 ? 25.857 7.581 21.762 1.00 84.44 504 MET A O 1
ATOM 4012 N N . GLU A 1 505 ? 25.522 6.436 19.862 1.00 86.12 505 GLU A N 1
ATOM 4013 C CA . GLU A 1 505 ? 26.018 7.487 18.966 1.00 86.12 505 GLU A CA 1
ATOM 4014 C C . GLU A 1 505 ? 25.137 8.744 19.028 1.00 86.12 505 GLU A C 1
ATOM 4016 O O . GLU A 1 505 ? 25.644 9.845 19.292 1.00 86.12 505 GLU A O 1
ATOM 4021 N N . GLU A 1 506 ? 23.817 8.577 18.889 1.00 85.00 506 GLU A N 1
ATOM 4022 C CA . GLU A 1 506 ? 22.845 9.673 18.978 1.00 85.00 506 GLU A CA 1
ATOM 4023 C C . GLU A 1 506 ? 22.852 10.339 20.359 1.00 85.00 506 GLU A C 1
ATOM 4025 O O . GLU A 1 506 ? 22.844 11.566 20.473 1.00 85.00 506 GLU A O 1
ATOM 4030 N N . PHE A 1 507 ? 22.957 9.554 21.431 1.00 80.38 507 PHE A N 1
ATOM 4031 C CA . PHE A 1 507 ? 22.991 10.073 22.796 1.00 80.38 507 PHE A CA 1
ATOM 4032 C C . PHE A 1 507 ? 24.237 10.899 23.113 1.00 80.38 507 PHE A C 1
ATOM 4034 O O . PHE A 1 507 ? 24.156 11.910 23.818 1.00 80.38 507 PHE A O 1
ATOM 4041 N N . ASN A 1 508 ? 25.404 10.480 22.620 1.00 74.56 508 ASN A N 1
ATOM 4042 C CA . ASN A 1 508 ? 26.666 11.145 22.936 1.00 74.56 508 ASN A CA 1
ATOM 4043 C C . ASN A 1 508 ? 26.895 12.413 22.094 1.00 74.56 508 ASN A C 1
ATOM 4045 O O . ASN A 1 508 ? 27.481 13.384 22.592 1.00 74.56 508 ASN A O 1
ATOM 4049 N N . SER A 1 509 ? 26.418 12.429 20.845 1.00 68.44 509 SER A N 1
ATOM 4050 C CA . SER A 1 509 ? 26.785 13.443 19.843 1.00 68.44 509 SER A CA 1
ATOM 4051 C C . SER A 1 509 ? 25.606 14.210 19.217 1.00 68.44 509 SER A C 1
ATOM 4053 O O . SER A 1 509 ? 25.816 15.248 18.585 1.00 68.44 509 SER A O 1
ATOM 4055 N N . GLY A 1 510 ? 24.362 13.777 19.435 1.00 66.56 510 GLY A N 1
ATOM 4056 C CA . GLY A 1 510 ? 23.197 14.282 18.714 1.00 66.56 510 GLY A CA 1
ATOM 4057 C C . GLY A 1 510 ? 22.626 15.596 19.253 1.00 66.56 510 GLY A C 1
ATOM 4058 O O . GLY A 1 510 ? 22.048 15.657 20.340 1.00 66.56 510 GLY A O 1
ATOM 4059 N N . LYS A 1 511 ? 22.648 16.657 18.429 1.00 77.00 511 LYS A N 1
ATOM 4060 C CA . LYS A 1 511 ? 21.737 17.811 18.609 1.00 77.00 511 LYS A CA 1
ATOM 4061 C C . LYS A 1 511 ? 20.268 17.362 18.581 1.00 77.00 511 LYS A C 1
ATOM 4063 O O . LYS A 1 511 ? 19.439 17.962 19.262 1.00 77.00 511 LYS A O 1
ATOM 4068 N N . GLN A 1 512 ? 19.964 16.304 17.823 1.00 81.12 512 GLN A N 1
ATOM 4069 C CA . GLN A 1 512 ? 18.626 15.719 17.745 1.00 81.12 512 GLN A CA 1
ATOM 4070 C C . GLN A 1 512 ? 18.211 15.058 19.054 1.00 81.12 512 GLN A C 1
ATOM 4072 O O . GLN A 1 512 ? 17.096 15.288 19.505 1.00 81.12 512 GLN A O 1
ATOM 4077 N N . PHE A 1 513 ? 19.120 14.355 19.734 1.00 83.06 513 PHE A N 1
ATOM 4078 C CA . PHE A 1 513 ? 18.815 13.775 21.037 1.00 83.06 513 PHE A CA 1
ATOM 4079 C C . PHE A 1 513 ? 18.443 14.832 22.086 1.00 83.06 513 PHE A C 1
ATOM 4081 O O . PHE A 1 513 ? 17.476 14.665 22.822 1.00 83.06 513 PHE A O 1
ATOM 4088 N N . VAL A 1 514 ? 19.152 15.966 22.129 1.00 82.00 514 VAL A N 1
ATOM 4089 C CA . VAL A 1 514 ? 18.802 17.059 23.057 1.00 82.00 514 VAL A CA 1
ATOM 4090 C C . VAL A 1 514 ? 17.415 17.629 22.743 1.00 82.00 514 VAL A C 1
ATOM 4092 O O . VAL A 1 514 ? 16.626 17.861 23.658 1.00 82.00 514 VAL A O 1
ATOM 4095 N N . ARG A 1 515 ? 17.087 17.829 21.458 1.00 85.56 515 ARG A N 1
ATOM 4096 C CA . ARG A 1 515 ? 15.744 18.269 21.036 1.00 85.56 515 ARG A CA 1
ATOM 4097 C C . ARG A 1 515 ? 14.676 17.253 21.432 1.00 85.56 515 ARG A C 1
ATOM 4099 O O . ARG A 1 515 ? 13.653 17.646 21.981 1.00 85.56 515 ARG A O 1
ATOM 4106 N N . TYR A 1 516 ? 14.950 15.972 21.208 1.00 87.19 516 TYR A N 1
ATOM 4107 C CA . TYR A 1 516 ? 14.082 14.862 21.569 1.00 87.19 516 TYR A CA 1
ATOM 4108 C C . TYR A 1 516 ? 13.783 14.836 23.069 1.00 87.19 516 TYR A C 1
ATOM 4110 O O . TYR A 1 516 ? 12.621 14.884 23.456 1.00 87.19 516 TYR A O 1
ATOM 4118 N N . ILE A 1 517 ? 14.816 14.864 23.918 1.00 83.75 517 ILE A N 1
ATOM 4119 C CA . ILE A 1 517 ? 14.659 14.904 25.377 1.00 83.75 517 ILE A CA 1
ATOM 4120 C C . ILE A 1 517 ? 13.856 16.124 25.816 1.00 83.75 517 ILE A C 1
ATOM 4122 O O . ILE A 1 517 ? 12.934 15.988 26.613 1.00 83.75 517 ILE A O 1
ATOM 4126 N N . ASN A 1 518 ? 14.171 17.309 25.292 1.00 83.50 518 ASN A N 1
ATOM 4127 C CA . ASN A 1 518 ? 13.442 18.522 25.654 1.00 83.50 518 ASN A CA 1
ATOM 4128 C C . ASN A 1 518 ? 11.952 18.413 25.303 1.00 83.50 518 ASN A C 1
ATOM 4130 O O . ASN A 1 518 ? 11.108 18.788 26.116 1.00 83.50 518 ASN A O 1
ATOM 4134 N N . MET A 1 519 ? 11.629 17.860 24.130 1.00 86.69 519 MET A N 1
ATOM 4135 C CA . MET A 1 519 ? 10.245 17.594 23.736 1.00 86.69 519 MET A CA 1
ATOM 4136 C C . MET A 1 519 ? 9.582 16.562 24.646 1.00 86.69 519 MET A C 1
ATOM 4138 O O . MET A 1 519 ? 8.476 16.798 25.116 1.00 86.69 519 MET A O 1
ATOM 4142 N N . LEU A 1 520 ? 10.282 15.483 24.987 1.00 85.31 520 LEU A N 1
ATOM 4143 C CA . LEU A 1 520 ? 9.784 14.437 25.880 1.00 85.31 520 LEU A CA 1
ATOM 4144 C C . LEU A 1 520 ? 9.496 14.982 27.296 1.00 85.31 520 LEU A C 1
ATOM 4146 O O . LEU A 1 520 ? 8.495 14.609 27.911 1.00 85.31 520 LEU A O 1
ATOM 4150 N N . ILE A 1 521 ? 10.316 15.919 27.802 1.00 83.25 521 ILE A N 1
ATOM 4151 C CA . ILE A 1 521 ? 10.103 16.588 29.105 1.00 83.25 521 ILE A CA 1
ATOM 4152 C C . ILE A 1 521 ? 8.852 17.468 29.036 1.00 83.25 521 ILE A C 1
ATOM 4154 O O . ILE A 1 521 ? 8.021 17.445 29.949 1.00 83.25 521 ILE A O 1
ATOM 4158 N N . ASN A 1 522 ? 8.731 18.262 27.969 1.00 85.94 522 ASN A N 1
ATOM 4159 C CA . ASN A 1 522 ? 7.585 19.143 27.760 1.00 85.94 522 ASN A CA 1
ATOM 4160 C C . ASN A 1 522 ? 6.285 18.334 27.663 1.00 85.94 522 ASN A C 1
ATOM 4162 O O . ASN A 1 522 ? 5.326 18.657 28.359 1.00 85.94 522 ASN A O 1
ATOM 4166 N N . ASP A 1 523 ? 6.289 17.253 26.880 1.00 86.50 523 ASP A N 1
ATOM 4167 C CA . ASP A 1 523 ? 5.145 16.354 26.724 1.00 86.50 523 ASP A CA 1
ATOM 4168 C C . ASP A 1 523 ? 4.749 15.725 28.050 1.00 86.50 523 ASP A C 1
ATOM 4170 O O . ASP A 1 523 ? 3.586 15.766 28.424 1.00 86.50 523 ASP A O 1
ATOM 4174 N N . THR A 1 524 ? 5.712 15.191 28.800 1.00 85.31 524 THR A N 1
ATOM 4175 C CA . THR A 1 524 ? 5.422 14.534 30.083 1.00 85.31 524 THR A CA 1
ATOM 4176 C C . THR A 1 524 ? 4.808 15.509 31.085 1.00 85.31 524 THR A C 1
ATOM 4178 O O . THR A 1 524 ? 3.885 15.145 31.806 1.00 85.31 524 THR A O 1
ATOM 4181 N N . THR A 1 525 ? 5.277 16.761 31.097 1.00 86.12 525 THR A N 1
ATOM 4182 C CA . THR A 1 525 ? 4.714 17.812 31.958 1.00 86.12 525 THR A CA 1
ATOM 4183 C C . THR A 1 525 ? 3.270 18.112 31.557 1.00 86.12 525 THR A C 1
ATOM 4185 O O . THR A 1 525 ? 2.371 18.011 32.384 1.00 86.12 525 THR A O 1
ATOM 4188 N N . PHE A 1 526 ? 3.046 18.403 30.273 1.00 88.69 526 PHE A N 1
ATOM 4189 C CA . PHE A 1 526 ? 1.722 18.716 29.739 1.00 88.69 526 PHE A CA 1
ATOM 4190 C C . PHE A 1 526 ? 0.724 17.571 29.954 1.00 88.69 526 PHE A C 1
ATOM 4192 O O . PHE A 1 526 ? -0.374 17.790 30.450 1.00 88.69 526 PHE A O 1
ATOM 4199 N N . LEU A 1 527 ? 1.109 16.340 29.610 1.00 87.62 527 LEU A N 1
ATOM 4200 C CA . LEU A 1 527 ? 0.229 15.177 29.682 1.00 87.62 527 LEU A CA 1
ATOM 4201 C C . LEU A 1 527 ? -0.195 14.871 31.113 1.00 87.62 527 LEU A C 1
ATOM 4203 O O . LEU A 1 527 ? -1.345 14.499 31.322 1.00 87.62 527 LEU A O 1
ATOM 4207 N N . LEU A 1 528 ? 0.704 15.009 32.090 1.00 87.50 528 LEU A N 1
ATOM 4208 C CA . LEU A 1 528 ? 0.370 14.772 33.492 1.00 87.50 528 LEU A CA 1
ATOM 4209 C C . LEU A 1 528 ? -0.521 15.879 34.055 1.00 87.50 528 LEU A C 1
ATOM 4211 O O . LEU A 1 528 ? -1.526 15.553 34.685 1.00 87.50 528 LEU A O 1
ATOM 4215 N N . ASP A 1 529 ? -0.208 17.148 33.786 1.00 89.25 529 ASP A N 1
ATOM 4216 C CA . ASP A 1 529 ? -1.025 18.279 34.239 1.00 89.25 529 ASP A CA 1
ATOM 4217 C C . ASP A 1 529 ? -2.453 18.187 33.663 1.00 89.25 529 ASP A C 1
ATOM 4219 O O . ASP A 1 529 ? -3.428 18.184 34.419 1.00 89.25 529 ASP A O 1
ATOM 4223 N N . GLU A 1 530 ? -2.590 17.976 32.349 1.00 89.56 530 GLU A N 1
ATOM 4224 C CA . GLU A 1 530 ? -3.894 17.802 31.693 1.00 89.56 530 GLU A CA 1
ATOM 4225 C C . GLU A 1 530 ? -4.628 16.540 32.149 1.00 89.56 530 GLU A C 1
ATOM 4227 O O . GLU A 1 530 ? -5.852 16.543 32.291 1.00 89.56 530 GLU A O 1
ATOM 4232 N N . SER A 1 531 ? -3.906 15.440 32.393 1.00 88.69 531 SER A N 1
ATOM 4233 C CA . SER A 1 531 ? -4.525 14.214 32.906 1.00 88.69 531 SER A CA 1
ATOM 4234 C C . SER A 1 531 ? -5.099 14.429 34.301 1.00 88.69 531 SER A C 1
ATOM 4236 O O . SER A 1 531 ? -6.213 13.982 34.563 1.00 88.69 531 SER A O 1
ATOM 4238 N N . LEU A 1 532 ? -4.375 15.120 35.187 1.00 89.88 532 LEU A N 1
ATOM 4239 C CA . LEU A 1 532 ? -4.837 15.437 36.539 1.00 89.88 532 LEU A CA 1
ATOM 4240 C C . LEU A 1 532 ? -6.033 16.392 36.513 1.00 89.88 532 LEU A C 1
ATOM 4242 O O . LEU A 1 532 ? -7.005 16.171 37.238 1.00 89.88 532 LEU A O 1
ATOM 4246 N N . GLU A 1 533 ? -6.006 17.410 35.652 1.00 91.12 533 GLU A N 1
ATOM 4247 C CA . GLU A 1 533 ? -7.140 18.320 35.488 1.00 91.12 533 GLU A CA 1
ATOM 4248 C C . GLU A 1 533 ? -8.370 17.590 34.930 1.00 91.12 533 GLU A C 1
ATOM 4250 O O . GLU A 1 533 ? -9.479 17.736 35.446 1.00 91.12 533 GLU A O 1
ATOM 4255 N N . SER A 1 534 ? -8.173 16.726 33.933 1.00 91.50 534 SER A N 1
ATOM 4256 C CA . SER A 1 534 ? -9.237 15.890 33.380 1.00 91.50 534 SER A CA 1
ATOM 4257 C C . SER A 1 534 ? -9.809 14.923 34.418 1.00 91.50 534 SER A C 1
ATOM 4259 O O . SER A 1 534 ? -11.024 14.762 34.478 1.00 91.50 534 SER A O 1
ATOM 4261 N N . LEU A 1 535 ? -8.975 14.301 35.260 1.00 92.56 535 LEU A N 1
ATOM 4262 C CA . LEU A 1 535 ? -9.425 13.424 36.348 1.00 92.56 535 LEU A CA 1
ATOM 4263 C C . LEU A 1 535 ? -10.243 14.182 37.395 1.00 92.56 535 LEU A C 1
ATOM 4265 O O . LEU A 1 535 ? -11.237 13.654 37.892 1.00 92.56 535 LEU A O 1
ATOM 4269 N N . LYS A 1 536 ? -9.868 15.430 37.694 1.00 93.25 536 LYS A N 1
ATOM 4270 C CA . LYS A 1 536 ? -10.653 16.305 38.567 1.00 93.25 536 LYS A CA 1
ATOM 4271 C C . LYS A 1 536 ? -12.045 16.561 37.981 1.00 93.25 536 LYS A C 1
ATOM 4273 O O . LYS A 1 536 ? -13.030 16.338 38.679 1.00 93.25 536 LYS A O 1
ATOM 4278 N N . ARG A 1 537 ? -12.138 16.942 36.699 1.00 93.25 537 ARG A N 1
ATOM 4279 C CA . ARG A 1 537 ? -13.428 17.157 36.008 1.00 93.25 537 ARG A CA 1
ATOM 4280 C C . ARG A 1 537 ? -14.289 15.891 35.974 1.00 93.25 537 ARG A C 1
ATOM 4282 O O . ARG A 1 537 ? -15.488 15.959 36.227 1.00 93.25 537 ARG A O 1
ATOM 4289 N N . ILE A 1 538 ? -13.679 14.729 35.717 1.00 93.19 538 ILE A N 1
ATOM 4290 C CA . ILE A 1 538 ? -14.351 13.419 35.776 1.00 93.19 538 ILE A CA 1
ATOM 4291 C C . ILE A 1 538 ? -14.952 13.194 37.165 1.00 93.19 538 ILE A C 1
ATOM 4293 O O . ILE A 1 538 ? -16.128 12.855 37.273 1.00 93.19 538 ILE A O 1
ATOM 4297 N N . HIS A 1 539 ? -14.165 13.409 38.222 1.00 93.38 539 HIS A N 1
ATOM 4298 C CA . HIS A 1 539 ? -14.615 13.207 39.595 1.00 93.38 539 HIS A CA 1
ATOM 4299 C C . HIS A 1 539 ? -15.760 14.154 39.979 1.00 93.38 539 HIS A C 1
ATOM 4301 O O . HIS A 1 539 ? -16.739 13.709 40.571 1.00 93.38 539 HIS A O 1
ATOM 4307 N N . GLU A 1 540 ? -15.679 15.430 39.591 1.00 92.00 540 GLU A N 1
ATOM 4308 C CA . GLU A 1 540 ? -16.742 16.418 39.819 1.00 92.00 540 GLU A CA 1
ATOM 4309 C C . GLU A 1 540 ? -18.068 15.972 39.186 1.00 92.00 540 GLU A C 1
ATOM 4311 O O . GLU A 1 540 ? -19.091 15.930 39.868 1.00 92.00 540 GLU A O 1
ATOM 4316 N N . VAL A 1 541 ? -18.054 15.554 37.913 1.00 90.25 541 VAL A N 1
ATOM 4317 C CA . VAL A 1 541 ? -19.272 15.078 37.236 1.00 90.25 541 VAL A CA 1
ATOM 4318 C C . VAL A 1 541 ? -19.775 13.761 37.840 1.00 90.25 541 VAL A C 1
ATOM 4320 O O . VAL A 1 541 ? -20.981 13.574 37.982 1.00 90.25 541 VAL A O 1
ATOM 4323 N N . GLN A 1 542 ? -18.884 12.850 38.239 1.00 91.06 542 GLN A N 1
ATOM 4324 C CA . GLN A 1 542 ? -19.274 11.597 38.893 1.00 91.06 542 GLN A CA 1
ATOM 4325 C C . GLN A 1 542 ? -19.932 11.827 40.263 1.00 91.06 542 GLN A C 1
ATOM 4327 O O . GLN A 1 542 ? -20.917 11.157 40.576 1.00 91.06 542 GLN A O 1
ATOM 4332 N N . GLU A 1 543 ? -19.439 12.772 41.069 1.00 91.50 543 GLU A N 1
ATOM 4333 C CA . GLU A 1 543 ? -20.074 13.136 42.343 1.00 91.50 543 GLU A CA 1
ATOM 4334 C C . GLU A 1 543 ? -21.406 13.878 42.123 1.00 91.50 543 GLU A C 1
ATOM 4336 O O . GLU A 1 543 ? -22.377 13.575 42.820 1.00 91.50 543 GLU A O 1
ATOM 4341 N N . GLU A 1 544 ? -21.515 14.747 41.103 1.00 87.56 544 GLU A N 1
ATOM 4342 C CA . GLU A 1 544 ? -22.802 15.330 40.677 1.00 87.56 544 GLU A CA 1
ATOM 4343 C C . GLU A 1 544 ? -23.823 14.225 40.330 1.00 87.56 544 GLU A C 1
ATOM 4345 O O . GLU A 1 544 ? -24.958 14.255 40.803 1.00 87.56 544 GLU A O 1
ATOM 4350 N N . MET A 1 545 ? -23.414 13.205 39.566 1.00 85.56 545 MET A N 1
ATOM 4351 C CA . MET A 1 545 ? -24.268 12.072 39.170 1.00 85.56 545 MET A CA 1
ATOM 4352 C C . MET A 1 545 ? -24.640 11.137 40.328 1.00 85.56 545 MET A C 1
ATOM 4354 O O . MET A 1 545 ? -25.668 10.455 40.287 1.00 85.56 545 MET A O 1
ATOM 4358 N N . LYS A 1 546 ? -23.798 11.060 41.360 1.00 89.38 546 LYS A N 1
ATOM 4359 C CA . LYS A 1 546 ? -24.026 10.228 42.546 1.00 89.38 546 LYS A CA 1
ATOM 4360 C C . LYS A 1 546 ? -25.133 10.803 43.428 1.00 89.38 546 LYS A C 1
ATOM 4362 O O . LYS A 1 546 ? -25.892 10.034 44.025 1.00 89.38 546 LYS A O 1
ATOM 4367 N N . ASN A 1 547 ? -25.273 12.131 43.470 1.00 89.06 547 ASN A N 1
ATOM 4368 C CA . ASN A 1 547 ? -26.384 12.801 44.137 1.00 89.06 547 ASN A CA 1
ATOM 4369 C C . ASN A 1 547 ? -27.653 12.791 43.265 1.00 89.06 547 ASN A C 1
ATOM 4371 O O . ASN A 1 547 ? -28.002 13.784 42.628 1.00 89.06 547 ASN A O 1
ATOM 4375 N N . LYS A 1 548 ? -28.364 11.656 43.259 1.00 81.19 548 LYS A N 1
ATOM 4376 C CA . LYS A 1 548 ? -29.559 11.446 42.421 1.00 81.19 548 LYS A CA 1
ATOM 4377 C C . LYS A 1 548 ? -30.632 12.527 42.582 1.00 81.19 548 LYS A C 1
ATOM 4379 O O . LYS A 1 548 ? -31.236 12.909 41.589 1.00 81.19 548 LYS A O 1
ATOM 4384 N N . GLU A 1 549 ? -30.844 13.050 43.790 1.00 84.62 549 GLU A N 1
ATOM 4385 C CA . GLU A 1 549 ? -31.870 14.075 44.029 1.00 84.62 549 GLU A CA 1
ATOM 4386 C C . GLU A 1 549 ? -31.570 15.394 43.308 1.00 84.62 549 GLU A C 1
ATOM 4388 O O . GLU A 1 549 ? -32.473 15.979 42.715 1.00 84.62 549 GLU A O 1
ATOM 4393 N N . GLN A 1 550 ? -30.318 15.861 43.334 1.00 83.88 550 GLN A N 1
ATOM 4394 C CA . GLN A 1 550 ? -29.909 17.068 42.604 1.00 83.88 550 GLN A CA 1
ATOM 4395 C C . GLN A 1 550 ? -29.745 16.800 41.109 1.00 83.88 550 GLN A C 1
ATOM 4397 O O . GLN A 1 550 ? -30.089 17.650 40.289 1.00 83.88 550 GLN A O 1
ATOM 4402 N N . TRP A 1 551 ? -29.257 15.615 40.746 1.00 83.44 551 TRP A N 1
ATOM 4403 C CA . TRP A 1 551 ? -29.066 15.232 39.356 1.00 83.44 551 TRP A CA 1
ATOM 4404 C C . TRP A 1 551 ? -30.389 15.166 38.590 1.00 83.44 551 TRP A C 1
ATOM 4406 O O . TRP A 1 551 ? -30.502 15.744 37.509 1.00 83.44 551 TRP A O 1
ATOM 4416 N N . ASP A 1 552 ? -31.415 14.535 39.166 1.00 83.94 552 ASP A N 1
ATOM 4417 C CA . ASP A 1 552 ? -32.731 14.381 38.536 1.00 83.94 552 ASP A CA 1
ATOM 4418 C C . ASP A 1 552 ? -33.495 15.714 38.415 1.00 83.94 552 ASP A C 1
ATOM 4420 O O . ASP A 1 552 ? -34.398 15.829 37.584 1.00 83.94 552 ASP A O 1
ATOM 4424 N N . GLN A 1 553 ? -33.110 16.736 39.191 1.00 86.94 553 GLN A N 1
ATOM 4425 C CA . GLN A 1 553 ? -33.640 18.102 39.076 1.00 86.94 553 GLN A CA 1
ATOM 4426 C C . GLN A 1 553 ? -33.034 18.893 37.907 1.00 86.94 553 GLN A C 1
ATOM 4428 O O . GLN A 1 553 ? -33.618 19.894 37.483 1.00 86.94 553 GLN A O 1
ATOM 4433 N N . LEU A 1 554 ? -31.886 18.472 37.365 1.00 85.38 554 LEU A N 1
ATOM 4434 C CA . LEU A 1 554 ? -31.264 19.151 36.229 1.00 85.38 554 LEU A CA 1
ATOM 4435 C C . LEU A 1 554 ? -32.085 18.951 34.940 1.00 85.38 554 LEU A C 1
ATOM 4437 O O . LEU A 1 554 ? -32.608 17.861 34.688 1.00 85.38 554 LEU A O 1
ATOM 4441 N N . PRO A 1 555 ? -32.152 19.961 34.051 1.00 90.19 555 PRO A N 1
ATOM 4442 C CA . PRO A 1 555 ? -32.722 19.793 32.719 1.00 90.19 555 PRO A CA 1
ATOM 4443 C C . PRO A 1 555 ? -32.046 18.647 31.952 1.00 90.19 555 PRO A C 1
ATOM 4445 O O . PRO A 1 555 ? -30.822 18.509 31.970 1.00 90.19 555 PRO A O 1
ATOM 4448 N N . ARG A 1 556 ? -32.827 17.861 31.195 1.00 80.19 556 ARG A N 1
ATOM 4449 C CA . ARG A 1 556 ? -32.307 16.716 30.416 1.00 80.19 556 ARG A CA 1
ATOM 4450 C C . ARG A 1 556 ? -31.166 17.080 29.462 1.00 80.19 556 ARG A C 1
ATOM 4452 O O . ARG A 1 556 ? -30.266 16.270 29.270 1.00 80.19 556 ARG A O 1
ATOM 4459 N N . GLU A 1 557 ? -31.187 18.276 28.876 1.00 83.38 557 GLU A N 1
ATOM 4460 C CA . GLU A 1 557 ? -30.094 18.762 28.022 1.00 83.38 557 GLU A CA 1
ATOM 4461 C C . GLU A 1 557 ? -28.787 18.944 28.807 1.00 83.38 557 GLU A C 1
ATOM 4463 O O . GLU A 1 557 ? -27.724 18.563 28.323 1.00 83.38 557 GLU A O 1
ATOM 4468 N N . GLN A 1 558 ? -28.855 19.447 30.045 1.00 86.44 558 GLN A N 1
ATOM 4469 C CA . GLN A 1 558 ? -27.679 19.592 30.906 1.00 86.44 558 GLN A CA 1
ATOM 4470 C C . GLN A 1 558 ? -27.145 18.233 31.359 1.00 86.44 558 GLN A C 1
ATOM 4472 O O . GLN A 1 558 ? -25.937 18.016 31.297 1.00 86.44 558 GLN A O 1
ATOM 4477 N N . GLN A 1 559 ? -28.024 17.293 31.722 1.00 81.44 559 GLN A N 1
ATOM 4478 C CA . GLN A 1 559 ? -27.620 15.916 32.031 1.00 81.44 559 GLN A CA 1
ATOM 4479 C C . GLN A 1 559 ? -26.903 15.264 30.835 1.00 81.44 559 GLN A C 1
ATOM 4481 O O . GLN A 1 559 ? -25.835 14.675 30.995 1.00 81.44 559 GLN A O 1
ATOM 4486 N N . GLN A 1 560 ? -27.441 15.412 29.616 1.00 83.00 560 GLN A N 1
ATOM 4487 C CA . GLN A 1 560 ? -26.807 14.900 28.395 1.00 83.00 560 GLN A CA 1
ATOM 4488 C C . GLN A 1 560 ? -25.465 15.578 28.101 1.00 83.00 560 GLN A C 1
ATOM 4490 O O . GLN A 1 560 ? -24.509 14.898 27.723 1.00 83.00 560 GLN A O 1
ATOM 4495 N N . SER A 1 561 ? -25.370 16.895 28.296 1.00 89.31 561 SER A N 1
ATOM 4496 C CA . SER A 1 561 ? -24.123 17.644 28.126 1.00 89.31 561 SER A CA 1
ATOM 4497 C C . SER A 1 561 ? -23.055 17.185 29.119 1.00 89.31 561 SER A C 1
ATOM 4499 O O . SER A 1 561 ? -21.927 16.913 28.717 1.00 89.31 561 SER A O 1
ATOM 4501 N N . ARG A 1 562 ? -23.404 17.040 30.404 1.00 88.50 562 ARG A N 1
ATOM 4502 C CA . ARG A 1 562 ? -22.499 16.554 31.457 1.00 88.50 562 ARG A CA 1
ATOM 4503 C C . ARG A 1 562 ? -22.054 15.114 31.210 1.00 88.50 562 ARG A C 1
ATOM 4505 O O . ARG A 1 562 ? -20.867 14.828 31.305 1.00 88.50 562 ARG A O 1
ATOM 4512 N N . GLN A 1 563 ? -22.963 14.231 30.799 1.00 85.88 563 GLN A N 1
ATOM 4513 C CA . GLN A 1 563 ? -22.627 12.852 30.432 1.00 85.88 563 GLN A CA 1
ATOM 4514 C C . GLN A 1 563 ? -21.691 12.786 29.214 1.00 85.88 563 GLN A C 1
ATOM 4516 O O . GLN A 1 563 ? -20.769 11.966 29.166 1.00 85.88 563 GLN A O 1
ATOM 4521 N N . SER A 1 564 ? -21.920 13.650 28.222 1.00 86.56 564 SER A N 1
ATOM 4522 C CA . SER A 1 564 ? -21.061 13.757 27.039 1.00 86.56 564 SER A CA 1
ATOM 4523 C C . SER A 1 564 ? -19.673 14.271 27.415 1.00 86.56 564 SER A C 1
ATOM 4525 O O . SER A 1 564 ? -18.678 13.710 26.960 1.00 86.56 564 SER A O 1
ATOM 4527 N N . GLN A 1 565 ? -19.607 15.273 28.298 1.00 88.75 565 GLN A N 1
ATOM 4528 C CA . GLN A 1 565 ? -18.360 15.804 28.843 1.00 88.75 565 GLN A CA 1
ATOM 4529 C C . GLN A 1 565 ? -17.586 14.732 29.615 1.00 88.75 565 GLN A C 1
ATOM 4531 O O . GLN A 1 565 ? -16.418 14.515 29.321 1.00 88.75 565 GLN A O 1
ATOM 4536 N N . LEU A 1 566 ? -18.246 13.994 30.515 1.00 90.25 566 LEU A N 1
ATOM 4537 C CA . LEU A 1 566 ? -17.644 12.878 31.250 1.00 90.25 566 LEU A CA 1
ATOM 4538 C C . LEU A 1 566 ? -17.045 11.838 30.297 1.00 90.25 566 LEU A C 1
ATOM 4540 O O . LEU A 1 566 ? -15.889 11.456 30.436 1.00 90.25 566 LEU A O 1
ATOM 4544 N N . THR A 1 567 ? -17.809 11.425 29.284 1.00 85.75 567 THR A N 1
ATOM 4545 C CA . THR A 1 567 ? -17.351 10.440 28.290 1.00 85.75 567 THR A CA 1
ATOM 4546 C C . THR A 1 567 ? -16.133 10.949 27.510 1.00 85.75 567 THR A C 1
ATOM 4548 O O . THR A 1 567 ? -15.226 10.179 27.182 1.00 85.75 567 THR A O 1
ATOM 4551 N N . GLN A 1 568 ? -16.109 12.245 27.194 1.00 85.81 568 GLN A N 1
ATOM 4552 C CA . GLN A 1 568 ? -15.000 12.877 26.492 1.00 85.81 568 GLN A CA 1
ATOM 4553 C C . GLN A 1 568 ? -13.758 12.992 27.385 1.00 85.81 568 GLN A C 1
ATOM 4555 O O . GLN A 1 568 ? -12.681 12.579 26.956 1.00 85.81 568 GLN A O 1
ATOM 4560 N N . ASP A 1 569 ? -13.898 13.490 28.615 1.00 88.31 569 ASP A N 1
ATOM 4561 C CA . ASP A 1 569 ? -12.797 13.613 29.574 1.00 88.31 569 ASP A CA 1
ATOM 4562 C C . ASP A 1 569 ? -12.211 12.231 29.918 1.00 88.31 569 ASP A C 1
ATOM 4564 O O . ASP A 1 569 ? -10.995 12.061 29.898 1.00 88.31 569 ASP A O 1
ATOM 4568 N N . GLU A 1 570 ? -13.037 11.198 30.130 1.00 87.62 570 GLU A N 1
ATOM 4569 C CA . GLU A 1 570 ? -12.559 9.824 30.366 1.00 87.62 570 GLU A CA 1
ATOM 4570 C C . GLU A 1 570 ? -11.717 9.295 29.200 1.00 87.62 570 GLU A C 1
ATOM 4572 O O . GLU A 1 570 ? -10.685 8.642 29.395 1.00 87.62 570 GLU A O 1
ATOM 4577 N N . ARG A 1 571 ? -12.146 9.578 27.966 1.00 83.31 571 ARG A N 1
ATOM 4578 C CA . ARG A 1 571 ? -11.420 9.170 26.762 1.00 83.31 571 ARG A CA 1
ATOM 4579 C C . ARG A 1 571 ? -10.083 9.901 26.641 1.00 83.31 571 ARG A C 1
ATOM 4581 O O . ARG A 1 571 ? -9.078 9.255 26.340 1.00 83.31 571 ARG A O 1
ATOM 4588 N N . VAL A 1 572 ? -10.076 11.217 26.853 1.00 81.94 572 VAL A N 1
ATOM 4589 C CA . VAL A 1 572 ? -8.869 12.052 26.774 1.00 81.94 572 VAL A CA 1
ATOM 4590 C C . VAL A 1 572 ? -7.880 11.659 27.870 1.00 81.94 572 VAL A C 1
ATOM 4592 O O . VAL A 1 572 ? -6.736 11.338 27.557 1.00 81.94 572 VAL A O 1
ATOM 4595 N N . SER A 1 573 ? -8.337 11.565 29.121 1.00 87.00 573 SER A N 1
ATOM 4596 C CA . SER A 1 573 ? -7.518 11.171 30.270 1.00 87.00 573 SER A CA 1
ATOM 4597 C C . SER A 1 573 ? -6.858 9.809 30.057 1.00 87.00 573 SER A C 1
ATOM 4599 O O . SER A 1 573 ? -5.649 9.672 30.230 1.00 87.00 573 SER A O 1
ATOM 4601 N N . ARG A 1 574 ? -7.605 8.805 29.571 1.00 84.94 574 ARG A N 1
ATOM 4602 C CA . ARG A 1 574 ? -7.032 7.484 29.263 1.00 84.94 574 ARG A CA 1
ATOM 4603 C C . ARG A 1 574 ? -5.925 7.562 28.211 1.00 84.94 574 ARG A C 1
ATOM 4605 O O . ARG A 1 574 ? -4.909 6.887 28.351 1.00 84.94 574 ARG A O 1
ATOM 4612 N N . SER A 1 575 ? -6.126 8.361 27.164 1.00 82.38 575 SER A N 1
ATOM 4613 C CA . SER A 1 575 ? -5.137 8.537 26.100 1.00 82.38 575 SER A CA 1
ATOM 4614 C C . SER A 1 575 ? -3.873 9.232 26.608 1.00 82.38 575 SER A C 1
ATOM 4616 O O . SER A 1 575 ? -2.767 8.793 26.299 1.00 82.38 575 SER A O 1
ATOM 4618 N N . TYR A 1 576 ? -4.025 10.307 27.383 1.00 86.19 576 TYR A N 1
ATOM 4619 C CA . TYR A 1 576 ? -2.898 11.081 27.899 1.00 86.19 576 TYR A CA 1
ATOM 4620 C C . TYR A 1 576 ? -2.104 10.317 28.951 1.00 86.19 576 TYR A C 1
ATOM 4622 O O . TYR A 1 576 ? -0.878 10.313 28.885 1.00 86.19 576 TYR A O 1
ATOM 4630 N N . LEU A 1 577 ? -2.779 9.600 29.851 1.00 86.44 577 LEU A N 1
ATOM 4631 C CA . LEU A 1 577 ? -2.117 8.755 30.842 1.00 86.44 577 LEU A CA 1
ATOM 4632 C C . LEU A 1 577 ? -1.333 7.618 30.188 1.00 86.44 577 LEU A C 1
ATOM 4634 O O . LEU A 1 577 ? -0.200 7.375 30.587 1.00 86.44 577 LEU A O 1
ATOM 4638 N N . ALA A 1 578 ? -1.885 6.964 29.159 1.00 83.69 578 ALA A N 1
ATOM 4639 C CA . ALA A 1 578 ? -1.164 5.921 28.430 1.00 83.69 578 ALA A CA 1
ATOM 4640 C C . ALA A 1 578 ? 0.146 6.455 27.830 1.00 83.69 578 ALA A C 1
ATOM 4642 O O . ALA A 1 578 ? 1.194 5.831 27.982 1.00 83.69 578 ALA A O 1
ATOM 4643 N N . LEU A 1 579 ? 0.112 7.636 27.206 1.00 82.12 579 LEU A N 1
ATOM 4644 C CA . LEU A 1 579 ? 1.325 8.263 26.690 1.00 82.12 579 LEU A CA 1
ATOM 4645 C C . LEU A 1 579 ? 2.272 8.714 27.811 1.00 82.12 579 LEU A C 1
ATOM 4647 O O . LEU A 1 579 ? 3.472 8.491 27.696 1.00 82.12 579 LEU A O 1
ATOM 4651 N N . ALA A 1 580 ? 1.759 9.297 28.896 1.00 85.62 580 ALA A N 1
ATOM 4652 C CA . ALA A 1 580 ? 2.576 9.717 30.032 1.00 85.62 580 ALA A CA 1
ATOM 4653 C C . ALA A 1 580 ? 3.325 8.533 30.667 1.00 85.62 580 ALA A C 1
ATOM 4655 O O . ALA A 1 580 ? 4.496 8.657 31.019 1.00 85.62 580 ALA A O 1
ATOM 4656 N N . THR A 1 581 ? 2.687 7.363 30.772 1.00 86.25 581 THR A N 1
ATOM 4657 C CA . THR A 1 581 ? 3.358 6.133 31.213 1.00 86.25 581 THR A CA 1
ATOM 4658 C C . THR A 1 581 ? 4.494 5.758 30.261 1.00 86.25 581 THR A C 1
ATOM 4660 O O . THR A 1 581 ? 5.613 5.504 30.710 1.00 86.25 581 THR A O 1
ATOM 4663 N N . GLU A 1 582 ? 4.253 5.792 28.947 1.00 84.38 582 GLU A N 1
ATOM 4664 C CA . GLU A 1 582 ? 5.286 5.480 27.957 1.00 84.38 582 GLU A CA 1
ATOM 4665 C C . GLU A 1 582 ? 6.484 6.439 28.021 1.00 84.38 582 GLU A C 1
ATOM 4667 O O . GLU A 1 582 ? 7.633 5.986 27.979 1.00 84.38 582 GLU A O 1
ATOM 4672 N N . THR A 1 583 ? 6.237 7.746 28.155 1.00 81.44 583 THR A N 1
ATOM 4673 C CA . THR A 1 583 ? 7.298 8.759 28.216 1.00 81.44 583 THR A CA 1
ATOM 4674 C C . THR A 1 583 ? 8.098 8.670 29.516 1.00 81.44 583 THR A C 1
ATOM 4676 O O . THR A 1 583 ? 9.328 8.753 29.482 1.00 81.44 583 THR A O 1
ATOM 4679 N N . VAL A 1 584 ? 7.446 8.432 30.658 1.00 83.19 584 VAL A N 1
ATOM 4680 C CA . VAL A 1 584 ? 8.122 8.257 31.957 1.00 83.19 584 VAL A CA 1
ATOM 4681 C C . VAL A 1 584 ? 8.997 7.004 31.970 1.00 83.19 584 VAL A C 1
ATOM 4683 O O . VAL A 1 584 ? 10.143 7.060 32.422 1.00 83.19 584 VAL A O 1
ATOM 4686 N N . GLU A 1 585 ? 8.514 5.884 31.433 1.00 83.00 585 GLU A N 1
ATOM 4687 C CA . GLU A 1 585 ? 9.334 4.675 31.300 1.00 83.00 585 GLU A CA 1
ATOM 4688 C C . GLU A 1 585 ? 10.552 4.914 30.408 1.00 83.00 585 GLU A C 1
ATOM 4690 O O . GLU A 1 585 ? 11.662 4.477 30.727 1.00 83.00 585 GLU A O 1
ATOM 4695 N N . MET A 1 586 ? 10.381 5.661 29.317 1.00 79.88 586 MET A N 1
ATOM 4696 C CA . MET A 1 586 ? 11.506 6.016 28.466 1.00 79.88 586 MET A CA 1
ATOM 4697 C C . MET A 1 586 ? 12.516 6.906 29.200 1.00 79.88 586 MET A C 1
ATOM 4699 O O . MET A 1 586 ? 13.721 6.670 29.104 1.00 79.88 586 MET A O 1
ATOM 4703 N N . PHE A 1 587 ? 12.060 7.873 30.001 1.00 79.25 587 PHE A N 1
ATOM 4704 C CA . PHE A 1 587 ? 12.948 8.645 30.873 1.00 79.25 587 PHE A CA 1
ATOM 4705 C C . PHE A 1 587 ? 13.716 7.770 31.850 1.00 79.25 587 PHE A C 1
ATOM 4707 O O . PHE A 1 587 ? 14.914 7.986 32.035 1.00 79.25 587 PHE A O 1
ATOM 4714 N N . HIS A 1 588 ? 13.061 6.790 32.468 1.00 81.62 588 HIS A N 1
ATOM 4715 C CA . HIS A 1 588 ? 13.721 5.853 33.368 1.00 81.62 588 HIS A CA 1
ATOM 4716 C C . HIS A 1 588 ? 14.837 5.079 32.650 1.00 81.62 588 HIS A C 1
ATOM 4718 O O . HIS A 1 588 ? 15.961 4.995 33.149 1.00 81.62 588 HIS A O 1
ATOM 4724 N N . ILE A 1 589 ? 14.560 4.572 31.445 1.00 77.19 589 ILE A N 1
ATOM 4725 C CA . ILE A 1 589 ? 15.544 3.863 30.619 1.00 77.19 589 ILE A CA 1
ATOM 4726 C C . ILE A 1 589 ? 16.744 4.767 30.300 1.00 77.19 589 ILE A C 1
ATOM 4728 O O . ILE A 1 589 ? 17.896 4.385 30.535 1.00 77.19 589 ILE A O 1
ATOM 4732 N N . LEU A 1 590 ? 16.474 5.977 29.805 1.00 75.31 590 LEU A N 1
ATOM 4733 C CA . LEU A 1 590 ? 17.502 6.919 29.366 1.00 75.31 590 LEU A CA 1
ATOM 4734 C C . LEU A 1 590 ? 18.344 7.425 30.543 1.00 75.31 590 LEU A C 1
ATOM 4736 O O . LEU A 1 590 ? 19.567 7.467 30.454 1.00 75.31 590 LEU A O 1
ATOM 4740 N N . THR A 1 591 ? 17.726 7.751 31.677 1.00 74.62 591 THR A N 1
ATOM 4741 C CA . THR A 1 591 ? 18.440 8.266 32.858 1.00 74.62 591 THR A CA 1
ATOM 4742 C C . THR A 1 591 ? 19.289 7.198 33.547 1.00 74.62 591 THR A C 1
ATOM 4744 O O . THR A 1 591 ? 20.363 7.515 34.062 1.00 74.62 591 THR A O 1
ATOM 4747 N N . LYS A 1 592 ? 18.871 5.925 33.522 1.00 74.62 592 LYS A N 1
ATOM 4748 C CA . LYS A 1 592 ? 19.638 4.826 34.123 1.00 74.62 592 LYS A CA 1
ATOM 4749 C C . LYS A 1 592 ? 20.902 4.492 33.331 1.00 74.62 592 LYS A C 1
ATOM 4751 O O . LYS A 1 592 ? 21.931 4.202 33.936 1.00 74.62 592 LYS A O 1
ATOM 4756 N N . GLN A 1 593 ? 20.830 4.522 32.001 1.00 69.12 593 GLN A N 1
ATOM 4757 C CA . GLN A 1 593 ? 21.912 4.033 31.136 1.00 69.12 593 GLN A CA 1
ATOM 4758 C C . GLN A 1 593 ? 22.750 5.154 30.499 1.00 69.12 593 GLN A C 1
ATOM 4760 O O . GLN A 1 593 ? 23.893 4.925 30.113 1.00 69.12 593 GLN A O 1
ATOM 4765 N N . VAL A 1 594 ? 22.219 6.380 30.422 1.00 67.06 594 VAL A N 1
ATOM 4766 C CA . VAL A 1 594 ? 22.796 7.489 29.648 1.00 67.06 594 VAL A CA 1
ATOM 4767 C C . VAL A 1 594 ? 22.780 8.772 30.482 1.00 67.06 594 VAL A C 1
ATOM 4769 O O . VAL A 1 594 ? 22.024 9.703 30.233 1.00 67.06 594 VAL A O 1
ATOM 4772 N N . GLN A 1 595 ? 23.629 8.848 31.507 1.00 64.94 595 GLN A N 1
ATOM 4773 C CA . GLN A 1 595 ? 23.604 9.965 32.467 1.00 64.94 595 GLN A CA 1
ATOM 4774 C C . GLN A 1 595 ? 24.199 11.274 31.912 1.00 64.94 595 GLN A C 1
ATOM 4776 O O . GLN A 1 595 ? 23.705 12.361 32.205 1.00 64.94 595 GLN A O 1
ATOM 4781 N N . LYS A 1 596 ? 25.253 11.195 31.085 1.00 64.62 596 LYS A N 1
ATOM 4782 C CA . LYS A 1 596 ? 26.063 12.360 30.662 1.00 64.62 596 LYS A CA 1
ATOM 4783 C C . LYS A 1 596 ? 25.271 13.502 29.987 1.00 64.62 596 LYS A C 1
ATOM 4785 O O . LYS A 1 596 ? 25.555 14.658 30.301 1.00 64.62 596 LYS A O 1
ATOM 4790 N N . PRO A 1 597 ? 24.300 13.257 29.087 1.00 61.53 597 PRO A N 1
ATOM 4791 C CA . PRO A 1 597 ? 23.553 14.333 28.426 1.00 61.53 597 PRO A CA 1
ATOM 4792 C C . PRO A 1 597 ? 22.606 15.105 29.357 1.00 61.53 597 PRO A C 1
ATOM 4794 O O . PRO A 1 597 ? 22.389 16.302 29.150 1.00 61.53 597 PRO A O 1
ATOM 4797 N N . PHE A 1 598 ? 22.086 14.454 30.403 1.00 60.53 598 PHE A N 1
ATOM 4798 C CA . PHE A 1 598 ? 21.235 15.088 31.418 1.00 60.53 598 PHE A CA 1
ATOM 4799 C C . PHE A 1 598 ? 22.027 15.992 32.372 1.00 60.53 598 PHE A C 1
ATOM 4801 O O . PHE A 1 598 ? 21.435 16.829 33.041 1.00 60.53 598 PHE A O 1
ATOM 4808 N N . LEU A 1 599 ? 23.360 15.870 32.390 1.00 61.94 599 LEU A N 1
ATOM 4809 C CA . LEU A 1 599 ? 24.273 16.654 33.228 1.00 61.94 599 LEU A CA 1
ATOM 4810 C C . LEU A 1 599 ? 24.825 17.919 32.534 1.00 61.94 599 LEU A C 1
ATOM 4812 O O . LEU A 1 599 ? 25.587 18.667 33.143 1.00 61.94 599 LEU A O 1
ATOM 4816 N N . ARG A 1 600 ? 24.462 18.193 31.269 1.00 61.22 600 ARG A N 1
ATOM 4817 C CA . ARG A 1 600 ? 24.881 19.418 30.553 1.00 61.22 600 ARG A CA 1
ATOM 4818 C C . ARG A 1 600 ? 24.073 20.644 31.030 1.00 61.22 600 ARG A C 1
ATOM 4820 O O . ARG A 1 600 ? 22.870 20.505 31.214 1.00 61.22 600 ARG A O 1
ATOM 4827 N N . PRO A 1 601 ? 24.655 21.858 31.145 1.00 48.47 601 PRO A N 1
ATOM 4828 C CA . PRO A 1 601 ? 24.007 23.023 31.777 1.00 48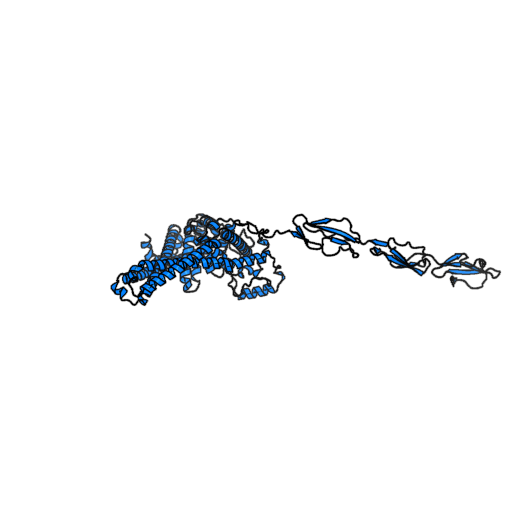.47 601 PRO A CA 1
ATOM 4829 C C . PRO A 1 601 ? 22.629 23.405 31.210 1.00 48.47 601 PRO A C 1
ATOM 4831 O O . PRO A 1 601 ? 21.740 23.788 31.963 1.00 48.47 601 PRO A O 1
ATOM 4834 N N . VAL A 1 602 ? 22.425 23.259 29.894 1.00 47.56 602 VAL A N 1
ATOM 4835 C CA . VAL A 1 602 ? 21.137 23.533 29.219 1.00 47.56 602 VAL A CA 1
ATOM 4836 C C . VAL A 1 602 ? 20.062 22.525 29.644 1.00 47.56 602 VAL A C 1
ATOM 4838 O O . VAL A 1 602 ? 18.926 22.906 29.918 1.00 47.56 602 VAL A O 1
ATOM 4841 N N . SER A 1 603 ? 20.436 21.250 29.763 1.00 43.69 603 SER A N 1
ATOM 4842 C CA . SER A 1 603 ? 19.581 20.177 30.269 1.00 43.69 603 SER A CA 1
ATOM 4843 C C . SER A 1 603 ? 19.344 20.344 31.768 1.00 43.69 603 SER A C 1
ATOM 4845 O O . SER A 1 603 ? 18.213 20.215 32.215 1.00 43.69 603 SER A O 1
ATOM 4847 N N . VAL A 1 604 ? 20.384 20.676 32.544 1.00 40.72 604 VAL A N 1
ATOM 4848 C CA . VAL A 1 604 ? 20.363 20.808 34.012 1.00 40.72 604 VAL A CA 1
ATOM 4849 C C . VAL A 1 604 ? 19.577 22.031 34.471 1.00 40.72 604 VAL A C 1
ATOM 4851 O O . VAL A 1 604 ? 18.941 21.948 35.504 1.00 40.72 604 VAL A O 1
ATOM 4854 N N . ALA A 1 605 ? 19.530 23.149 33.747 1.00 37.94 605 ALA A N 1
ATOM 4855 C CA . ALA A 1 605 ? 18.688 24.285 34.141 1.00 37.94 605 ALA A CA 1
ATOM 4856 C C . ALA A 1 605 ? 17.185 23.996 33.929 1.00 37.94 605 ALA A C 1
ATOM 4858 O O . ALA A 1 605 ? 16.371 24.262 34.812 1.00 37.94 605 ALA A O 1
ATOM 4859 N N . ALA A 1 606 ? 16.819 23.380 32.795 1.00 45.06 606 ALA A N 1
ATOM 4860 C CA . ALA A 1 606 ? 15.435 22.991 32.505 1.00 45.06 606 ALA A CA 1
ATOM 4861 C C . ALA A 1 606 ? 14.968 21.798 33.356 1.00 45.06 606 ALA A C 1
ATOM 4863 O O . ALA A 1 606 ? 13.826 21.771 33.815 1.00 45.06 606 ALA A O 1
ATOM 4864 N N . SER A 1 607 ? 15.860 20.834 33.603 1.00 43.53 607 SER A N 1
ATOM 4865 C CA . SER A 1 607 ? 15.586 19.695 34.474 1.00 43.53 607 SER A CA 1
ATOM 4866 C C . SER A 1 607 ? 15.726 20.049 35.952 1.00 43.53 607 SER A C 1
ATOM 4868 O O . SER A 1 607 ? 14.877 19.637 36.700 1.00 43.53 607 SER A O 1
ATOM 4870 N N . SER A 1 608 ? 16.649 20.872 36.447 1.00 40.47 608 SER A N 1
ATOM 4871 C CA . SER A 1 608 ? 16.707 21.180 37.897 1.00 40.47 608 SER A CA 1
ATOM 4872 C C . SER A 1 608 ? 15.512 22.001 38.395 1.00 40.47 608 SER A C 1
ATOM 4874 O O . SER A 1 608 ? 15.028 21.737 39.496 1.00 40.47 608 SER A O 1
ATOM 4876 N N . ALA A 1 609 ? 14.975 22.922 37.583 1.00 43.41 609 ALA A N 1
ATOM 4877 C CA . ALA A 1 609 ? 13.790 23.714 37.930 1.00 43.41 609 ALA A CA 1
ATOM 4878 C C . ALA A 1 609 ? 12.462 22.936 37.800 1.00 43.41 609 ALA A C 1
ATOM 4880 O O . ALA A 1 609 ? 11.490 23.270 38.472 1.00 43.41 609 ALA A O 1
ATOM 4881 N N . ARG A 1 610 ? 12.405 21.896 36.950 1.00 45.69 610 ARG A N 1
ATOM 4882 C CA . ARG A 1 610 ? 11.205 21.050 36.754 1.00 45.69 610 ARG A CA 1
ATOM 4883 C C . ARG A 1 610 ? 11.290 19.716 37.505 1.00 45.69 610 ARG A C 1
ATOM 4885 O O . ARG A 1 610 ? 10.320 19.295 38.120 1.00 45.69 610 ARG A O 1
ATOM 4892 N N . SER A 1 611 ? 12.461 19.095 37.569 1.00 38.59 611 SER A N 1
ATOM 4893 C CA . SER A 1 611 ? 12.756 17.876 38.334 1.00 38.59 611 SER A CA 1
ATOM 4894 C C . SER A 1 611 ? 12.739 18.060 39.847 1.00 38.59 611 SER A C 1
ATOM 4896 O O . SER A 1 611 ? 12.594 17.063 40.550 1.00 38.59 611 SER A O 1
ATOM 4898 N N . THR A 1 612 ? 12.801 19.285 40.377 1.00 41.09 612 THR A N 1
ATOM 4899 C CA . THR A 1 612 ? 12.483 19.523 41.798 1.00 41.09 612 THR A CA 1
ATOM 4900 C C . THR A 1 612 ? 11.024 19.186 42.133 1.00 41.09 612 THR A C 1
ATOM 4902 O O . THR A 1 612 ? 10.741 18.897 43.291 1.00 41.09 612 THR A O 1
ATOM 4905 N N . ARG A 1 613 ? 10.118 19.117 41.139 1.00 41.59 613 ARG A N 1
ATOM 4906 C CA . ARG A 1 613 ? 8.779 18.514 41.294 1.00 41.59 613 ARG A CA 1
ATOM 4907 C C . ARG A 1 613 ? 8.736 16.998 41.032 1.00 41.59 613 ARG A C 1
ATOM 4909 O O . ARG A 1 613 ? 7.866 16.336 41.580 1.00 41.59 613 ARG A O 1
ATOM 4916 N N . PHE A 1 614 ? 9.653 16.437 40.235 1.00 38.56 614 PHE A N 1
ATOM 4917 C CA . PHE A 1 614 ? 9.538 15.061 39.709 1.00 38.56 614 PHE A CA 1
ATOM 4918 C C . PHE A 1 614 ? 10.453 14.001 40.346 1.00 38.56 614 PHE A C 1
ATOM 4920 O O . PHE A 1 614 ? 10.060 12.840 40.424 1.00 38.56 614 PHE A O 1
ATOM 4927 N N . ILE A 1 615 ? 11.648 14.346 40.836 1.00 34.94 615 ILE A N 1
ATOM 4928 C CA . ILE A 1 615 ? 12.583 13.351 41.406 1.00 34.94 615 ILE A CA 1
ATOM 4929 C C . ILE A 1 615 ? 12.044 12.645 42.670 1.00 34.94 615 ILE A C 1
ATOM 4931 O O . ILE A 1 615 ? 12.354 11.465 42.838 1.00 34.94 615 ILE A O 1
ATOM 4935 N N . PRO A 1 616 ? 11.208 13.262 43.533 1.00 30.88 616 PRO A N 1
ATOM 4936 C CA . PRO A 1 616 ? 10.631 12.544 44.670 1.00 30.88 616 PRO A CA 1
ATOM 4937 C C . PRO A 1 616 ? 9.496 11.574 44.304 1.00 30.88 616 PRO A C 1
ATOM 4939 O O . PRO A 1 616 ? 9.181 10.722 45.121 1.00 30.88 616 PRO A O 1
ATOM 4942 N N . CYS A 1 617 ? 8.880 11.685 43.117 1.00 28.80 617 CYS A N 1
ATOM 4943 C CA . CYS A 1 617 ? 7.739 10.840 42.717 1.00 28.80 617 CYS A CA 1
ATOM 4944 C C . CYS A 1 617 ? 8.136 9.605 41.887 1.00 28.80 617 CYS A C 1
ATOM 4946 O O . CYS A 1 617 ? 7.294 8.753 41.626 1.00 28.80 617 CYS A O 1
ATOM 4948 N N . ILE A 1 618 ? 9.398 9.511 41.451 1.00 33.75 618 ILE A N 1
ATOM 4949 C CA . ILE A 1 618 ? 9.940 8.377 40.671 1.00 33.75 618 ILE A CA 1
ATOM 4950 C C . ILE A 1 618 ? 10.706 7.385 41.582 1.00 33.75 618 ILE A C 1
ATOM 4952 O O . ILE A 1 618 ? 11.257 6.393 41.107 1.00 33.75 618 ILE A O 1
ATOM 4956 N N . LYS A 1 619 ? 10.744 7.632 42.897 1.00 25.83 619 LYS A N 1
ATOM 4957 C CA . LYS A 1 619 ? 11.259 6.687 43.895 1.00 25.83 619 LYS A CA 1
ATOM 4958 C C . LYS A 1 619 ? 10.145 5.918 44.578 1.00 25.83 619 LYS A C 1
ATOM 4960 O O . LYS A 1 619 ? 9.144 6.567 44.944 1.00 25.83 619 LYS A O 1
#

Radius of gyration: 50.22 Å; Cα contacts (8 Å, |Δi|>4): 760; chains: 1; bounding box: 95×52×172 Å